Protein AF-A0AAD8AIU7-F1 (afdb_monomer_lite)

Secondary structure (DSSP, 8-state):
-HHHHHHHHHHHHHHHHHHTSSSGGG----TT---EE-S-B-SSTTPPPB---B--BTTBSEEEEEEE--SSS-EEEEEEEEES-S-EEEEETT-PEEPEEEEEEEPTTSS-EEEEEEEEEEEEEE-TT-EEEEEEEE--TTS---EEEPEEEEES--SPPP--TT----EEESS---EEEE-SSEEEEE-TTS-EEEEEEGGGTEEEEEEEEEEEEEBPPSSS---SS---BSSSPEE-------EEEEE-SSEEEEEEEETTEEEEEEEE-SSSGGGSSEEEEEEE--TT-SSEEEEEEEEES---TTEEEEEETTTEEEEEE--TTS-GGGGEEEESSEEEEE-SSEEEEEEESS-EEEE--STTEEEEEEEEE-SS--SSS--S-S-----EEEEEEEEEEEPPTTPPPS-TT-SEE---HHHHHHHHHHHSPPEEEEE---S-----SEE---SS---TTEEEEEEEEPPTTT-SEEEEEEEEE---TTS--TT-PPP-SEE-HHHHSTTTEEEEEEEE-TTSSSEEEEEETTSPEE---TTSEEEEEEEEEE----SSSSSSS---PPPPP-------------------------------------------------------------------------------PPP--------------------------------------------------------

Sequence (715 aa):
MLEAINGLQHVMQQAAHFLLSPPQVSYQPNSEFVYFDLDDMRKHHYSIPEKTVVFVGEGLETQRIIIYNSLTWRRQELVTIRVSTLHVKVTDAADISIPSQTSPVFQQQSDTIIDSQFDITFMADVPALGLTTYFLNAVLPAQNIENSLSHVKLINFVGRTPRAEGFDDIEVMEEPKEFAIHNDHLSAAFSELGLLKAVTLKDSGVTVPLHMDFVRYHARPGSERSGAYLFLPDREAETVVGDSVPVRVLEGPLFSQVHVHLPNVQHTVTLVNTPGADSLGLEVQNVVNIGDQVNCELAMRISSSIKNGDEFFSDLNGWQLIRRKRFSKLPIQANYYPIPTMAFIQDQNYRFTIVTGQPLGMGSLKEGQIEVMQDRRLNQDDNRGLGQGVTDNRPLPATFRLIVEKRVPNCQETSPEHPGGLPTMAANVASLSLLHPLYHLLWLGKTRDKLGSQFTPVIHEPGYDFHVVMLQTFSPQSSNSAGLIVHRQETDSCFPLENFFISSGLLNVSNLLPTQFGNIMKESTLSFLDEGRTIKKNTAHPLALDDNHMLYSFQLILFLLLNHILSNEHAHQECPSMASSASPCLPAVLPTFSLPPSAATWWAASCTPGLQPAIYRAVTRSAPTTLTLTMVVEPGANKTSEHALTWYRSEPFTMASTSNSLEPSPVLSLKSRVQVTGSLLGETPAWRNFSSTPRKMRAACSSTADCRRPAWNLP

Foldseek 3Di:
DVVVVVVVQLVVQQVQCLLQFPPNVPDDGDSVDGFWDFQQDDPDPQDGGHGDADEDDVPHQKWKKKWFFAWLAKFFAKDKHKYQDPQKFKAAPVRHTFEKEKEFDDDPPDLATDQRIIIIMTTDIAGGRKMFMMMIGGHDPVDDHNYHYWAKEKACDDDDHYDYVPHPPHHYHVHQDKDWDDAPQKIFIAGSQRFTAWMAGVVVRDIKGKGKFKWKFFWDDDLFTDFPPDDHGNDPTDTQDFDRFMWMWTDDRAKIKIWGDGVQWTKMKIQGHIPGLNNQAIKIKIFGDCLVPERIWMKMKIAIPFAQFQWKWADDPLFFIFIDGDDPVDDPRVQKDKHAFKMWGHDQWKIKMKTWLGIFIWGPNGGRMIMTTDDGWYQDHSPPPPGGGRNPDGTDMIMMGIHMFTFAHPDDDDPPPDGTDAAALSSLSNSCCSNRPITMIIGPPPDPGDTHRMRHQAQDRFFSQKTFPDWAADDVVPAQKIKTKMKGAAHDPRGDDPPGGGGPQWDQQCRRGVQFFDQWKFWAPPVNPGTHDIDGNRGTDHRDCPPRMDMTMMITHGDDPPDDPPPPPDPPDDDDDDDDDDDDDDDDDDDDDDDDDDDDDDDDDDDDDDDDDDDDDDDDDDDDDDPDPDDDDDDDDDDDDDDDDDDDDDDDDDDDDDDDDDDDDDDDDDDDDDDDDDDDDDDDDDDDDDDDDDDDDDDDDDDDDDDDDDDDDDD

Radius of gyration: 35.89 Å; chains: 1; bounding box: 83×94×137 Å

pLDDT: mean 77.96, std 27.46, range [20.97, 98.81]

Structure (mmCIF, N/CA/C/O backbone):
data_AF-A0AAD8AIU7-F1
#
_entry.id   AF-A0AAD8AIU7-F1
#
loop_
_atom_site.group_PDB
_atom_site.id
_atom_site.type_symbol
_atom_site.label_atom_id
_atom_site.label_alt_id
_atom_site.label_comp_id
_atom_site.label_asym_id
_atom_site.label_entity_id
_atom_site.label_seq_id
_atom_site.pdbx_PDB_ins_code
_atom_site.Cartn_x
_atom_site.Cartn_y
_atom_site.Cartn_z
_atom_site.occupancy
_atom_site.B_iso_or_equiv
_atom_site.auth_seq_id
_atom_site.auth_comp_id
_atom_site.auth_asym_id
_atom_site.auth_atom_id
_atom_site.pdbx_PDB_model_num
ATOM 1 N N . MET A 1 1 ? -13.076 1.835 -16.672 1.00 90.31 1 MET A N 1
ATOM 2 C CA . MET A 1 1 ? -11.904 1.552 -15.809 1.00 90.31 1 MET A CA 1
ATOM 3 C C . MET A 1 1 ? -11.074 0.399 -16.351 1.00 90.31 1 MET A C 1
ATOM 5 O O . MET A 1 1 ? -9.985 0.691 -16.808 1.00 90.31 1 MET A O 1
ATOM 9 N N . LEU A 1 2 ? -11.564 -0.851 -16.391 1.00 92.06 2 LEU A N 1
ATOM 10 C CA . LEU A 1 2 ? -10.776 -1.997 -16.896 1.00 92.06 2 LEU A CA 1
ATOM 11 C C . LEU A 1 2 ? -10.150 -1.755 -18.286 1.00 92.06 2 LEU A C 1
ATOM 13 O O . LEU A 1 2 ? -8.958 -1.951 -18.457 1.00 92.06 2 LEU A O 1
ATOM 17 N N . GLU A 1 3 ? -10.909 -1.219 -19.244 1.00 94.56 3 GLU A N 1
ATOM 18 C CA . GLU A 1 3 ? -10.385 -0.847 -20.574 1.00 94.56 3 GLU A CA 1
ATOM 19 C C . GLU A 1 3 ? -9.225 0.164 -20.514 1.00 94.56 3 GLU A C 1
ATOM 21 O O . GLU A 1 3 ? -8.278 0.067 -21.288 1.00 94.56 3 GLU A O 1
ATOM 26 N N . ALA A 1 4 ? -9.269 1.109 -19.568 1.00 94.88 4 ALA A N 1
ATOM 27 C CA . ALA A 1 4 ? -8.199 2.080 -19.358 1.00 94.88 4 ALA A CA 1
ATOM 28 C C . ALA A 1 4 ? -6.971 1.440 -18.693 1.00 94.88 4 ALA A C 1
ATOM 30 O O . ALA A 1 4 ? -5.855 1.788 -19.057 1.00 94.88 4 ALA A O 1
ATOM 31 N N . ILE A 1 5 ? -7.159 0.473 -17.784 1.00 93.56 5 ILE A N 1
ATOM 32 C CA . ILE A 1 5 ? -6.061 -0.335 -17.225 1.00 93.56 5 ILE A CA 1
ATOM 33 C C . ILE A 1 5 ? -5.373 -1.111 -18.353 1.00 93.56 5 ILE A C 1
ATOM 35 O O . ILE A 1 5 ? -4.164 -0.998 -18.506 1.00 93.56 5 ILE A O 1
ATOM 39 N N . ASN A 1 6 ? -6.134 -1.799 -19.207 1.00 93.38 6 ASN A N 1
ATOM 40 C CA . ASN A 1 6 ? -5.584 -2.541 -20.347 1.00 93.38 6 ASN A CA 1
ATOM 41 C C . ASN A 1 6 ? -4.843 -1.610 -21.332 1.00 93.38 6 ASN A C 1
ATOM 43 O O . ASN A 1 6 ? -3.774 -1.953 -21.836 1.00 93.38 6 ASN A O 1
ATOM 47 N N . GLY A 1 7 ? -5.377 -0.408 -21.580 1.00 95.31 7 GLY A N 1
ATOM 48 C CA . GLY A 1 7 ? -4.711 0.623 -22.382 1.00 95.31 7 GLY A CA 1
ATOM 49 C C . GLY A 1 7 ? -3.408 1.130 -21.752 1.00 95.31 7 GLY A C 1
ATOM 50 O O . GLY A 1 7 ? -2.404 1.265 -22.450 1.00 95.31 7 GLY A O 1
ATOM 51 N N . LEU A 1 8 ? -3.388 1.354 -20.434 1.00 95.12 8 LEU A N 1
ATOM 52 C CA . LEU A 1 8 ? -2.182 1.728 -19.689 1.00 95.12 8 LEU A CA 1
ATOM 53 C C . LEU A 1 8 ? -1.136 0.610 -19.718 1.00 95.12 8 LEU A C 1
ATOM 55 O O . LEU A 1 8 ? 0.009 0.884 -20.060 1.00 95.12 8 LEU A O 1
ATOM 59 N N . GLN A 1 9 ? -1.526 -0.643 -19.460 1.00 94.94 9 GLN A N 1
ATOM 60 C CA . GLN A 1 9 ? -0.647 -1.814 -19.570 1.00 94.94 9 GLN A CA 1
ATOM 61 C C . GLN A 1 9 ? -0.007 -1.892 -20.965 1.00 94.94 9 GLN A C 1
ATOM 63 O O . GLN A 1 9 ? 1.207 -2.069 -21.081 1.00 94.94 9 GLN A O 1
ATOM 68 N N . HIS A 1 10 ? -0.792 -1.665 -22.025 1.00 96.06 10 HIS A N 1
ATOM 69 C CA . HIS A 1 10 ? -0.282 -1.627 -23.393 1.00 96.06 10 HIS A CA 1
ATOM 70 C C . HIS A 1 10 ? 0.731 -0.488 -23.634 1.00 96.06 10 HIS A C 1
ATOM 72 O O . HIS A 1 10 ? 1.767 -0.713 -24.260 1.00 96.06 10 HIS A O 1
ATOM 78 N N . VAL A 1 11 ? 0.473 0.724 -23.132 1.00 96.00 11 VAL A N 1
ATOM 79 C CA . VAL A 1 11 ? 1.416 1.852 -23.254 1.00 96.00 11 VAL A CA 1
ATOM 80 C C . VAL A 1 11 ? 2.692 1.598 -22.443 1.00 96.00 11 VAL A C 1
ATOM 82 O O . VAL A 1 11 ? 3.789 1.845 -22.942 1.00 96.00 11 VAL A O 1
ATOM 85 N N . MET A 1 12 ? 2.574 1.055 -21.229 1.00 96.88 12 MET A N 1
ATOM 86 C CA . MET A 1 12 ? 3.708 0.741 -20.354 1.00 96.88 12 MET A CA 1
ATOM 87 C C . MET A 1 12 ? 4.635 -0.308 -20.974 1.00 96.88 12 MET A C 1
ATOM 89 O O . MET A 1 12 ? 5.847 -0.101 -20.991 1.00 96.88 12 MET A O 1
ATOM 93 N N . GLN A 1 13 ? 4.093 -1.391 -21.544 1.00 96.12 13 GLN A N 1
ATOM 94 C CA . GLN A 1 13 ? 4.917 -2.428 -22.177 1.00 96.12 13 GLN A CA 1
ATOM 95 C C . GLN A 1 13 ? 5.613 -1.933 -23.461 1.00 96.12 13 GLN A C 1
ATOM 97 O O . GLN A 1 13 ? 6.788 -2.242 -23.664 1.00 96.12 13 GLN A O 1
ATOM 102 N N . GLN A 1 14 ? 4.961 -1.080 -24.269 1.00 96.50 14 GLN A N 1
ATOM 103 C CA . GLN A 1 14 ? 5.613 -0.403 -25.406 1.00 96.50 14 GLN A CA 1
ATOM 104 C C . GLN A 1 14 ? 6.743 0.528 -24.946 1.00 96.50 14 GLN A C 1
ATOM 106 O O . GLN A 1 14 ? 7.839 0.513 -25.513 1.00 96.50 14 GLN A O 1
ATOM 111 N N . ALA A 1 15 ? 6.492 1.335 -23.910 1.00 95.31 15 ALA A N 1
ATOM 112 C CA . ALA A 1 15 ? 7.470 2.276 -23.377 1.00 95.31 15 ALA A CA 1
ATOM 113 C C . ALA A 1 15 ? 8.688 1.545 -22.793 1.00 95.31 15 ALA A C 1
ATOM 115 O O . ALA A 1 15 ? 9.819 1.891 -23.125 1.00 95.31 15 ALA A O 1
ATOM 116 N N . ALA A 1 16 ? 8.475 0.493 -21.997 1.00 96.06 16 ALA A N 1
ATOM 117 C CA . ALA A 1 16 ? 9.549 -0.340 -21.464 1.00 96.06 16 ALA A CA 1
ATOM 118 C C . ALA A 1 16 ? 10.381 -0.991 -22.582 1.00 96.06 16 ALA A C 1
ATOM 120 O O . ALA A 1 16 ? 11.610 -0.985 -22.510 1.00 96.06 16 ALA A O 1
ATOM 121 N N . HIS A 1 17 ? 9.733 -1.481 -23.648 1.00 95.69 17 HIS A N 1
ATOM 122 C CA . HIS A 1 17 ? 10.432 -2.058 -24.796 1.00 95.69 17 HIS A CA 1
ATOM 123 C C . HIS A 1 17 ? 11.337 -1.034 -25.493 1.00 95.69 17 HIS A C 1
ATOM 125 O O . HIS A 1 17 ? 12.516 -1.307 -25.722 1.00 95.69 17 HIS A O 1
ATOM 131 N N . PHE A 1 18 ? 10.820 0.167 -25.771 1.00 94.31 18 PHE A N 1
ATOM 132 C CA . PHE A 1 18 ? 11.592 1.263 -26.361 1.00 94.31 18 PHE A CA 1
ATOM 133 C C . PHE A 1 18 ? 12.760 1.710 -25.468 1.00 94.31 18 PHE A C 1
ATOM 135 O O . PHE A 1 18 ? 13.896 1.822 -25.936 1.00 94.31 18 PHE A O 1
ATOM 142 N N . LEU A 1 19 ? 12.502 1.943 -24.178 1.00 94.06 19 LEU A N 1
ATOM 143 C CA . LEU A 1 19 ? 13.507 2.435 -23.233 1.00 94.06 19 LEU A CA 1
ATOM 144 C C . LEU A 1 19 ? 14.670 1.451 -23.062 1.00 94.06 19 LEU A C 1
ATOM 146 O O . LEU A 1 19 ? 15.814 1.887 -22.938 1.00 94.06 19 LEU A O 1
ATOM 150 N N . LEU A 1 20 ? 14.391 0.147 -23.135 1.00 94.44 20 LEU A N 1
ATOM 151 C CA . LEU A 1 20 ? 15.388 -0.917 -23.053 1.00 94.44 20 LEU A CA 1
ATOM 152 C C . LEU A 1 20 ? 15.957 -1.353 -24.417 1.00 94.44 20 LEU A C 1
ATOM 154 O O . LEU A 1 20 ? 16.732 -2.301 -24.437 1.00 94.44 20 LEU A O 1
ATOM 158 N N . SER A 1 21 ? 15.635 -0.704 -25.544 1.00 92.06 21 SER A N 1
ATOM 159 C CA . SER A 1 21 ? 16.118 -1.102 -26.884 1.00 92.06 21 SER A CA 1
ATOM 160 C C . SER A 1 21 ? 17.296 -0.249 -27.399 1.00 92.06 21 SER A C 1
ATOM 162 O O . SER A 1 21 ? 17.077 0.832 -27.957 1.00 92.06 21 SER A O 1
ATOM 164 N N . PRO A 1 22 ? 18.560 -0.704 -27.276 1.00 81.94 22 PRO A N 1
ATOM 165 C CA . PRO A 1 22 ? 19.717 -0.010 -27.837 1.00 81.94 22 PRO A CA 1
ATOM 166 C C . PRO A 1 22 ? 20.022 -0.401 -29.305 1.00 81.94 22 PRO A C 1
ATOM 168 O O . PRO A 1 22 ? 20.071 -1.590 -29.621 1.00 81.94 22 PRO A O 1
ATOM 171 N N . PRO A 1 23 ? 20.363 0.557 -30.194 1.00 80.44 23 PRO A N 1
ATOM 172 C CA . PRO A 1 23 ? 20.223 2.004 -30.049 1.00 80.44 23 PRO A CA 1
ATOM 173 C C . PRO A 1 23 ? 18.814 2.477 -30.451 1.00 80.44 23 PRO A C 1
ATOM 175 O O . PRO A 1 23 ? 18.336 2.169 -31.546 1.00 80.44 23 PRO A O 1
ATOM 178 N N . GLN A 1 24 ? 18.204 3.326 -29.617 1.00 78.88 24 GLN A N 1
ATOM 179 C CA . GLN A 1 24 ? 16.849 3.877 -29.808 1.00 78.88 24 GLN A CA 1
ATOM 180 C C . GLN A 1 24 ? 16.633 4.558 -31.173 1.00 78.88 24 GLN A C 1
ATOM 182 O O . GLN A 1 24 ? 15.530 4.536 -31.704 1.00 78.88 24 GLN A O 1
ATOM 187 N N . VAL A 1 25 ? 17.690 5.106 -31.785 1.00 77.12 25 VAL A N 1
ATOM 188 C CA . VAL A 1 25 ? 17.660 5.723 -33.130 1.00 77.12 25 VAL A CA 1
ATOM 189 C C . VAL A 1 25 ? 17.250 4.731 -34.231 1.00 77.12 25 VAL A C 1
ATOM 191 O O . VAL A 1 25 ? 16.710 5.137 -35.255 1.00 77.12 25 VAL A O 1
ATOM 194 N N . SER A 1 26 ? 17.496 3.434 -34.026 1.00 80.69 26 SER A N 1
ATOM 195 C CA . SER A 1 26 ? 17.126 2.357 -34.957 1.00 80.69 26 SER A CA 1
ATOM 196 C C . SER A 1 26 ? 15.826 1.633 -34.587 1.00 80.69 26 SER A C 1
ATOM 198 O O . SER A 1 26 ? 15.444 0.680 -35.265 1.00 80.69 26 SER A O 1
ATOM 200 N N . TYR A 1 27 ? 15.147 2.066 -33.520 1.00 87.00 27 TYR A N 1
ATOM 201 C CA . TYR A 1 27 ? 13.936 1.421 -33.028 1.00 87.00 27 TYR A CA 1
ATOM 202 C C . TYR A 1 27 ? 12.776 1.573 -34.016 1.00 87.00 27 TYR A C 1
ATOM 204 O O . TYR A 1 27 ? 12.417 2.684 -34.405 1.00 87.00 27 TYR A O 1
ATOM 212 N N . GLN A 1 28 ? 12.154 0.452 -34.382 1.00 86.25 28 GLN A N 1
ATOM 213 C CA . GLN A 1 28 ? 10.945 0.429 -35.200 1.00 86.25 28 GLN A CA 1
ATOM 214 C C . GLN A 1 28 ? 9.746 0.088 -34.303 1.00 86.25 28 GLN A C 1
ATOM 216 O O . GLN A 1 28 ? 9.622 -1.064 -33.884 1.00 86.25 28 GLN A O 1
ATOM 221 N N . PRO A 1 29 ? 8.877 1.060 -33.965 1.00 84.88 29 PRO A N 1
ATOM 222 C CA . PRO A 1 29 ? 7.722 0.800 -33.117 1.00 84.88 29 PRO A CA 1
ATOM 223 C C . PRO A 1 29 ? 6.699 -0.080 -33.841 1.00 84.88 29 PRO A C 1
ATOM 225 O O . PRO A 1 29 ? 6.346 0.183 -34.990 1.00 84.88 29 PRO A O 1
ATOM 228 N N . ASN A 1 30 ? 6.170 -1.081 -33.139 1.00 91.25 30 ASN A N 1
ATOM 229 C CA . ASN A 1 30 ? 5.030 -1.873 -33.587 1.00 91.25 30 ASN A CA 1
ATOM 230 C C . ASN A 1 30 ? 3.918 -1.795 -32.533 1.00 91.25 30 ASN A C 1
ATOM 232 O O . ASN A 1 30 ? 3.949 -2.532 -31.546 1.00 91.25 30 ASN A O 1
ATOM 236 N N . SER A 1 31 ? 2.951 -0.895 -32.744 1.00 91.00 31 SER A N 1
ATOM 237 C CA . SER A 1 31 ? 1.827 -0.661 -31.824 1.00 91.00 31 SER A CA 1
ATOM 238 C C . SER A 1 31 ? 0.953 -1.892 -31.615 1.00 91.00 31 SER A C 1
ATOM 240 O O . SER A 1 31 ? 0.415 -2.068 -30.534 1.00 91.00 31 SER A O 1
ATOM 242 N N . GLU A 1 32 ? 0.840 -2.780 -32.602 1.00 93.06 32 GLU A N 1
ATOM 243 C CA . GLU A 1 32 ? -0.023 -3.963 -32.493 1.00 93.06 32 GLU A CA 1
ATOM 244 C C . GLU A 1 32 ? 0.633 -5.100 -31.695 1.00 93.06 32 GLU A C 1
ATOM 246 O O . GLU A 1 32 ? -0.005 -6.109 -31.388 1.00 93.06 32 GLU A O 1
ATOM 251 N N . PHE A 1 33 ? 1.923 -4.973 -31.371 1.00 94.56 33 PHE A N 1
ATOM 252 C CA . PHE A 1 33 ? 2.665 -6.007 -30.669 1.00 94.56 33 PHE A CA 1
ATOM 253 C C . PHE A 1 33 ? 2.536 -5.891 -29.146 1.00 94.56 33 PHE A C 1
ATOM 255 O O . PHE A 1 33 ? 2.421 -4.805 -28.575 1.00 94.56 33 PHE A O 1
ATOM 262 N N . VAL A 1 34 ? 2.608 -7.041 -28.474 1.00 95.25 34 VAL A N 1
ATOM 263 C CA . VAL A 1 34 ? 2.697 -7.129 -27.014 1.00 95.25 34 VAL A CA 1
ATOM 264 C C . VAL A 1 34 ? 3.995 -7.849 -26.668 1.00 95.25 34 VAL A C 1
ATOM 266 O O . VAL A 1 34 ? 4.140 -9.048 -26.919 1.00 95.25 34 VAL A O 1
ATOM 269 N N . TYR A 1 35 ? 4.941 -7.081 -26.136 1.00 95.88 35 TYR A N 1
ATOM 270 C CA . TYR A 1 35 ? 6.277 -7.505 -25.727 1.00 95.88 35 TYR A CA 1
ATOM 271 C C . TYR A 1 35 ? 6.287 -8.063 -24.300 1.00 95.88 35 TYR A C 1
ATOM 273 O O . TYR A 1 35 ? 6.971 -9.054 -24.035 1.00 95.88 35 TYR A O 1
ATOM 281 N N . PHE A 1 36 ? 5.494 -7.462 -23.406 1.00 95.81 36 PHE A N 1
ATOM 282 C CA . PHE A 1 36 ? 5.390 -7.854 -22.000 1.00 95.81 36 PHE A CA 1
ATOM 283 C C . PHE A 1 36 ? 3.937 -7.999 -21.532 1.00 95.81 36 PHE A C 1
ATOM 285 O O . PHE A 1 36 ? 3.060 -7.275 -22.003 1.00 95.81 36 PHE A O 1
ATOM 292 N N . ASP A 1 37 ? 3.718 -8.900 -20.576 1.00 93.94 37 ASP A N 1
ATOM 293 C CA . ASP A 1 37 ? 2.533 -8.955 -19.705 1.00 93.94 37 ASP A CA 1
ATOM 294 C C . ASP A 1 37 ? 2.848 -8.267 -18.361 1.00 93.94 37 ASP A C 1
ATOM 296 O O . ASP A 1 37 ? 4.004 -8.279 -17.943 1.00 93.94 37 ASP A O 1
ATOM 300 N N . LEU A 1 38 ? 1.865 -7.647 -17.698 1.00 92.94 38 LEU A N 1
ATOM 301 C CA . LEU A 1 38 ? 2.080 -6.817 -16.496 1.00 92.94 38 LEU A CA 1
ATOM 302 C C . LEU A 1 38 ? 1.805 -7.519 -15.148 1.00 92.94 38 LEU A C 1
ATOM 304 O O . LEU A 1 38 ? 1.812 -6.855 -14.115 1.00 92.94 38 LEU A O 1
ATOM 308 N N . ASP A 1 39 ? 1.552 -8.833 -15.146 1.00 87.81 39 ASP A N 1
ATOM 309 C CA . ASP A 1 39 ? 1.344 -9.666 -13.936 1.00 87.81 39 ASP A CA 1
ATOM 310 C C . ASP A 1 39 ? 0.170 -9.217 -13.013 1.00 87.81 39 ASP A C 1
ATOM 312 O O . ASP A 1 39 ? 0.014 -9.693 -11.891 1.00 87.81 39 ASP A O 1
ATOM 316 N N . ASP A 1 40 ? -0.704 -8.329 -13.511 1.00 83.69 40 ASP A N 1
ATOM 317 C CA . ASP A 1 40 ? -2.006 -7.933 -12.940 1.00 83.69 40 ASP A CA 1
ATOM 318 C C . ASP A 1 40 ? -3.093 -8.246 -13.984 1.00 83.69 40 ASP A C 1
ATOM 320 O O . ASP A 1 40 ? -3.533 -7.378 -14.750 1.00 83.69 40 ASP A O 1
ATOM 324 N N . MET A 1 41 ? -3.488 -9.522 -14.076 1.00 84.62 41 MET A N 1
ATOM 325 C CA . MET A 1 41 ? -4.554 -9.951 -14.982 1.00 84.62 41 MET A CA 1
ATOM 326 C C . MET A 1 41 ? -5.924 -9.879 -14.303 1.00 84.62 41 MET A C 1
ATOM 328 O O . MET A 1 41 ? -6.170 -10.507 -13.273 1.00 84.62 41 MET A O 1
ATOM 332 N N . ARG A 1 42 ? -6.874 -9.173 -14.931 1.00 89.38 42 ARG A N 1
ATOM 333 C CA . ARG A 1 42 ? -8.255 -9.023 -14.437 1.00 89.38 42 ARG A CA 1
ATOM 334 C C . ARG A 1 42 ? -9.265 -9.534 -15.459 1.00 89.38 42 ARG A C 1
ATOM 336 O O . ARG A 1 42 ? -9.504 -8.897 -16.482 1.00 89.38 42 ARG A O 1
ATOM 343 N N . LYS A 1 43 ? -9.910 -10.665 -15.155 1.00 85.94 43 LYS A N 1
ATOM 344 C CA . LYS A 1 43 ? -10.946 -11.279 -16.015 1.00 85.94 43 LYS A CA 1
ATOM 345 C C . LYS A 1 43 ? -12.176 -10.382 -16.186 1.00 85.94 43 LYS A C 1
ATOM 347 O O . LYS A 1 43 ? -12.725 -10.282 -17.282 1.00 85.94 43 LYS A O 1
ATOM 352 N N . HIS A 1 44 ? -12.606 -9.724 -15.110 1.00 89.75 44 HIS A N 1
ATOM 353 C CA . HIS A 1 44 ? -13.744 -8.806 -15.102 1.00 89.75 44 HIS A CA 1
ATOM 354 C C . HIS A 1 44 ? -13.438 -7.550 -14.282 1.00 89.75 44 HIS A C 1
ATOM 356 O O . HIS A 1 44 ? -12.545 -7.535 -13.439 1.00 89.75 44 HIS A O 1
ATOM 362 N N . HIS A 1 45 ? -14.237 -6.498 -14.475 1.00 87.44 45 HIS A N 1
ATOM 363 C CA . HIS A 1 45 ? -14.092 -5.223 -13.757 1.00 87.44 45 HIS A CA 1
ATOM 364 C C . HIS A 1 45 ? -14.344 -5.313 -12.237 1.00 87.44 45 HIS A C 1
ATOM 366 O O . HIS A 1 45 ? -14.089 -4.345 -11.528 1.00 87.44 45 HIS A O 1
ATOM 372 N N . TYR A 1 46 ? -14.862 -6.448 -11.759 1.00 86.69 46 TYR A N 1
ATOM 373 C CA . TYR A 1 46 ? -15.095 -6.779 -10.350 1.00 86.69 46 TYR A CA 1
ATOM 374 C C . TYR A 1 46 ? -14.202 -7.928 -9.843 1.00 86.69 46 TYR A C 1
ATOM 376 O O . TYR A 1 46 ? -14.407 -8.416 -8.734 1.00 86.69 46 TYR A O 1
ATOM 384 N N . SER A 1 47 ? -13.264 -8.417 -10.660 1.00 88.12 47 SER A N 1
ATOM 385 C CA . SER A 1 47 ? -12.322 -9.465 -10.261 1.00 88.12 47 SER A CA 1
ATOM 386 C C . SER A 1 47 ? -11.147 -8.871 -9.486 1.00 88.12 47 SER A C 1
ATOM 388 O O . SER A 1 47 ? -10.602 -7.836 -9.875 1.00 88.12 47 SER A O 1
ATOM 390 N N . ILE A 1 48 ? -10.718 -9.577 -8.439 1.00 89.81 48 ILE A N 1
ATOM 391 C CA . ILE A 1 48 ? -9.387 -9.397 -7.850 1.00 89.81 48 ILE A CA 1
ATOM 392 C C . ILE A 1 48 ? -8.336 -9.766 -8.924 1.00 89.81 48 ILE A C 1
ATOM 394 O O . ILE A 1 48 ? -8.593 -10.698 -9.693 1.00 89.81 48 ILE A O 1
ATOM 398 N N . PRO A 1 49 ? -7.196 -9.054 -9.010 1.00 88.56 49 PRO A N 1
ATOM 399 C CA . PRO A 1 49 ? -6.056 -9.450 -9.837 1.00 88.56 49 PRO A CA 1
ATOM 400 C C . PRO A 1 49 ? -5.618 -10.898 -9.621 1.00 88.56 49 PRO A C 1
ATOM 402 O O . PRO A 1 49 ? -5.512 -11.363 -8.486 1.00 88.56 49 PRO A O 1
ATOM 405 N N . GLU A 1 50 ? -5.297 -11.587 -10.710 1.00 87.81 50 GLU A N 1
ATOM 406 C CA . GLU A 1 50 ? -4.607 -12.875 -10.694 1.00 87.81 50 GLU A CA 1
ATOM 407 C C . GLU A 1 50 ? -3.177 -12.685 -11.223 1.00 87.81 50 GLU A C 1
ATOM 409 O O . GLU A 1 50 ? -2.991 -12.078 -12.280 1.00 87.81 50 GLU A O 1
ATOM 414 N N . LYS A 1 51 ? -2.182 -13.217 -10.497 1.00 89.50 51 LYS A N 1
ATOM 415 C CA . LYS A 1 51 ? -0.788 -13.294 -10.966 1.00 89.50 51 LYS A CA 1
ATOM 416 C C . LYS A 1 51 ? -0.670 -14.307 -12.105 1.00 89.50 51 LYS A C 1
ATOM 418 O O . LYS A 1 51 ? -1.286 -15.378 -12.049 1.00 89.50 51 LYS A O 1
ATOM 423 N N . THR A 1 52 ? 0.173 -14.023 -13.088 1.00 91.81 52 THR A N 1
ATOM 424 C CA . THR A 1 52 ? 0.514 -14.956 -14.164 1.00 91.81 52 THR A CA 1
ATOM 425 C C . THR A 1 52 ? 1.459 -16.032 -13.619 1.00 91.81 52 THR A C 1
ATOM 427 O O . THR A 1 52 ? 2.520 -15.735 -13.077 1.00 91.81 52 THR A O 1
ATOM 430 N N . VAL A 1 53 ? 1.094 -17.312 -13.765 1.00 94.00 53 VAL A N 1
ATOM 431 C CA . VAL A 1 53 ? 1.988 -18.425 -13.401 1.00 94.00 53 VAL A CA 1
ATOM 432 C C . VAL A 1 53 ? 3.082 -18.544 -14.461 1.00 94.00 53 VAL A C 1
ATOM 434 O O . VAL A 1 53 ? 2.810 -18.910 -15.605 1.00 94.00 53 VAL A O 1
ATOM 437 N N . VAL A 1 54 ? 4.320 -18.249 -14.079 1.00 94.50 54 VAL A N 1
ATOM 438 C CA . VAL A 1 54 ? 5.497 -18.397 -14.933 1.00 94.50 54 VAL A CA 1
ATOM 439 C C . VAL A 1 54 ? 5.943 -19.860 -14.958 1.00 94.50 54 VAL A C 1
ATOM 441 O O . VAL A 1 54 ? 6.268 -20.450 -13.926 1.00 94.50 54 VAL A O 1
ATOM 444 N N . PHE A 1 55 ? 6.012 -20.429 -16.159 1.00 92.75 55 PHE A N 1
ATOM 445 C CA . PHE A 1 55 ? 6.519 -21.779 -16.396 1.00 92.75 55 PHE A CA 1
ATOM 446 C C . PHE A 1 55 ? 7.993 -21.717 -16.802 1.00 92.75 55 PHE A C 1
ATOM 448 O O . PHE A 1 55 ? 8.302 -21.354 -17.933 1.00 92.75 55 PHE A O 1
ATOM 455 N N . VAL A 1 56 ? 8.897 -22.071 -15.885 1.00 89.31 56 VAL A N 1
ATOM 456 C CA . VAL A 1 56 ? 10.346 -22.172 -16.145 1.00 89.31 56 VAL A CA 1
ATOM 457 C C . VAL A 1 56 ? 10.757 -23.639 -16.014 1.00 89.31 56 VAL A C 1
ATOM 459 O O . VAL A 1 56 ? 10.380 -24.296 -15.044 1.00 89.31 56 VAL A O 1
ATOM 462 N N . GLY A 1 57 ? 11.484 -24.176 -16.995 1.00 84.94 57 GLY A N 1
ATOM 463 C CA . GLY A 1 57 ? 11.811 -25.602 -17.068 1.00 84.94 57 GLY A CA 1
ATOM 464 C C . GLY A 1 57 ? 12.073 -26.083 -18.495 1.00 84.94 57 GLY A C 1
ATOM 465 O O . GLY A 1 57 ? 12.607 -25.349 -19.326 1.00 84.94 57 GLY A O 1
ATOM 466 N N . GLU A 1 58 ? 11.693 -27.327 -18.796 1.00 75.38 58 GLU A N 1
ATOM 467 C CA . GLU A 1 58 ? 11.887 -27.923 -20.123 1.00 75.38 58 GLU A CA 1
ATOM 468 C C . GLU A 1 58 ? 11.116 -27.134 -21.203 1.00 75.38 58 GLU A C 1
ATOM 470 O O . GLU A 1 58 ? 9.890 -27.041 -21.180 1.00 75.38 58 GLU A O 1
ATOM 475 N N . GLY A 1 59 ? 11.852 -26.532 -22.143 1.00 80.12 59 GLY A N 1
ATOM 476 C CA . GLY A 1 59 ? 11.310 -25.685 -23.215 1.00 80.12 59 GLY A CA 1
ATOM 477 C C . GLY A 1 59 ? 11.357 -24.172 -22.951 1.00 80.12 59 GLY A C 1
ATOM 478 O O . GLY A 1 59 ? 11.336 -23.408 -23.916 1.00 80.12 59 GLY A O 1
ATOM 479 N N . LEU A 1 60 ? 11.497 -23.728 -21.695 1.00 85.44 60 LEU A N 1
ATOM 480 C CA . LEU A 1 60 ? 11.793 -22.334 -21.340 1.00 85.44 60 LEU A CA 1
ATOM 481 C C . LEU A 1 60 ? 12.756 -22.289 -20.145 1.00 85.44 60 LEU A C 1
ATOM 483 O O . LEU A 1 60 ? 12.342 -22.246 -18.989 1.00 85.44 60 LEU A O 1
ATOM 487 N N . GLU A 1 61 ? 14.055 -22.292 -20.441 1.00 89.94 61 GLU A N 1
ATOM 488 C CA . GLU A 1 61 ? 15.120 -22.318 -19.427 1.00 89.94 61 GLU A CA 1
ATOM 489 C C . GLU A 1 61 ? 15.203 -21.017 -18.612 1.00 89.94 61 GLU A C 1
ATOM 491 O O . GLU A 1 61 ? 15.591 -21.053 -17.446 1.00 89.94 61 GLU A O 1
ATOM 496 N N . THR A 1 62 ? 14.804 -19.881 -19.197 1.00 93.44 62 THR A N 1
ATOM 497 C CA . THR A 1 62 ? 14.893 -18.558 -18.564 1.00 93.44 62 THR A CA 1
ATOM 498 C C . THR A 1 62 ? 13.676 -17.688 -18.886 1.00 93.44 62 THR A C 1
ATOM 500 O O . THR A 1 62 ? 13.410 -17.394 -20.053 1.00 93.44 62 THR A O 1
ATOM 503 N N . GLN A 1 63 ? 13.001 -17.171 -17.855 1.00 95.38 63 GLN A N 1
ATOM 504 C CA . GLN A 1 63 ? 12.038 -16.072 -17.969 1.00 95.38 63 GLN A CA 1
ATOM 505 C C . GLN A 1 63 ? 12.717 -14.738 -17.623 1.00 95.38 63 GLN A C 1
ATOM 507 O O . GLN A 1 63 ? 13.297 -14.590 -16.551 1.00 95.38 63 GLN A O 1
ATOM 512 N N . ARG A 1 64 ? 12.590 -13.731 -18.495 1.00 96.44 64 ARG A N 1
ATOM 513 C CA . ARG A 1 64 ? 13.040 -12.352 -18.224 1.00 96.44 64 ARG A CA 1
ATOM 514 C C . ARG A 1 64 ? 11.911 -11.538 -17.573 1.00 96.44 64 ARG A C 1
ATOM 516 O O . ARG A 1 64 ? 10.781 -11.560 -18.065 1.00 96.44 64 ARG A O 1
ATOM 523 N N . ILE A 1 65 ? 12.232 -10.784 -16.526 1.00 97.12 65 ILE A N 1
ATOM 524 C CA . ILE A 1 65 ? 11.326 -9.867 -15.822 1.00 97.12 65 ILE A CA 1
ATOM 525 C C . ILE A 1 65 ? 11.940 -8.466 -15.835 1.00 97.12 65 ILE A C 1
ATOM 527 O O . ILE A 1 65 ? 13.127 -8.312 -15.564 1.00 97.12 65 ILE A O 1
ATOM 531 N N . ILE A 1 66 ? 11.148 -7.441 -16.131 1.00 97.75 66 ILE A N 1
ATOM 532 C CA . ILE A 1 66 ? 11.539 -6.036 -15.978 1.00 97.75 66 ILE A CA 1
ATOM 533 C C . ILE A 1 66 ? 10.731 -5.469 -14.812 1.00 97.75 66 ILE A C 1
ATOM 535 O O . ILE A 1 66 ? 9.524 -5.682 -14.745 1.00 97.75 66 ILE A O 1
ATOM 539 N N . ILE A 1 67 ? 11.381 -4.739 -13.911 1.00 98.25 67 ILE A N 1
ATOM 540 C CA . ILE A 1 67 ? 10.733 -4.042 -12.798 1.00 98.25 67 ILE A CA 1
ATOM 541 C C . ILE A 1 67 ? 10.828 -2.537 -13.041 1.00 98.25 67 ILE A C 1
ATOM 543 O O . ILE A 1 67 ? 11.919 -2.024 -13.295 1.00 98.25 67 ILE A O 1
ATOM 547 N N . TYR A 1 68 ? 9.694 -1.840 -12.971 1.00 98.06 68 TYR A N 1
ATOM 548 C CA . TYR A 1 68 ? 9.582 -0.393 -13.155 1.00 98.06 68 TYR A CA 1
ATOM 549 C C . TYR A 1 68 ? 9.314 0.330 -11.835 1.00 98.06 68 TYR A C 1
ATOM 551 O O . TYR A 1 68 ? 8.397 -0.025 -11.093 1.00 98.06 68 TYR A O 1
ATOM 559 N N . ASN A 1 69 ? 10.081 1.391 -11.589 1.00 97.94 69 ASN A N 1
ATOM 560 C CA . ASN A 1 69 ? 9.906 2.308 -10.472 1.00 97.94 69 ASN A CA 1
ATOM 561 C C . ASN A 1 69 ? 9.441 3.682 -10.977 1.00 97.94 69 ASN A C 1
ATOM 563 O O . ASN A 1 69 ? 10.182 4.373 -11.674 1.00 97.94 69 ASN A O 1
ATOM 567 N N . SER A 1 70 ? 8.236 4.107 -10.588 1.00 96.50 70 SER A N 1
ATOM 568 C CA . SER A 1 70 ? 7.687 5.425 -10.936 1.00 96.50 70 SER A CA 1
ATOM 569 C C . SER A 1 70 ? 8.011 6.540 -9.931 1.00 96.50 70 SER A C 1
ATOM 571 O O . SER A 1 70 ? 7.538 7.659 -10.109 1.00 96.50 70 SER A O 1
ATOM 573 N N . LEU A 1 71 ? 8.771 6.262 -8.866 1.00 97.00 71 LEU A N 1
ATOM 574 C CA . LEU A 1 71 ? 9.146 7.243 -7.842 1.00 97.00 71 LEU A CA 1
ATOM 575 C C . LEU A 1 71 ? 10.514 7.879 -8.132 1.00 97.00 71 LEU A C 1
ATOM 577 O O . LEU A 1 71 ? 11.346 7.342 -8.863 1.00 97.00 71 LEU A O 1
ATOM 581 N N . THR A 1 72 ? 10.743 9.054 -7.547 1.00 95.06 72 THR A N 1
ATOM 582 C CA . THR A 1 72 ? 11.931 9.905 -7.745 1.00 95.06 72 THR A CA 1
ATOM 583 C C . THR A 1 72 ? 13.171 9.497 -6.953 1.00 95.06 72 THR A C 1
ATOM 585 O O . THR A 1 72 ? 14.194 10.174 -7.048 1.00 95.06 72 THR A O 1
ATOM 588 N N . TRP A 1 73 ? 13.097 8.391 -6.219 1.00 95.31 73 TRP A N 1
ATOM 589 C CA . TRP A 1 73 ? 14.187 7.785 -5.458 1.00 95.31 73 TRP A CA 1
ATOM 590 C C . TRP A 1 73 ? 14.431 6.342 -5.912 1.00 95.31 73 TRP A C 1
ATOM 592 O O . TRP A 1 73 ? 13.553 5.715 -6.514 1.00 95.31 73 TRP A O 1
ATOM 602 N N . ARG A 1 74 ? 15.607 5.792 -5.615 1.00 96.19 74 ARG A N 1
ATOM 603 C CA . ARG A 1 74 ? 15.906 4.363 -5.772 1.00 96.19 74 ARG A CA 1
ATOM 604 C C . ARG A 1 74 ? 15.112 3.532 -4.760 1.00 96.19 74 ARG A C 1
ATOM 606 O O . ARG A 1 74 ? 14.881 3.971 -3.639 1.00 96.19 74 ARG A O 1
ATOM 613 N N . ARG A 1 75 ? 14.675 2.334 -5.154 1.00 96.50 75 ARG A N 1
ATOM 614 C CA . ARG A 1 75 ? 13.887 1.418 -4.310 1.00 96.50 75 ARG A CA 1
ATOM 615 C C . ARG A 1 75 ? 14.586 0.076 -4.175 1.00 96.50 75 ARG A C 1
ATOM 617 O O . ARG A 1 75 ? 15.075 -0.450 -5.169 1.00 96.50 75 ARG A O 1
ATOM 624 N N . GLN A 1 76 ? 14.596 -0.452 -2.955 1.00 96.56 76 GLN A N 1
ATOM 625 C CA . GLN A 1 76 ? 15.098 -1.778 -2.595 1.00 96.56 76 GLN A CA 1
ATOM 626 C C . GLN A 1 76 ? 13.982 -2.519 -1.851 1.00 96.56 76 GLN A C 1
ATOM 628 O O . GLN A 1 76 ? 13.945 -2.517 -0.625 1.00 96.56 76 GLN A O 1
ATOM 633 N N . GLU A 1 77 ? 13.023 -3.056 -2.605 1.00 97.38 77 GLU A N 1
ATOM 634 C CA . GLU A 1 77 ? 11.747 -3.584 -2.090 1.00 97.38 77 GLU A CA 1
ATOM 635 C C . GLU A 1 77 ? 11.492 -5.003 -2.619 1.00 97.38 77 GLU A C 1
ATOM 637 O O . GLU A 1 77 ? 12.058 -5.412 -3.639 1.00 97.38 77 GLU A O 1
ATOM 642 N N . LEU A 1 78 ? 10.652 -5.776 -1.932 1.00 97.75 78 LEU A N 1
ATOM 643 C CA . LEU A 1 78 ? 10.327 -7.144 -2.322 1.00 97.75 78 LEU A CA 1
ATOM 644 C C . LEU A 1 78 ? 9.424 -7.202 -3.561 1.00 97.75 78 LEU A C 1
ATOM 646 O O . LEU A 1 78 ? 8.359 -6.591 -3.627 1.00 97.75 78 LEU A O 1
ATOM 650 N N . VAL A 1 79 ? 9.827 -8.036 -4.516 1.00 97.25 79 VAL A N 1
ATOM 651 C CA . VAL A 1 79 ? 9.056 -8.434 -5.697 1.00 97.25 79 VAL A CA 1
ATOM 652 C C . VAL A 1 79 ? 8.731 -9.919 -5.578 1.00 97.25 79 VAL A C 1
ATOM 654 O O . VAL A 1 79 ? 9.625 -10.722 -5.319 1.00 97.25 79 VAL A O 1
ATOM 657 N N . THR A 1 80 ? 7.467 -10.293 -5.802 1.00 97.12 80 THR A N 1
ATOM 658 C CA . THR A 1 80 ? 6.995 -11.686 -5.690 1.00 97.12 80 THR A CA 1
ATOM 659 C C . THR A 1 80 ? 6.303 -12.154 -6.963 1.00 97.12 80 THR A C 1
ATOM 661 O O . THR A 1 80 ? 5.166 -11.754 -7.227 1.00 97.12 80 THR A O 1
ATOM 664 N N . ILE A 1 81 ? 6.941 -13.076 -7.683 1.00 97.12 81 ILE A N 1
ATOM 665 C CA . ILE A 1 81 ? 6.453 -13.662 -8.938 1.00 97.12 81 ILE A CA 1
ATOM 666 C C . ILE A 1 81 ? 5.923 -15.073 -8.679 1.00 97.12 81 ILE A C 1
ATOM 668 O O . ILE A 1 81 ? 6.495 -15.818 -7.882 1.00 97.12 81 ILE A O 1
ATOM 672 N N . ARG A 1 82 ? 4.843 -15.464 -9.363 1.00 96.56 82 ARG A N 1
ATOM 673 C CA . ARG A 1 82 ? 4.306 -16.825 -9.261 1.00 96.56 82 ARG A CA 1
ATOM 674 C C . ARG A 1 82 ? 4.975 -17.755 -10.265 1.00 96.56 82 ARG A C 1
ATOM 676 O O . ARG A 1 82 ? 5.003 -17.459 -11.455 1.00 96.56 82 ARG A O 1
ATOM 683 N N . VAL A 1 83 ? 5.469 -18.898 -9.804 1.00 95.38 83 VAL A N 1
ATOM 684 C CA . VAL A 1 83 ? 6.189 -19.896 -10.610 1.00 95.38 83 VAL A CA 1
ATOM 685 C C . VAL A 1 83 ? 5.559 -21.283 -10.495 1.00 95.38 83 VAL A C 1
ATOM 687 O O . VAL A 1 83 ? 4.906 -21.605 -9.503 1.00 95.38 83 VAL A O 1
ATOM 690 N N . SER A 1 84 ? 5.768 -22.120 -11.511 1.00 93.69 84 SER A N 1
ATOM 691 C CA . SER A 1 84 ? 5.254 -23.497 -11.560 1.00 93.69 84 SER A CA 1
ATOM 692 C C . SER A 1 84 ? 6.156 -24.551 -10.896 1.00 93.69 84 SER A C 1
ATOM 694 O O . SER A 1 84 ? 5.842 -25.735 -10.965 1.00 93.69 84 SER A O 1
ATOM 696 N N . THR A 1 85 ? 7.312 -24.167 -10.342 1.00 92.00 85 THR A N 1
ATOM 697 C CA . THR A 1 85 ? 8.317 -25.091 -9.784 1.00 92.00 85 THR A CA 1
ATOM 698 C C . THR A 1 85 ? 9.163 -24.418 -8.702 1.00 92.00 85 THR A C 1
ATOM 700 O O . THR A 1 85 ? 9.413 -23.216 -8.778 1.00 92.00 85 THR A O 1
ATOM 703 N N . LEU A 1 86 ? 9.650 -25.202 -7.736 1.00 91.69 86 LEU A N 1
ATOM 704 C CA . LEU A 1 86 ? 10.678 -24.788 -6.770 1.00 91.69 86 LEU A CA 1
ATOM 705 C C . LEU A 1 86 ? 12.089 -24.731 -7.372 1.00 91.69 86 LEU A C 1
ATOM 707 O O . LEU A 1 86 ? 12.982 -24.090 -6.821 1.00 91.69 86 LEU A O 1
ATOM 711 N N . HIS A 1 87 ? 12.299 -25.395 -8.509 1.00 91.31 87 HIS A N 1
ATOM 712 C CA . HIS A 1 87 ? 13.596 -25.547 -9.165 1.00 91.31 87 HIS A CA 1
ATOM 713 C C . HIS A 1 87 ? 13.955 -24.305 -9.996 1.00 91.31 87 HIS A C 1
ATOM 715 O O . HIS A 1 87 ? 14.135 -24.373 -11.213 1.00 91.31 87 HIS A O 1
ATOM 721 N N . VAL A 1 88 ? 14.020 -23.149 -9.337 1.00 92.62 88 VAL A N 1
ATOM 722 C CA . VAL A 1 88 ? 14.250 -21.844 -9.960 1.00 92.62 88 VAL A CA 1
ATOM 723 C C . VAL A 1 88 ? 15.195 -20.988 -9.112 1.00 92.62 88 VAL A C 1
ATOM 725 O O . VAL A 1 88 ? 15.099 -20.964 -7.883 1.00 92.62 88 VAL A O 1
ATOM 728 N N . LYS A 1 89 ? 16.107 -20.273 -9.782 1.00 94.38 89 LYS A N 1
ATOM 729 C CA . LYS A 1 89 ? 16.968 -19.238 -9.188 1.00 94.38 89 LYS A CA 1
ATOM 730 C C . LYS A 1 89 ? 16.685 -17.877 -9.821 1.00 94.38 89 LYS A C 1
ATOM 732 O O . LYS A 1 89 ? 16.408 -17.802 -11.021 1.00 94.38 89 LYS A O 1
ATOM 737 N N . VAL A 1 90 ? 16.812 -16.809 -9.039 1.00 96.88 90 VAL A N 1
ATOM 738 C CA . VAL A 1 90 ? 16.764 -15.427 -9.538 1.00 96.88 90 VAL A CA 1
ATOM 739 C C . VAL A 1 90 ? 18.190 -14.966 -9.843 1.00 96.88 90 VAL A C 1
ATOM 741 O O . VAL A 1 90 ? 19.069 -15.125 -8.999 1.00 96.88 90 VAL A O 1
ATOM 744 N N . THR A 1 91 ? 18.439 -14.390 -11.020 1.00 96.88 91 THR A N 1
ATOM 745 C CA . THR A 1 91 ? 19.701 -13.691 -11.321 1.00 96.88 91 THR A CA 1
ATOM 746 C C . THR A 1 91 ? 19.463 -12.282 -11.857 1.00 96.88 91 THR A C 1
ATOM 748 O O . THR A 1 91 ? 18.395 -11.967 -12.392 1.00 96.88 91 THR A O 1
ATOM 751 N N . ASP A 1 92 ? 20.450 -11.406 -11.678 1.00 96.12 92 ASP A N 1
ATOM 752 C CA . ASP A 1 92 ? 20.500 -10.112 -12.357 1.00 96.12 92 ASP A CA 1
ATOM 753 C C . ASP A 1 92 ? 21.040 -10.247 -13.797 1.00 96.12 92 ASP A C 1
ATOM 755 O O . ASP A 1 92 ? 21.341 -11.334 -14.294 1.00 96.12 92 ASP A O 1
ATOM 759 N N . ALA A 1 93 ? 21.183 -9.123 -14.500 1.00 94.06 93 ALA A N 1
ATOM 760 C CA . ALA A 1 93 ? 21.718 -9.112 -15.861 1.00 94.06 93 ALA A CA 1
ATOM 761 C C . ALA A 1 93 ? 23.241 -9.338 -15.980 1.00 94.06 93 ALA A C 1
ATOM 763 O O . ALA A 1 93 ? 23.748 -9.399 -17.102 1.00 94.06 93 ALA A O 1
ATOM 764 N N . ALA A 1 94 ? 23.967 -9.452 -14.865 1.00 95.62 94 ALA A N 1
ATOM 765 C CA . ALA A 1 94 ? 25.349 -9.928 -14.811 1.00 95.62 94 ALA A CA 1
ATOM 766 C C . ALA A 1 94 ? 25.429 -11.440 -14.494 1.00 95.62 94 ALA A C 1
ATOM 768 O O . ALA A 1 94 ? 26.528 -11.968 -14.326 1.00 95.62 94 ALA A O 1
ATOM 769 N N . ASP A 1 95 ? 24.277 -12.123 -14.446 1.00 94.25 95 ASP A N 1
ATOM 770 C CA . ASP A 1 95 ? 24.079 -13.516 -14.025 1.00 94.25 95 ASP A CA 1
ATOM 771 C C . ASP A 1 95 ? 24.514 -13.795 -12.570 1.00 94.25 95 ASP A C 1
ATOM 773 O O . ASP A 1 95 ? 24.828 -14.925 -12.187 1.00 94.25 95 ASP A O 1
ATOM 777 N N . ILE A 1 96 ? 24.506 -12.750 -11.732 1.00 95.06 96 ILE A N 1
ATOM 778 C CA . ILE A 1 96 ? 24.750 -12.850 -10.293 1.00 95.06 96 ILE A CA 1
ATOM 779 C C . ILE A 1 96 ? 23.465 -13.331 -9.618 1.00 95.06 96 ILE A C 1
ATOM 781 O O . ILE A 1 96 ? 22.384 -12.787 -9.846 1.00 95.06 96 ILE A O 1
ATOM 785 N N . SER A 1 97 ? 23.593 -14.360 -8.780 1.00 95.12 97 SER A N 1
ATOM 786 C CA . SER A 1 97 ? 22.496 -14.937 -7.998 1.00 95.12 97 SER A CA 1
ATOM 787 C C . SER A 1 97 ? 21.944 -13.935 -6.984 1.00 95.12 97 SER A C 1
ATOM 789 O O . SER A 1 97 ? 22.702 -13.335 -6.219 1.00 95.12 97 SER A O 1
ATOM 791 N N . ILE A 1 98 ? 20.622 -13.760 -6.977 1.00 96.25 98 ILE A N 1
ATOM 792 C CA . ILE A 1 98 ? 19.910 -12.896 -6.033 1.00 96.25 98 ILE A CA 1
ATOM 793 C C . ILE A 1 98 ? 19.236 -13.781 -4.975 1.00 96.25 98 ILE A C 1
ATOM 795 O O . ILE A 1 98 ? 18.416 -14.632 -5.339 1.00 96.25 98 ILE A O 1
ATOM 799 N N . PRO A 1 99 ? 19.532 -13.586 -3.672 1.00 95.81 99 PRO A N 1
ATOM 800 C CA . PRO A 1 99 ? 18.871 -14.314 -2.596 1.00 95.81 99 PRO A CA 1
ATOM 801 C C . PRO A 1 99 ? 17.349 -14.206 -2.694 1.00 95.81 99 PRO A C 1
ATOM 803 O O . PRO A 1 99 ? 16.793 -13.115 -2.840 1.00 95.81 99 PRO A O 1
ATOM 806 N N . SER A 1 100 ? 16.684 -15.353 -2.607 1.00 97.00 100 SER A N 1
ATOM 807 C CA . SER A 1 100 ? 15.236 -15.468 -2.765 1.00 97.00 100 SER A CA 1
ATOM 808 C C . SER A 1 100 ? 14.612 -16.352 -1.687 1.00 97.00 100 SER A C 1
ATOM 810 O O . SER A 1 100 ? 15.268 -17.210 -1.086 1.00 97.00 100 SER A O 1
ATOM 812 N N . GLN A 1 101 ? 13.336 -16.096 -1.423 1.00 96.44 101 GLN A N 1
ATOM 813 C CA . GLN A 1 101 ? 12.475 -16.861 -0.532 1.00 96.44 101 GLN A CA 1
ATOM 814 C C . GLN A 1 101 ? 11.301 -17.394 -1.349 1.00 96.44 101 GLN A C 1
ATOM 816 O O . GLN A 1 101 ? 10.646 -16.614 -2.033 1.00 96.44 101 GLN A O 1
ATOM 821 N N . THR A 1 102 ? 11.008 -18.688 -1.269 1.00 96.38 102 THR A N 1
ATOM 822 C CA . THR A 1 102 ? 9.859 -19.293 -1.948 1.00 96.38 102 THR A CA 1
ATOM 823 C C . THR A 1 102 ? 8.845 -19.821 -0.951 1.00 96.38 102 THR A C 1
ATOM 825 O O . THR A 1 102 ? 9.181 -20.576 -0.038 1.00 96.38 102 THR A O 1
ATOM 828 N N . SER A 1 103 ? 7.593 -19.428 -1.160 1.00 96.62 103 SER A N 1
ATOM 829 C CA . SER A 1 103 ? 6.461 -19.739 -0.293 1.00 96.62 103 SER A CA 1
ATOM 830 C C . SER A 1 103 ? 5.407 -20.578 -1.030 1.00 96.62 103 SER A C 1
ATOM 832 O O . SER A 1 103 ? 5.216 -20.402 -2.241 1.00 96.62 103 SER A O 1
ATOM 834 N N . PRO A 1 104 ? 4.684 -21.473 -0.332 1.00 95.88 104 PRO A N 1
ATOM 835 C CA . PRO A 1 104 ? 3.629 -22.277 -0.935 1.00 95.88 104 PRO A CA 1
ATOM 836 C C . PRO A 1 104 ? 2.389 -21.422 -1.214 1.00 95.88 104 PRO A C 1
ATOM 838 O O . PRO A 1 104 ? 2.006 -20.573 -0.407 1.00 95.88 104 PRO A O 1
ATOM 841 N N . VAL A 1 105 ? 1.708 -21.673 -2.334 1.00 94.56 105 VAL A N 1
ATOM 842 C CA . VAL A 1 105 ? 0.443 -20.995 -2.643 1.00 94.56 105 VAL A CA 1
ATOM 843 C C . VAL A 1 105 ? -0.721 -21.797 -2.070 1.00 94.56 105 VAL A C 1
ATOM 845 O O . VAL A 1 105 ? -1.012 -22.902 -2.519 1.00 94.56 105 VAL A O 1
ATOM 848 N N . PHE A 1 106 ? -1.432 -21.229 -1.099 1.00 91.94 106 PHE A N 1
ATOM 849 C CA . PHE A 1 106 ? -2.670 -21.818 -0.588 1.00 91.94 106 PHE A CA 1
ATOM 850 C C . PHE A 1 106 ? -3.852 -21.556 -1.524 1.00 91.94 106 PHE A C 1
ATOM 852 O O . PHE A 1 106 ? -3.993 -20.479 -2.107 1.00 91.94 106 PHE A O 1
ATOM 859 N N . GLN A 1 107 ? -4.757 -22.527 -1.609 1.00 88.81 107 GLN A N 1
ATOM 860 C CA . GLN A 1 107 ? -6.048 -22.345 -2.256 1.00 88.81 107 GLN A CA 1
ATOM 861 C C . GLN A 1 107 ? -6.898 -21.334 -1.470 1.00 88.81 107 GLN A C 1
ATOM 863 O O . GLN A 1 107 ? -6.982 -21.369 -0.241 1.00 88.81 107 GLN A O 1
ATOM 868 N N . GLN A 1 108 ? -7.564 -20.427 -2.187 1.00 79.81 108 GLN A N 1
ATOM 869 C CA . GLN A 1 108 ? -8.400 -19.389 -1.583 1.00 79.81 108 GLN A CA 1
ATOM 870 C C . GLN A 1 108 ? -9.473 -20.005 -0.660 1.00 79.81 108 GLN A C 1
ATOM 872 O O . GLN A 1 108 ? -10.159 -20.943 -1.057 1.00 79.81 108 GLN A O 1
ATOM 877 N N . GLN A 1 109 ? -9.618 -19.475 0.564 1.00 78.31 109 GLN A N 1
ATOM 878 C CA . GLN A 1 109 ? -10.548 -19.970 1.605 1.00 78.31 109 GLN A CA 1
ATOM 879 C C . GLN A 1 109 ? -10.302 -21.420 2.085 1.00 78.31 109 GLN A C 1
ATOM 881 O O . GLN A 1 109 ? -11.143 -21.979 2.780 1.00 78.31 109 GLN A O 1
ATOM 886 N N . SER A 1 110 ? -9.156 -22.030 1.765 1.00 85.81 110 SER A N 1
ATOM 887 C CA . SER A 1 110 ? -8.838 -23.435 2.070 1.00 85.81 110 SER A CA 1
ATOM 888 C C . SER A 1 110 ? -7.431 -23.560 2.656 1.00 85.81 110 SER A C 1
ATOM 890 O O . SER A 1 110 ? -6.552 -22.767 2.323 1.00 85.81 110 SER A O 1
ATOM 892 N N . ASP A 1 111 ? -7.203 -24.506 3.572 1.00 85.44 111 ASP A N 1
ATOM 893 C CA . ASP A 1 111 ? -5.866 -24.834 4.117 1.00 85.44 111 ASP A CA 1
ATOM 894 C C . ASP A 1 111 ? -5.048 -25.740 3.180 1.00 85.44 111 ASP A C 1
ATOM 896 O O . ASP A 1 111 ? -3.927 -26.126 3.493 1.00 85.44 111 ASP A O 1
ATOM 900 N N . THR A 1 112 ? -5.596 -26.071 2.008 1.00 89.44 112 THR A N 1
ATOM 901 C CA . THR A 1 112 ? -4.922 -26.882 0.988 1.00 89.44 112 THR A CA 1
ATOM 902 C C . THR A 1 112 ? -3.877 -26.049 0.243 1.00 89.44 112 THR A C 1
ATOM 904 O O . THR A 1 112 ? -4.178 -24.943 -0.211 1.00 89.44 112 THR A O 1
ATOM 907 N N . ILE A 1 113 ? -2.667 -26.588 0.085 1.00 91.31 113 ILE A N 1
ATOM 908 C CA . ILE A 1 113 ? -1.614 -26.013 -0.766 1.00 91.31 113 ILE A CA 1
ATOM 909 C C . ILE A 1 113 ? -1.841 -26.452 -2.224 1.00 91.31 113 ILE A C 1
ATOM 911 O O . ILE A 1 113 ? -2.354 -27.538 -2.483 1.00 91.31 113 ILE A O 1
ATOM 915 N N . ILE A 1 114 ? -1.502 -25.589 -3.181 1.00 92.12 114 ILE A N 1
ATOM 916 C CA . ILE A 1 114 ? -1.538 -25.873 -4.617 1.00 92.12 114 ILE A CA 1
ATOM 917 C C . ILE A 1 114 ? -0.153 -26.369 -5.051 1.00 92.12 114 ILE A C 1
ATOM 919 O O . ILE A 1 114 ? 0.740 -25.564 -5.293 1.00 92.12 114 ILE A O 1
ATOM 923 N N . ASP A 1 115 ? 0.003 -27.685 -5.209 1.00 87.44 115 ASP A N 1
ATOM 924 C CA . ASP A 1 115 ? 1.287 -28.352 -5.516 1.00 87.44 115 ASP A CA 1
ATOM 925 C C . ASP A 1 115 ? 2.014 -27.836 -6.775 1.00 87.44 115 ASP A C 1
ATOM 927 O O . ASP A 1 115 ? 3.208 -28.060 -6.936 1.00 87.44 115 ASP A O 1
ATOM 931 N N . SER A 1 116 ? 1.305 -27.165 -7.689 1.00 89.12 116 SER A N 1
ATOM 932 C CA . SER A 1 116 ? 1.850 -26.661 -8.956 1.00 89.12 116 SER A CA 1
ATOM 933 C C . SER A 1 116 ? 2.063 -25.140 -8.989 1.00 89.12 116 SER A C 1
ATOM 935 O O . SER A 1 116 ? 2.154 -24.573 -10.082 1.00 89.12 116 SER A O 1
ATOM 937 N N . GLN A 1 117 ? 2.018 -24.452 -7.843 1.00 93.75 117 GLN A N 1
ATOM 938 C CA . GLN A 1 117 ? 2.175 -22.996 -7.759 1.00 93.75 117 GLN A CA 1
ATOM 939 C C . GLN A 1 117 ? 2.948 -22.581 -6.505 1.00 93.75 117 GLN A C 1
ATOM 941 O O . GLN A 1 117 ? 2.560 -22.892 -5.380 1.00 93.75 117 GLN A O 1
ATOM 946 N N . PHE A 1 118 ? 3.987 -21.779 -6.711 1.00 95.25 118 PHE A N 1
ATOM 947 C CA . PHE A 1 118 ? 4.822 -21.224 -5.650 1.00 95.25 118 PHE A CA 1
ATOM 948 C C . PHE A 1 118 ? 5.018 -19.726 -5.879 1.00 95.25 118 PHE A C 1
ATOM 950 O O . PHE A 1 118 ? 5.078 -19.279 -7.025 1.00 95.25 118 PHE A O 1
ATOM 957 N N . ASP A 1 119 ? 5.116 -18.947 -4.807 1.00 96.81 119 ASP A N 1
ATOM 958 C CA . ASP A 1 119 ? 5.477 -17.529 -4.881 1.00 96.81 119 ASP A CA 1
ATOM 959 C C . ASP A 1 119 ? 6.962 -17.393 -4.546 1.00 96.81 119 ASP A C 1
ATOM 961 O O . ASP A 1 119 ? 7.351 -17.620 -3.402 1.00 96.81 119 ASP A O 1
ATOM 965 N N . ILE A 1 120 ? 7.783 -17.038 -5.542 1.00 97.06 120 ILE A N 1
ATOM 966 C CA . ILE A 1 120 ? 9.194 -16.697 -5.337 1.00 97.06 120 ILE A CA 1
ATOM 967 C C . ILE A 1 120 ? 9.333 -15.187 -5.149 1.00 97.06 120 ILE A C 1
ATOM 969 O O . ILE A 1 120 ? 8.969 -14.388 -6.015 1.00 97.06 120 ILE A O 1
ATOM 973 N N . THR A 1 121 ? 9.873 -14.812 -3.998 1.00 98.19 121 THR A N 1
ATOM 974 C CA . THR A 1 121 ? 10.101 -13.440 -3.558 1.00 98.19 121 THR A CA 1
ATOM 975 C C . THR A 1 121 ? 11.593 -13.135 -3.535 1.00 98.19 121 THR A C 1
ATOM 977 O O . THR A 1 121 ? 12.390 -13.939 -3.052 1.00 98.19 121 THR A O 1
ATOM 980 N N . PHE A 1 122 ? 11.983 -11.964 -4.027 1.00 97.88 122 PHE A N 1
ATOM 981 C CA . PHE A 1 122 ? 13.356 -11.459 -3.975 1.00 97.88 122 PHE A CA 1
ATOM 982 C C . PHE A 1 122 ? 13.355 -9.938 -3.804 1.00 97.88 122 PHE A C 1
ATOM 984 O O . PHE A 1 122 ? 12.380 -9.272 -4.145 1.00 97.88 122 PHE A O 1
ATOM 991 N N . MET A 1 123 ? 14.444 -9.374 -3.283 1.00 97.56 123 MET A N 1
ATOM 992 C CA . MET A 1 123 ? 14.594 -7.921 -3.179 1.00 97.56 123 MET A CA 1
ATOM 993 C C . MET A 1 123 ? 15.037 -7.349 -4.532 1.00 97.56 123 MET A C 1
ATOM 995 O O . MET A 1 123 ? 16.141 -7.631 -5.000 1.00 97.56 123 MET A O 1
ATOM 999 N N . ALA A 1 124 ? 14.178 -6.549 -5.162 1.00 97.88 124 ALA A N 1
ATOM 1000 C CA . ALA A 1 124 ? 14.494 -5.834 -6.391 1.00 97.88 124 ALA A CA 1
ATOM 1001 C C . ALA A 1 124 ? 15.107 -4.466 -6.072 1.00 97.88 124 ALA A C 1
ATOM 1003 O O . ALA A 1 124 ? 14.608 -3.730 -5.223 1.00 97.88 124 ALA A O 1
ATOM 1004 N N . ASP A 1 125 ? 16.165 -4.115 -6.797 1.00 97.62 125 ASP A N 1
ATOM 1005 C CA . ASP A 1 125 ? 16.873 -2.843 -6.704 1.00 97.62 125 ASP A CA 1
ATOM 1006 C C . ASP A 1 125 ? 16.660 -2.045 -8.002 1.00 97.62 125 ASP A C 1
ATOM 1008 O O . ASP A 1 125 ? 17.150 -2.399 -9.084 1.00 97.62 125 ASP A O 1
ATOM 1012 N N . VAL A 1 126 ? 15.853 -0.986 -7.909 1.00 98.12 126 VAL A N 1
ATOM 1013 C CA . VAL A 1 126 ? 15.322 -0.265 -9.070 1.00 98.12 126 VAL A CA 1
ATOM 1014 C C . VAL A 1 126 ? 15.598 1.237 -8.946 1.00 98.12 126 VAL A C 1
ATOM 1016 O O . VAL A 1 126 ? 15.166 1.863 -7.973 1.00 98.12 126 VAL A O 1
ATOM 1019 N N . PRO A 1 127 ? 16.301 1.856 -9.915 1.00 97.44 127 PRO A N 1
ATOM 1020 C CA . PRO A 1 127 ? 16.663 3.268 -9.853 1.00 97.44 127 PRO A CA 1
ATOM 1021 C C . PRO A 1 127 ? 15.439 4.183 -9.970 1.00 97.44 127 PRO A C 1
ATOM 1023 O O . PRO A 1 127 ? 14.387 3.785 -10.474 1.00 97.44 127 PRO A O 1
ATOM 1026 N N . ALA A 1 128 ? 15.595 5.430 -9.527 1.00 96.31 128 ALA A N 1
ATOM 1027 C CA . ALA A 1 128 ? 14.574 6.467 -9.641 1.00 96.31 128 ALA A CA 1
ATOM 1028 C C . ALA A 1 128 ? 14.079 6.650 -11.088 1.00 96.31 128 ALA A C 1
ATOM 1030 O O . ALA A 1 128 ? 14.881 6.797 -12.016 1.00 96.31 128 ALA A O 1
ATOM 1031 N N . LEU A 1 129 ? 12.752 6.667 -11.266 1.00 96.19 129 LEU A N 1
ATOM 1032 C CA . LEU A 1 129 ? 12.048 6.775 -12.554 1.00 96.19 129 LEU A CA 1
ATOM 1033 C C . LEU A 1 129 ? 12.487 5.735 -13.615 1.00 96.19 129 LEU A C 1
ATOM 1035 O O . LEU A 1 129 ? 12.335 5.972 -14.817 1.00 96.19 129 LEU A O 1
ATOM 1039 N N . GLY A 1 130 ? 13.074 4.613 -13.190 1.00 96.62 130 GLY A N 1
ATOM 1040 C CA . GLY A 1 130 ? 13.829 3.703 -14.049 1.00 96.62 130 GLY A CA 1
ATOM 1041 C C . GLY A 1 130 ? 13.327 2.259 -14.095 1.00 96.62 130 GLY A C 1
ATOM 1042 O O . GLY A 1 130 ? 12.326 1.892 -13.479 1.00 96.62 130 GLY A O 1
ATOM 1043 N N . LEU A 1 131 ? 14.041 1.442 -14.871 1.00 98.12 131 LEU A N 1
ATOM 1044 C CA . LEU A 1 131 ? 13.746 0.029 -15.138 1.00 98.12 131 LEU A CA 1
ATOM 1045 C C . LEU A 1 131 ? 14.970 -0.828 -14.796 1.00 98.12 131 LEU A C 1
ATOM 1047 O O . LEU A 1 131 ? 16.056 -0.487 -15.259 1.00 98.12 131 LEU A O 1
ATOM 1051 N N . THR A 1 132 ? 14.803 -1.953 -14.096 1.00 98.38 132 THR A N 1
ATOM 1052 C CA . THR A 1 132 ? 15.855 -2.980 -13.892 1.00 98.38 132 THR A CA 1
ATOM 1053 C C . THR A 1 132 ? 15.376 -4.340 -14.413 1.00 98.38 132 THR A C 1
ATOM 1055 O O . THR A 1 132 ? 14.212 -4.694 -14.234 1.00 98.38 132 THR A O 1
ATOM 1058 N N . THR A 1 133 ? 16.262 -5.111 -15.051 1.00 98.00 133 THR A N 1
ATOM 1059 C CA . THR A 1 133 ? 15.976 -6.455 -15.585 1.00 98.00 133 THR A CA 1
ATOM 1060 C C . THR A 1 133 ? 16.527 -7.561 -14.683 1.00 98.00 133 THR A C 1
ATOM 1062 O O . THR A 1 133 ? 17.709 -7.548 -14.341 1.00 98.00 133 THR A O 1
ATOM 1065 N N . TYR A 1 134 ? 15.686 -8.553 -14.396 1.00 98.12 134 TYR A N 1
ATOM 1066 C CA . TYR A 1 134 ? 15.993 -9.789 -13.674 1.00 98.12 134 TYR A CA 1
ATOM 1067 C C . TYR A 1 134 ? 15.619 -11.021 -14.506 1.00 98.12 134 TYR A C 1
ATOM 1069 O O . TYR A 1 134 ? 14.876 -10.933 -15.491 1.00 98.12 134 TYR A O 1
ATOM 1077 N N . PHE A 1 135 ? 16.119 -12.183 -14.096 1.00 97.25 135 PHE A N 1
ATOM 1078 C CA . PHE A 1 135 ? 15.916 -13.457 -14.776 1.00 97.25 135 PHE A CA 1
ATOM 1079 C C . PHE A 1 135 ? 15.546 -14.555 -13.775 1.00 97.25 135 PHE A C 1
ATOM 1081 O O . PHE A 1 135 ? 16.241 -14.755 -12.784 1.00 97.25 135 PHE A O 1
ATOM 1088 N N . LEU A 1 136 ? 14.467 -15.289 -14.049 1.00 96.38 136 LEU A N 1
ATOM 1089 C CA . LEU A 1 136 ? 14.172 -16.565 -13.400 1.00 96.38 136 LEU A CA 1
ATOM 1090 C C . LEU A 1 136 ? 14.748 -17.669 -14.275 1.00 96.38 136 LEU A C 1
ATOM 1092 O O . LEU A 1 136 ? 14.327 -17.811 -15.421 1.00 96.38 136 LEU A O 1
ATOM 1096 N N . ASN A 1 137 ? 15.691 -18.442 -13.749 1.00 94.69 137 ASN A N 1
ATOM 1097 C CA . ASN A 1 137 ? 16.353 -19.515 -14.485 1.00 94.69 137 ASN A CA 1
ATOM 1098 C C . ASN A 1 137 ? 15.984 -20.868 -13.884 1.00 94.69 137 ASN A C 1
ATOM 1100 O O . ASN A 1 137 ? 16.042 -21.029 -12.663 1.00 94.69 137 ASN A O 1
ATOM 1104 N N . ALA A 1 138 ? 15.656 -21.837 -14.737 1.00 92.50 138 ALA A N 1
ATOM 1105 C CA . ALA A 1 138 ? 15.486 -23.227 -14.342 1.00 92.50 138 ALA A CA 1
ATOM 1106 C C . ALA A 1 138 ? 16.780 -23.757 -13.709 1.00 92.50 138 ALA A C 1
ATOM 1108 O O . ALA A 1 138 ? 17.877 -23.570 -14.238 1.00 92.50 138 ALA A O 1
ATOM 1109 N N . VAL A 1 139 ? 16.636 -24.455 -12.588 1.00 89.12 139 VAL A N 1
ATOM 1110 C CA . VAL A 1 139 ? 17.716 -25.179 -11.918 1.00 89.12 139 VAL A CA 1
ATOM 1111 C C . VAL A 1 139 ? 17.517 -26.663 -12.203 1.00 89.12 139 VAL A C 1
ATOM 1113 O O . VAL A 1 139 ? 16.420 -27.193 -12.040 1.00 89.12 139 VAL A O 1
ATOM 1116 N N . LEU A 1 140 ? 18.560 -27.362 -12.648 1.00 81.69 140 LEU A N 1
ATOM 1117 C CA . LEU A 1 140 ? 18.467 -28.814 -12.819 1.00 81.69 140 LEU A CA 1
ATOM 1118 C C . LEU A 1 140 ? 18.422 -29.488 -11.433 1.00 81.69 140 LEU A C 1
ATOM 1120 O O . LEU A 1 140 ? 19.192 -29.072 -10.570 1.00 81.69 140 LEU A O 1
ATOM 1124 N N . PRO A 1 141 ? 17.645 -30.571 -11.209 1.00 70.88 141 PRO A N 1
ATOM 1125 C CA . PRO A 1 141 ? 17.503 -31.207 -9.886 1.00 70.88 141 PRO A CA 1
ATOM 1126 C C . PRO A 1 141 ? 18.800 -31.697 -9.209 1.00 70.88 141 PRO A C 1
ATOM 1128 O O . PRO A 1 141 ? 18.787 -32.073 -8.043 1.00 70.88 141 PRO A O 1
ATOM 1131 N N . ALA A 1 142 ? 19.922 -31.727 -9.935 1.00 67.06 142 ALA A N 1
ATOM 1132 C CA . ALA A 1 142 ? 21.248 -32.079 -9.420 1.00 67.06 142 ALA A CA 1
ATOM 1133 C C . ALA A 1 142 ? 22.105 -30.864 -8.991 1.00 67.06 142 ALA A C 1
ATOM 1135 O O . ALA A 1 142 ? 23.254 -31.045 -8.592 1.00 67.06 142 ALA A O 1
ATOM 1136 N N . GLN A 1 143 ? 21.596 -29.636 -9.122 1.00 71.50 143 GLN A N 1
ATOM 1137 C CA . GLN A 1 143 ? 22.278 -28.398 -8.732 1.00 71.50 143 GLN A CA 1
ATOM 1138 C C . GLN A 1 143 ? 21.710 -27.863 -7.412 1.00 71.50 143 GLN A C 1
ATOM 1140 O O . GLN A 1 143 ? 20.519 -27.999 -7.139 1.00 71.50 143 GLN A O 1
ATOM 1145 N N . ASN A 1 144 ? 22.557 -27.220 -6.604 1.00 70.81 144 ASN A N 1
ATOM 1146 C CA . ASN A 1 144 ? 22.102 -26.555 -5.384 1.00 70.81 144 ASN A CA 1
ATOM 1147 C C . ASN A 1 144 ? 21.190 -25.372 -5.733 1.00 70.81 144 ASN A C 1
ATOM 1149 O O . ASN A 1 144 ? 21.553 -24.504 -6.526 1.00 70.81 144 ASN A O 1
ATOM 1153 N N . ILE A 1 145 ? 20.023 -25.338 -5.097 1.00 72.62 145 ILE A N 1
ATOM 1154 C CA . ILE A 1 145 ? 19.043 -24.262 -5.209 1.00 72.62 145 ILE A CA 1
ATOM 1155 C C . ILE A 1 145 ? 19.413 -23.176 -4.182 1.00 72.62 145 ILE A C 1
ATOM 1157 O O . ILE A 1 145 ? 19.309 -23.395 -2.978 1.00 72.62 145 ILE A O 1
ATOM 1161 N N . GLU A 1 146 ? 19.857 -22.002 -4.643 1.00 76.56 146 GLU A N 1
ATOM 1162 C CA . GLU A 1 146 ? 20.195 -20.837 -3.794 1.00 76.56 146 GLU A CA 1
ATOM 1163 C C . GLU A 1 146 ? 18.946 -20.011 -3.416 1.00 76.56 146 GLU A C 1
ATOM 1165 O O . GLU A 1 146 ? 18.892 -18.790 -3.554 1.00 76.56 146 GLU A O 1
ATOM 1170 N N . ASN A 1 147 ? 17.903 -20.706 -2.971 1.00 85.44 147 ASN A N 1
ATOM 1171 C CA . ASN A 1 147 ? 16.580 -20.161 -2.684 1.00 85.44 147 ASN A CA 1
ATOM 1172 C C . ASN A 1 147 ? 16.054 -20.831 -1.406 1.00 85.44 147 ASN A C 1
ATOM 1174 O O . ASN A 1 147 ? 16.193 -22.039 -1.213 1.00 85.44 147 ASN A O 1
ATOM 1178 N N . SER A 1 148 ? 15.525 -20.018 -0.497 1.00 92.62 148 SER A N 1
ATOM 1179 C CA . SER A 1 148 ? 15.104 -20.431 0.842 1.00 92.62 148 SER A CA 1
ATOM 1180 C C . SER A 1 148 ? 13.609 -20.734 0.873 1.00 92.62 148 SER A C 1
ATOM 1182 O O . SER A 1 148 ? 12.793 -19.891 0.517 1.00 92.62 148 SER A O 1
ATOM 1184 N N . LEU A 1 149 ? 13.219 -21.929 1.310 1.00 94.44 149 LEU A N 1
ATOM 1185 C CA . LEU A 1 149 ? 11.800 -22.251 1.473 1.00 94.44 149 LEU A CA 1
ATOM 1186 C C . LEU A 1 149 ? 11.264 -21.619 2.763 1.00 94.44 149 LEU A C 1
ATOM 1188 O O . LEU A 1 149 ? 11.928 -21.664 3.800 1.00 94.44 149 LEU A O 1
ATOM 1192 N N . SER A 1 150 ? 10.067 -21.030 2.710 1.00 95.38 150 SER A N 1
ATOM 1193 C CA . SER A 1 150 ? 9.403 -20.506 3.906 1.00 95.38 150 SER A CA 1
ATOM 1194 C C . SER A 1 150 ? 9.014 -21.643 4.852 1.00 95.38 150 SER A C 1
ATOM 1196 O O . SER A 1 150 ? 8.344 -22.590 4.433 1.00 95.38 150 SER A O 1
ATOM 1198 N N . HIS A 1 151 ? 9.335 -21.519 6.135 1.00 95.75 151 HIS A N 1
ATOM 1199 C CA . HIS A 1 151 ? 8.816 -22.412 7.161 1.00 95.75 151 HIS A CA 1
ATOM 1200 C C . HIS A 1 151 ? 7.320 -22.144 7.375 1.00 95.75 151 HIS A C 1
ATOM 1202 O O . HIS A 1 151 ? 6.914 -20.997 7.573 1.00 95.75 151 HIS A O 1
ATOM 1208 N N . VAL A 1 152 ? 6.500 -23.196 7.347 1.00 96.19 152 VAL A N 1
ATOM 1209 C CA . VAL A 1 152 ? 5.039 -23.103 7.478 1.00 96.19 152 VAL A CA 1
ATOM 1210 C C . VAL A 1 152 ? 4.618 -23.567 8.868 1.00 96.19 152 VAL A C 1
ATOM 1212 O O . VAL A 1 152 ? 4.941 -24.683 9.272 1.00 96.19 152 VAL A O 1
ATOM 1215 N N . LYS A 1 153 ? 3.853 -22.733 9.576 1.00 95.75 153 LYS A N 1
ATOM 1216 C CA . LYS A 1 153 ? 3.204 -23.079 10.847 1.00 95.75 153 LYS A CA 1
ATOM 1217 C C . LYS A 1 153 ? 1.691 -22.987 10.704 1.00 95.75 153 LYS A C 1
ATOM 1219 O O . LYS A 1 153 ? 1.182 -22.012 10.150 1.00 95.75 153 LYS A O 1
ATOM 1224 N N . LEU A 1 154 ? 0.973 -23.972 11.229 1.00 95.31 154 LEU A N 1
ATOM 1225 C CA . LEU A 1 154 ? -0.485 -24.003 11.316 1.00 95.31 154 LEU A CA 1
ATOM 1226 C C . LEU A 1 154 ? -0.882 -24.061 12.795 1.00 95.31 154 LEU A C 1
ATOM 1228 O O . LEU A 1 154 ? -0.703 -25.087 13.446 1.00 95.31 154 LEU A O 1
ATOM 1232 N N . ILE A 1 155 ? -1.390 -22.953 13.330 1.00 94.88 155 ILE A N 1
ATOM 1233 C CA . ILE A 1 155 ? -1.799 -22.801 14.733 1.00 94.88 155 ILE A CA 1
ATOM 1234 C C . ILE A 1 155 ? -3.324 -22.925 14.821 1.00 94.88 155 ILE A C 1
ATOM 1236 O O . ILE A 1 155 ? -4.027 -22.436 13.935 1.00 94.88 155 ILE A O 1
ATOM 1240 N N . ASN A 1 156 ? -3.837 -23.567 15.878 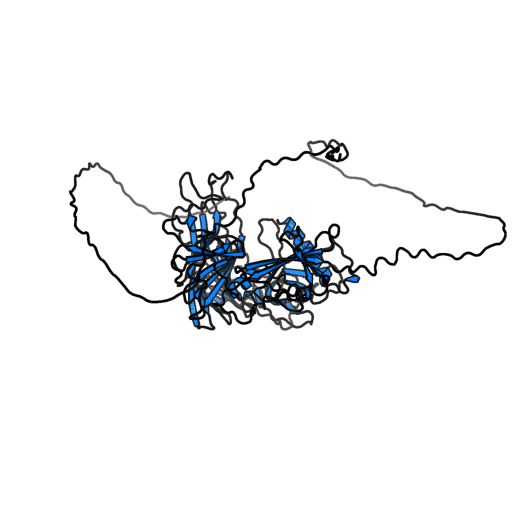1.00 93.38 156 ASN A N 1
ATOM 1241 C CA . ASN A 1 156 ? -5.256 -23.909 16.020 1.00 93.38 156 ASN A CA 1
ATOM 1242 C C . ASN A 1 156 ? -5.780 -24.698 14.794 1.00 93.38 156 ASN A C 1
ATOM 1244 O O . ASN A 1 156 ? -6.841 -24.420 14.236 1.00 93.38 156 ASN A O 1
ATOM 1248 N N . PHE A 1 157 ? -4.990 -25.669 14.322 1.00 92.38 157 PHE A N 1
ATOM 1249 C CA . PHE A 1 157 ? -5.325 -26.478 13.150 1.00 92.38 157 PHE A CA 1
ATOM 1250 C C . PHE A 1 157 ? -5.623 -27.928 13.538 1.00 92.38 157 PHE A C 1
ATOM 1252 O O . PHE A 1 157 ? -4.749 -28.654 14.008 1.00 92.38 157 PHE A O 1
ATOM 1259 N N . VAL A 1 158 ? -6.857 -28.364 13.273 1.00 87.75 158 VAL A N 1
ATOM 1260 C CA . VAL A 1 158 ? -7.315 -29.743 13.485 1.00 87.75 158 VAL A CA 1
ATOM 1261 C C . VAL A 1 158 ? -7.725 -30.340 12.144 1.00 87.75 158 VAL A C 1
ATOM 1263 O O . VAL A 1 158 ? -8.737 -29.958 11.558 1.00 87.75 158 VAL A O 1
ATOM 1266 N N . GLY A 1 159 ? -6.954 -31.307 11.650 1.00 87.06 159 GLY A N 1
ATOM 1267 C CA . GLY A 1 159 ? -7.243 -31.960 10.379 1.00 87.06 159 GLY A CA 1
ATOM 1268 C C . GLY A 1 159 ? -6.060 -32.737 9.820 1.00 87.06 159 GLY A C 1
ATOM 1269 O O . GLY A 1 159 ? -5.073 -33.000 10.501 1.00 87.06 159 GLY A O 1
ATOM 1270 N N . ARG A 1 160 ? -6.154 -33.110 8.541 1.00 87.75 160 ARG A N 1
ATOM 1271 C CA . ARG A 1 160 ? -5.013 -33.657 7.805 1.00 87.75 160 ARG A CA 1
ATOM 1272 C C . ARG A 1 160 ? -4.109 -32.498 7.393 1.00 87.75 160 ARG A C 1
ATOM 1274 O O . ARG A 1 160 ? -4.540 -31.673 6.594 1.00 87.75 160 ARG A O 1
ATOM 1281 N N . THR A 1 161 ? -2.872 -32.480 7.886 1.00 88.38 161 THR A N 1
ATOM 1282 C CA . THR A 1 161 ? -1.840 -31.528 7.452 1.00 88.38 161 THR A CA 1
ATOM 1283 C C . THR A 1 161 ? -1.752 -31.514 5.920 1.00 88.38 161 THR A C 1
ATOM 1285 O O . THR A 1 161 ? -1.680 -32.601 5.322 1.00 88.38 161 THR A O 1
ATOM 1288 N N . PRO A 1 162 ? -1.785 -30.335 5.269 1.00 87.81 162 PRO A N 1
ATOM 1289 C CA . PRO A 1 162 ? -1.522 -30.246 3.841 1.00 87.81 162 PRO A CA 1
ATOM 1290 C C . PRO A 1 162 ? -0.107 -30.756 3.547 1.00 87.81 162 PRO A C 1
ATOM 1292 O O . PRO A 1 162 ? 0.754 -30.790 4.422 1.00 87.81 162 PRO A O 1
ATOM 1295 N N . ARG A 1 163 ? 0.123 -31.198 2.315 1.00 83.50 163 ARG A N 1
ATOM 1296 C CA . ARG A 1 163 ? 1.448 -31.571 1.816 1.00 83.50 163 ARG A CA 1
ATOM 1297 C C . ARG A 1 163 ? 1.581 -31.019 0.417 1.00 83.50 163 ARG A C 1
ATOM 1299 O O . ARG A 1 163 ? 0.609 -31.101 -0.326 1.00 83.50 163 ARG A O 1
ATOM 1306 N N . ALA A 1 164 ? 2.761 -30.514 0.105 1.00 84.62 164 ALA A N 1
ATOM 1307 C CA . ALA A 1 164 ? 3.171 -30.086 -1.219 1.00 84.62 164 ALA A CA 1
ATOM 1308 C C . ALA A 1 164 ? 4.671 -30.352 -1.364 1.00 84.62 164 ALA A C 1
ATOM 1310 O O . ALA A 1 164 ? 5.383 -30.438 -0.361 1.00 84.62 164 ALA A O 1
ATOM 1311 N N . GLU A 1 165 ? 5.150 -30.467 -2.601 1.00 84.25 165 GLU A N 1
ATOM 1312 C CA . GLU A 1 165 ? 6.577 -30.629 -2.888 1.00 84.25 165 GLU A CA 1
ATOM 1313 C C . GLU A 1 165 ? 7.397 -29.534 -2.180 1.00 84.25 165 GLU A C 1
ATOM 1315 O O . GLU A 1 165 ? 7.051 -28.357 -2.248 1.00 84.25 165 GLU A O 1
ATOM 1320 N N . GLY A 1 166 ? 8.446 -29.931 -1.450 1.00 86.19 166 GLY A N 1
ATOM 1321 C CA . GLY A 1 166 ? 9.319 -29.030 -0.685 1.00 86.19 166 GLY A CA 1
ATOM 1322 C C . GLY A 1 166 ? 8.758 -28.509 0.647 1.00 86.19 166 GLY A C 1
ATOM 1323 O O . GLY A 1 166 ? 9.519 -27.943 1.427 1.00 86.19 166 GLY A O 1
ATOM 1324 N N . PHE A 1 167 ? 7.477 -28.734 0.954 1.00 90.06 167 PHE A N 1
ATOM 1325 C CA . PHE A 1 167 ? 6.819 -28.277 2.188 1.00 90.06 167 PHE A CA 1
ATOM 1326 C C . PHE A 1 167 ? 6.234 -29.455 2.983 1.00 90.06 167 PHE A C 1
ATOM 1328 O O . PHE A 1 167 ? 5.061 -29.455 3.357 1.00 90.06 167 PHE A O 1
ATOM 1335 N N . ASP A 1 168 ? 7.052 -30.483 3.220 1.00 83.38 168 ASP A N 1
ATOM 1336 C CA . ASP A 1 168 ? 6.669 -31.664 4.005 1.00 83.38 168 ASP A CA 1
ATOM 1337 C C . ASP A 1 168 ? 6.737 -31.424 5.530 1.00 83.38 168 ASP A C 1
ATOM 1339 O O . ASP A 1 168 ? 5.905 -31.950 6.275 1.00 83.38 168 ASP A O 1
ATOM 1343 N N . ASP A 1 169 ? 7.682 -30.596 5.991 1.00 88.56 169 ASP A N 1
ATOM 1344 C CA . ASP A 1 169 ? 7.946 -30.308 7.412 1.00 88.56 169 ASP A CA 1
ATOM 1345 C C . ASP A 1 169 ? 7.109 -29.119 7.935 1.00 88.56 169 ASP A C 1
ATOM 1347 O O . ASP A 1 169 ? 7.633 -28.093 8.367 1.00 88.56 169 ASP A O 1
ATOM 1351 N N . ILE A 1 170 ? 5.779 -29.237 7.875 1.00 93.19 170 ILE A N 1
ATOM 1352 C CA . ILE A 1 170 ? 4.852 -28.218 8.402 1.00 93.19 170 ILE A CA 1
ATOM 1353 C C . ILE A 1 170 ? 4.685 -28.378 9.920 1.00 93.19 170 ILE A C 1
ATOM 1355 O O . ILE A 1 170 ? 4.221 -29.418 10.395 1.00 93.19 170 ILE A O 1
ATOM 1359 N N . GLU A 1 171 ? 4.986 -27.327 10.687 1.00 94.62 171 GLU A N 1
ATOM 1360 C CA . GLU A 1 171 ? 4.716 -27.282 12.129 1.00 94.62 171 GLU A CA 1
ATOM 1361 C C . GLU A 1 171 ? 3.207 -27.124 12.368 1.00 94.62 171 GLU A C 1
ATOM 1363 O O . GLU A 1 171 ? 2.584 -26.181 11.880 1.00 94.62 171 GLU A O 1
ATOM 1368 N N . VAL A 1 172 ? 2.603 -28.034 13.136 1.00 94.81 172 VAL A N 1
ATOM 1369 C CA . VAL A 1 172 ? 1.171 -27.996 13.468 1.00 94.81 172 VAL A CA 1
ATOM 1370 C C . VAL A 1 172 ? 0.988 -27.889 14.976 1.00 94.81 172 VAL A C 1
ATOM 1372 O O . VAL A 1 172 ? 1.539 -28.682 15.738 1.00 94.81 172 VAL A O 1
ATOM 1375 N N . MET A 1 173 ? 0.170 -26.928 15.397 1.00 94.44 173 MET A N 1
ATOM 1376 C CA . MET A 1 173 ? -0.286 -26.756 16.771 1.00 94.44 173 MET A CA 1
ATOM 1377 C C . MET A 1 173 ? -1.812 -26.896 16.791 1.00 94.44 173 MET A C 1
ATOM 1379 O O . MET A 1 173 ? -2.517 -26.088 16.189 1.00 94.44 173 MET A O 1
ATOM 1383 N N . GLU A 1 174 ? -2.325 -27.924 17.469 1.00 92.94 174 GLU A N 1
ATOM 1384 C CA . GLU A 1 174 ? -3.774 -28.185 17.533 1.00 92.94 174 GLU A CA 1
ATOM 1385 C C . GLU A 1 174 ? -4.519 -27.139 18.381 1.00 92.94 174 GLU A C 1
ATOM 1387 O O . GLU A 1 174 ? -5.661 -26.804 18.083 1.00 92.94 174 GLU A O 1
ATOM 1392 N N . GLU A 1 175 ? -3.855 -26.586 19.400 1.00 92.00 175 GLU A N 1
ATOM 1393 C CA . GLU A 1 175 ? -4.424 -25.610 20.335 1.00 92.00 175 GLU A CA 1
ATOM 1394 C C . GLU A 1 175 ? -4.162 -24.152 19.897 1.00 92.00 175 GLU A C 1
ATOM 1396 O O . GLU A 1 175 ? -3.095 -23.855 19.338 1.00 92.00 175 GLU A O 1
ATOM 1401 N N . PRO A 1 176 ? -5.083 -23.214 20.192 1.00 91.69 176 PRO A N 1
ATOM 1402 C CA . PRO A 1 176 ? -4.846 -21.783 20.037 1.00 91.69 176 PRO A CA 1
ATOM 1403 C C . PRO A 1 176 ? -3.735 -21.295 20.972 1.00 91.69 176 PRO A C 1
ATOM 1405 O O . PRO A 1 176 ? -3.606 -21.732 22.117 1.00 91.69 176 PRO A O 1
ATOM 1408 N N . LYS A 1 177 ? -2.905 -20.373 20.473 1.00 93.38 177 LYS A N 1
ATOM 1409 C CA . LYS A 1 177 ? -1.765 -19.832 21.219 1.00 93.38 177 LYS A CA 1
ATOM 1410 C C . LYS A 1 177 ? -1.367 -18.453 20.701 1.00 93.38 177 LYS A C 1
ATOM 1412 O O . LYS A 1 177 ? -1.359 -18.230 19.496 1.00 93.38 177 LYS A O 1
ATOM 1417 N N . GLU A 1 178 ? -0.956 -17.560 21.598 1.00 96.19 178 GLU A N 1
ATOM 1418 C CA . GLU A 1 178 ? -0.264 -16.324 21.214 1.00 96.19 178 GLU A CA 1
ATOM 1419 C C . GLU A 1 178 ? 1.143 -16.606 20.659 1.00 96.19 178 GLU A C 1
ATOM 1421 O O . GLU A 1 178 ? 1.876 -17.473 21.149 1.00 96.19 178 GLU A O 1
ATOM 1426 N N . PHE A 1 179 ? 1.541 -15.834 19.652 1.00 97.56 179 PHE A N 1
ATOM 1427 C CA . PHE A 1 179 ? 2.830 -15.955 18.971 1.00 97.56 179 PHE A CA 1
ATOM 1428 C C . PHE A 1 179 ? 3.324 -14.579 18.500 1.00 97.56 179 PHE A C 1
ATOM 1430 O O . PHE A 1 179 ? 2.653 -13.563 18.688 1.00 97.56 179 PHE A O 1
ATOM 1437 N N . ALA A 1 180 ? 4.518 -14.526 17.913 1.00 98.00 180 ALA A N 1
ATOM 1438 C CA . ALA A 1 180 ? 5.075 -13.302 17.349 1.00 98.00 180 ALA A CA 1
ATOM 1439 C C . ALA A 1 180 ? 5.909 -13.596 16.099 1.00 98.00 180 ALA A C 1
ATOM 1441 O O . ALA A 1 180 ? 6.521 -14.658 16.011 1.00 98.00 180 ALA A O 1
ATOM 1442 N N . ILE A 1 181 ? 5.967 -12.627 15.184 1.00 98.06 181 ILE A N 1
ATOM 1443 C CA . ILE A 1 181 ? 6.910 -12.598 14.053 1.00 98.06 181 ILE A CA 1
ATOM 1444 C C . ILE A 1 181 ? 7.843 -11.392 14.216 1.00 98.06 181 ILE A C 1
ATOM 1446 O O . ILE A 1 181 ? 7.475 -10.403 14.859 1.00 98.06 181 ILE A O 1
ATOM 1450 N N . HIS A 1 182 ? 9.047 -11.450 13.648 1.00 96.50 182 HIS A N 1
ATOM 1451 C CA . HIS A 1 182 ? 10.046 -10.392 13.817 1.00 96.50 182 HIS A CA 1
ATOM 1452 C C . HIS A 1 182 ? 10.994 -10.249 12.616 1.00 96.50 182 HIS A C 1
ATOM 1454 O O . HIS A 1 182 ? 11.367 -11.239 11.991 1.00 96.50 182 HIS A O 1
ATOM 1460 N N . ASN A 1 183 ? 11.450 -9.023 12.366 1.00 93.62 183 ASN A N 1
ATOM 1461 C CA . ASN A 1 183 ? 12.583 -8.691 11.494 1.00 93.62 183 ASN A CA 1
ATOM 1462 C C . ASN A 1 183 ? 13.672 -8.009 12.352 1.00 93.62 183 ASN A C 1
ATOM 1464 O O . ASN A 1 183 ? 13.593 -8.077 13.581 1.00 93.62 183 ASN A O 1
ATOM 1468 N N . ASP A 1 184 ? 14.675 -7.353 11.773 1.00 89.69 184 ASP A N 1
ATOM 1469 C CA . ASP A 1 184 ? 15.747 -6.733 12.573 1.00 89.69 184 ASP A CA 1
ATOM 1470 C C . ASP A 1 184 ? 15.296 -5.502 13.393 1.00 89.69 184 ASP A C 1
ATOM 1472 O O . ASP A 1 184 ? 15.837 -5.260 14.473 1.00 89.69 184 ASP A O 1
ATOM 1476 N N . HIS A 1 185 ? 14.233 -4.803 12.975 1.00 90.62 185 HIS A N 1
ATOM 1477 C CA . HIS A 1 185 ? 13.775 -3.532 13.568 1.00 90.62 185 HIS A CA 1
ATOM 1478 C C . HIS A 1 185 ? 12.511 -3.649 14.438 1.00 90.62 185 HIS A C 1
ATOM 1480 O O . HIS A 1 185 ? 12.294 -2.864 15.365 1.00 90.62 185 HIS A O 1
ATOM 1486 N N . LEU A 1 186 ? 11.658 -4.634 14.161 1.00 94.69 186 LEU A N 1
ATOM 1487 C CA . LEU A 1 186 ? 10.316 -4.781 14.717 1.00 94.69 186 LEU A CA 1
ATOM 1488 C C . LEU A 1 186 ? 10.059 -6.211 15.204 1.00 94.69 186 LEU A C 1
ATOM 1490 O O . LEU A 1 186 ? 10.581 -7.197 14.679 1.00 94.69 186 LEU A O 1
ATOM 1494 N N . SER A 1 187 ? 9.184 -6.325 16.200 1.00 97.44 187 SER A N 1
ATOM 1495 C CA . SER A 1 187 ? 8.508 -7.572 16.559 1.00 97.44 187 SER A CA 1
ATOM 1496 C C . SER A 1 187 ? 7.012 -7.298 16.669 1.00 97.44 187 SER A C 1
ATOM 1498 O O . SER A 1 187 ? 6.611 -6.361 17.357 1.00 97.44 187 SER A O 1
ATOM 1500 N N . ALA A 1 188 ? 6.187 -8.112 16.019 1.00 98.38 188 ALA A N 1
ATOM 1501 C CA . ALA A 1 188 ? 4.732 -8.021 16.078 1.00 98.38 188 ALA A CA 1
ATOM 1502 C C . ALA A 1 188 ? 4.178 -9.235 16.823 1.00 98.38 188 ALA A C 1
ATOM 1504 O O . ALA A 1 188 ? 4.475 -10.370 16.454 1.00 98.38 188 ALA A O 1
ATOM 1505 N N . ALA A 1 189 ? 3.408 -8.993 17.883 1.00 98.44 189 ALA A N 1
ATOM 1506 C CA . ALA A 1 189 ? 2.777 -10.032 18.690 1.00 98.44 189 ALA A CA 1
ATOM 1507 C C . ALA A 1 189 ? 1.303 -10.185 18.303 1.00 98.44 189 ALA A C 1
ATOM 1509 O O . ALA A 1 189 ? 0.608 -9.184 18.110 1.00 98.44 189 ALA A O 1
ATOM 1510 N N . PHE A 1 190 ? 0.826 -11.426 18.249 1.00 98.19 190 PHE A N 1
ATOM 1511 C CA . PHE A 1 190 ? -0.516 -11.797 17.809 1.00 98.19 190 PHE A CA 1
ATOM 1512 C C . PHE A 1 190 ? -1.272 -12.545 18.906 1.00 98.19 190 PHE A C 1
ATOM 1514 O O . PHE A 1 190 ? -0.684 -13.267 19.715 1.00 98.19 190 PHE A O 1
ATOM 1521 N N . SER A 1 191 ? -2.588 -12.353 18.932 1.00 95.38 191 SER A N 1
ATOM 1522 C CA . SER A 1 191 ? -3.504 -13.096 19.792 1.00 95.38 191 SER A CA 1
ATOM 1523 C C . SER A 1 191 ? -3.680 -14.544 19.320 1.00 95.38 191 SER A C 1
ATOM 1525 O O . SER A 1 191 ? -3.273 -14.920 18.222 1.00 95.38 191 SER A O 1
ATOM 1527 N N . GLU A 1 192 ? -4.372 -15.338 20.132 1.00 93.12 192 GLU A N 1
ATOM 1528 C CA . GLU A 1 192 ? -4.849 -16.687 19.794 1.00 93.12 192 GLU A CA 1
ATOM 1529 C C . GLU A 1 192 ? -5.693 -16.752 18.504 1.00 93.12 192 GLU A C 1
ATOM 1531 O O . GLU A 1 192 ? -5.743 -17.797 17.863 1.00 93.12 192 GLU A O 1
ATOM 1536 N N . LEU A 1 193 ? -6.309 -15.635 18.092 1.00 92.12 193 LEU A N 1
ATOM 1537 C CA . LEU A 1 193 ? -7.066 -15.503 16.839 1.00 92.12 193 LEU A CA 1
ATOM 1538 C C . LEU A 1 193 ? -6.197 -15.045 15.650 1.00 92.12 193 LEU A C 1
ATOM 1540 O O . LEU A 1 193 ? -6.730 -14.735 14.588 1.00 92.12 193 LEU A O 1
ATOM 1544 N N . GLY A 1 194 ? -4.878 -14.919 15.827 1.00 94.62 194 GLY A N 1
ATOM 1545 C CA . GLY A 1 194 ? -3.955 -14.416 14.804 1.00 94.62 194 GLY A CA 1
ATOM 1546 C C . GLY A 1 194 ? -4.097 -12.921 14.491 1.00 94.62 194 GLY A C 1
ATOM 1547 O O . GLY A 1 194 ? -3.566 -12.460 13.485 1.00 94.62 194 GLY A O 1
ATOM 1548 N N . LEU A 1 195 ? -4.797 -12.153 15.335 1.00 96.38 195 LEU A N 1
ATOM 1549 C CA . LEU A 1 195 ? -4.942 -10.699 15.193 1.00 96.38 195 LEU A CA 1
ATOM 1550 C C . LEU A 1 195 ? -3.842 -9.954 15.952 1.00 96.38 195 LEU A C 1
ATOM 1552 O O . LEU A 1 195 ? -3.397 -10.399 17.012 1.00 96.38 195 LEU A O 1
ATOM 1556 N N . LEU A 1 196 ? -3.414 -8.803 15.424 1.00 98.25 196 LEU A N 1
ATOM 1557 C CA . LEU A 1 196 ? -2.357 -7.988 16.027 1.00 98.25 196 LEU A CA 1
ATOM 1558 C C . LEU A 1 196 ? -2.723 -7.572 17.465 1.00 98.25 196 LEU A C 1
ATOM 1560 O O . LEU A 1 196 ? -3.839 -7.130 17.737 1.00 98.25 196 LEU A O 1
ATOM 1564 N N . LYS A 1 197 ? -1.766 -7.713 18.386 1.00 97.56 197 LYS A N 1
ATOM 1565 C CA . LYS A 1 197 ? -1.900 -7.398 19.817 1.00 97.56 197 LYS A CA 1
ATOM 1566 C C . LYS A 1 197 ? -0.958 -6.274 20.250 1.00 97.56 197 LYS A C 1
ATOM 1568 O O . LYS A 1 197 ? -1.345 -5.409 21.036 1.00 97.56 197 LYS A O 1
ATOM 1573 N N . ALA A 1 198 ? 0.285 -6.284 19.771 1.00 98.12 198 ALA A N 1
ATOM 1574 C CA . ALA A 1 198 ? 1.292 -5.277 20.101 1.00 98.12 198 ALA A CA 1
ATOM 1575 C C . ALA A 1 198 ? 2.414 -5.221 19.057 1.00 98.12 198 ALA A C 1
ATOM 1577 O O . ALA A 1 198 ? 2.684 -6.210 18.373 1.00 98.12 198 ALA A O 1
ATOM 1578 N N . VAL A 1 199 ? 3.103 -4.080 18.999 1.00 98.00 199 VAL A N 1
ATOM 1579 C CA . VAL A 1 199 ? 4.327 -3.884 18.210 1.00 98.00 199 VAL A CA 1
ATOM 1580 C C . VAL A 1 199 ? 5.456 -3.440 19.135 1.00 98.00 199 VAL A C 1
ATOM 1582 O O . VAL A 1 199 ? 5.290 -2.513 19.929 1.00 98.00 199 VAL A O 1
ATOM 1585 N N . THR A 1 200 ? 6.610 -4.092 19.026 1.00 97.38 200 THR A N 1
ATOM 1586 C CA . THR A 1 200 ? 7.840 -3.752 19.746 1.00 97.38 200 THR A CA 1
ATOM 1587 C C . THR A 1 200 ? 8.862 -3.163 18.781 1.00 97.38 200 THR A C 1
ATOM 1589 O O . THR A 1 200 ? 9.264 -3.828 17.828 1.00 97.38 200 THR A O 1
ATOM 1592 N N . LEU A 1 201 ? 9.307 -1.935 19.054 1.00 94.50 201 LEU A N 1
ATOM 1593 C CA . LEU A 1 201 ? 10.377 -1.248 18.328 1.00 94.50 201 LEU A CA 1
ATOM 1594 C C . LEU A 1 201 ? 11.729 -1.703 18.894 1.00 94.50 201 LEU A C 1
ATOM 1596 O O . LEU A 1 201 ? 12.111 -1.256 19.983 1.00 94.50 201 LEU A O 1
ATOM 1600 N N . LYS A 1 202 ? 12.444 -2.594 18.196 1.00 92.94 202 LYS A N 1
ATOM 1601 C CA . LYS A 1 202 ? 13.640 -3.276 18.724 1.00 92.94 202 LYS A CA 1
ATOM 1602 C C . LYS A 1 202 ? 14.744 -2.301 19.131 1.00 92.94 202 LYS A C 1
ATOM 1604 O O . LYS A 1 202 ? 15.248 -2.421 20.245 1.00 92.94 202 LYS A O 1
ATOM 1609 N N . ASP A 1 203 ? 15.004 -1.276 18.320 1.00 88.75 203 ASP A N 1
ATOM 1610 C CA . ASP A 1 203 ? 16.039 -0.254 18.566 1.00 88.75 203 ASP A CA 1
ATOM 1611 C C . ASP A 1 203 ? 15.851 0.510 19.889 1.00 88.75 203 ASP A C 1
ATOM 1613 O O . ASP A 1 203 ? 16.799 1.045 20.463 1.00 88.75 203 ASP A O 1
ATOM 1617 N N . SER A 1 204 ? 14.617 0.560 20.402 1.00 88.69 204 SER A N 1
ATOM 1618 C CA . SER A 1 204 ? 14.278 1.256 21.649 1.00 88.69 204 SER A CA 1
ATOM 1619 C C . SER A 1 204 ? 13.818 0.338 22.785 1.00 88.69 204 SER A C 1
ATOM 1621 O O . SER A 1 204 ? 13.618 0.818 23.902 1.00 88.69 204 SER A O 1
ATOM 1623 N N . GLY A 1 205 ? 13.585 -0.949 22.502 1.00 91.81 205 GLY A N 1
ATOM 1624 C CA . GLY A 1 205 ? 12.947 -1.915 23.403 1.00 91.81 205 GLY A CA 1
ATOM 1625 C C . GLY A 1 205 ? 11.484 -1.609 23.768 1.00 91.81 205 GLY A C 1
ATOM 1626 O O . GLY A 1 205 ? 10.886 -2.339 24.560 1.00 91.81 205 GLY A O 1
ATOM 1627 N N . VAL A 1 206 ? 10.887 -0.536 23.236 1.00 91.44 206 VAL A N 1
ATOM 1628 C CA . VAL A 1 206 ? 9.525 -0.113 23.590 1.00 91.44 206 VAL A CA 1
ATOM 1629 C C . VAL A 1 206 ? 8.496 -1.015 22.922 1.00 91.44 206 VAL A C 1
ATOM 1631 O O . VAL A 1 206 ? 8.530 -1.205 21.711 1.00 91.44 206 VAL A O 1
ATOM 1634 N N . THR A 1 207 ? 7.531 -1.498 23.706 1.00 96.38 207 THR A N 1
ATOM 1635 C CA . THR A 1 207 ? 6.341 -2.199 23.206 1.00 96.38 207 THR A CA 1
ATOM 1636 C C . THR A 1 207 ? 5.113 -1.307 23.336 1.00 96.38 207 THR A C 1
ATOM 1638 O O . THR A 1 207 ? 4.792 -0.857 24.436 1.00 96.38 207 THR A O 1
ATOM 1641 N N . VAL A 1 208 ? 4.416 -1.079 22.224 1.00 96.00 208 VAL A N 1
ATOM 1642 C CA . VAL A 1 208 ? 3.142 -0.356 22.161 1.00 96.00 208 VAL A CA 1
ATOM 1643 C C . VAL A 1 208 ? 2.020 -1.382 21.945 1.00 96.00 208 VAL A C 1
ATOM 1645 O O . VAL A 1 208 ? 2.036 -2.088 20.933 1.00 96.00 208 VAL A O 1
ATOM 1648 N N . PRO A 1 209 ? 1.045 -1.507 22.866 1.00 97.38 209 PRO A N 1
ATOM 1649 C CA . PRO A 1 209 ? -0.173 -2.276 22.626 1.00 97.38 209 PRO A CA 1
ATOM 1650 C C . PRO A 1 209 ? -0.936 -1.695 21.434 1.00 97.38 209 PRO A C 1
ATOM 1652 O O . PRO A 1 209 ? -1.161 -0.487 21.392 1.00 97.38 209 PRO A O 1
ATOM 1655 N N . LEU A 1 210 ? -1.324 -2.554 20.493 1.00 97.19 210 LEU A N 1
ATOM 1656 C CA . LEU A 1 210 ? -2.023 -2.245 19.240 1.00 97.19 210 LEU A CA 1
ATOM 1657 C C . LEU A 1 210 ? -2.971 -3.410 18.943 1.00 97.19 210 LEU A C 1
ATOM 1659 O O . LEU A 1 210 ? -2.705 -4.255 18.094 1.00 97.19 210 LEU A O 1
ATOM 1663 N N . HIS A 1 211 ? -4.050 -3.478 19.715 1.00 97.75 211 HIS A N 1
ATOM 1664 C CA . HIS A 1 211 ? -5.053 -4.532 19.628 1.00 97.75 211 HIS A CA 1
ATOM 1665 C C . HIS A 1 211 ? -5.951 -4.292 18.417 1.00 97.75 211 HIS A C 1
ATOM 1667 O O . HIS A 1 211 ? -6.686 -3.302 18.388 1.00 97.75 211 HIS A O 1
ATOM 1673 N N . MET A 1 212 ? -5.880 -5.178 17.429 1.00 97.31 212 MET A N 1
ATOM 1674 C CA . MET A 1 212 ? -6.747 -5.170 16.259 1.00 97.31 212 MET A CA 1
ATOM 1675 C C . MET A 1 212 ? -7.950 -6.092 16.467 1.00 97.31 212 MET A C 1
ATOM 1677 O O . MET A 1 212 ? -7.789 -7.257 16.814 1.00 97.31 212 MET A O 1
ATOM 1681 N N . ASP A 1 213 ? -9.138 -5.575 16.168 1.00 95.94 213 ASP A N 1
ATOM 1682 C CA . ASP A 1 213 ? -10.410 -6.293 16.150 1.00 95.94 213 ASP A CA 1
ATOM 1683 C C . ASP A 1 213 ? -11.185 -5.954 14.867 1.00 95.94 213 ASP A C 1
ATOM 1685 O O . ASP A 1 213 ? -11.054 -4.858 14.314 1.00 95.94 213 ASP A O 1
ATOM 1689 N N . PHE A 1 214 ? -12.079 -6.845 14.438 1.00 97.19 214 PHE A N 1
ATOM 1690 C CA . PHE A 1 214 ? -13.140 -6.500 13.489 1.00 97.19 214 PHE A CA 1
ATOM 1691 C C . PHE A 1 214 ? -14.439 -6.223 14.242 1.00 97.19 214 PHE A C 1
ATOM 1693 O O . PHE A 1 214 ? -14.769 -6.899 15.215 1.00 97.19 214 PHE A O 1
ATOM 1700 N N . VAL A 1 215 ? -15.186 -5.211 13.807 1.00 97.12 215 VAL A N 1
ATOM 1701 C CA . VAL A 1 215 ? -16.413 -4.748 14.467 1.00 97.12 215 VAL A CA 1
ATOM 1702 C C . VAL A 1 215 ? -17.494 -4.446 13.433 1.00 97.12 215 VAL A C 1
ATOM 1704 O O . VAL A 1 215 ? -17.189 -4.056 12.308 1.00 97.12 215 VAL A O 1
ATOM 1707 N N . ARG A 1 216 ? -18.767 -4.615 13.796 1.00 96.44 216 ARG A N 1
ATOM 1708 C CA . ARG A 1 216 ? -19.912 -4.396 12.899 1.00 96.44 216 ARG A CA 1
ATOM 1709 C C . ARG A 1 216 ? -20.895 -3.371 13.454 1.00 96.44 216 ARG A C 1
ATOM 1711 O O . ARG A 1 216 ? -21.273 -3.423 14.625 1.00 96.44 216 ARG A O 1
ATOM 1718 N N . TYR A 1 217 ? -21.368 -2.487 12.586 1.00 97.50 217 TYR A N 1
ATOM 1719 C CA . TYR A 1 217 ? -22.546 -1.660 12.816 1.00 97.50 217 TYR A CA 1
ATOM 1720 C C . TYR A 1 217 ? -23.767 -2.275 12.133 1.00 97.50 217 TYR A C 1
ATOM 1722 O O . TYR A 1 217 ? -23.685 -2.803 11.023 1.00 97.50 217 TYR A O 1
ATOM 1730 N N . HIS A 1 218 ? -24.920 -2.135 12.784 1.00 94.00 218 HIS A N 1
ATOM 1731 C CA . HIS A 1 218 ? -26.222 -2.418 12.191 1.00 94.00 218 HIS A CA 1
ATOM 1732 C C . HIS A 1 218 ? -26.924 -1.112 11.819 1.00 94.00 218 HIS A C 1
ATOM 1734 O O . HIS A 1 218 ? -26.905 -0.151 12.593 1.00 94.00 218 HIS A O 1
ATOM 1740 N N . ALA A 1 219 ? -27.560 -1.078 10.647 1.00 90.69 219 ALA A N 1
ATOM 1741 C CA . ALA A 1 219 ? -28.336 0.081 10.208 1.00 90.69 219 ALA A CA 1
ATOM 1742 C C . ALA A 1 219 ? -29.560 0.302 11.115 1.00 90.69 219 ALA A C 1
ATOM 1744 O O . ALA A 1 219 ? -30.296 -0.644 11.409 1.00 90.69 219 ALA A O 1
ATOM 1745 N N . ARG A 1 220 ? -29.815 1.554 11.520 1.00 89.19 220 ARG A N 1
ATOM 1746 C CA . ARG A 1 220 ? -30.980 1.897 12.353 1.00 89.19 220 ARG A CA 1
ATOM 1747 C C . ARG A 1 220 ? -32.315 1.520 11.678 1.00 89.19 220 ARG A C 1
ATOM 1749 O O . ARG A 1 220 ? -32.456 1.678 10.460 1.00 89.19 220 ARG A O 1
ATOM 1756 N N . PRO A 1 221 ? -33.340 1.102 12.441 1.00 83.69 221 PRO A N 1
ATOM 1757 C CA . PRO A 1 221 ? -34.709 1.015 11.942 1.00 83.69 221 PRO A CA 1
ATOM 1758 C C . PRO A 1 221 ? -35.337 2.416 11.794 1.00 83.69 221 PRO A C 1
ATOM 1760 O O . PRO A 1 221 ? -34.916 3.381 12.432 1.00 83.69 221 PRO A O 1
ATOM 1763 N N . GLY A 1 222 ? -36.398 2.523 10.985 1.00 82.12 222 GLY A N 1
ATOM 1764 C CA . GLY A 1 222 ? -37.171 3.764 10.808 1.00 82.12 222 GLY A CA 1
ATOM 1765 C C . GLY A 1 222 ? -37.444 4.120 9.346 1.00 82.12 222 GLY A C 1
ATOM 1766 O O . GLY A 1 222 ? -37.473 3.232 8.491 1.00 82.12 222 GLY A O 1
ATOM 1767 N N . SER A 1 223 ? -37.665 5.407 9.071 1.00 79.06 223 SER A N 1
ATOM 1768 C CA . SER A 1 223 ? -37.745 5.994 7.721 1.00 79.06 223 SER A CA 1
ATOM 1769 C C . SER A 1 223 ? -36.386 6.498 7.222 1.00 79.06 223 SER A C 1
ATOM 1771 O 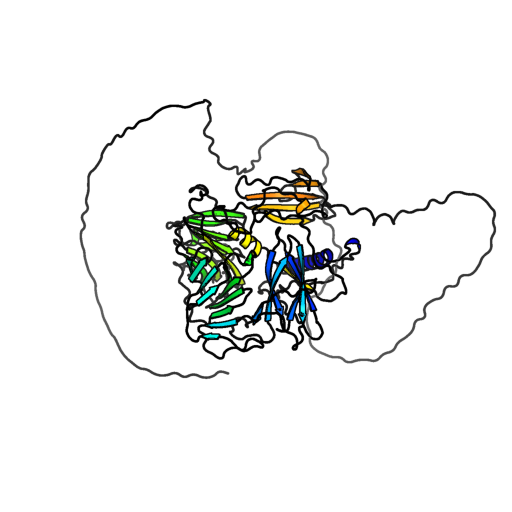O . SER A 1 223 ? -36.047 6.311 6.060 1.00 79.06 223 SER A O 1
ATOM 1773 N N . GLU A 1 224 ? -35.584 7.088 8.109 1.00 86.50 224 GLU A N 1
ATOM 1774 C CA . GLU A 1 224 ? -34.179 7.417 7.864 1.00 86.50 224 GLU A CA 1
ATOM 1775 C C . GLU A 1 224 ? -33.300 6.219 8.229 1.00 86.50 224 GLU A C 1
ATOM 1777 O O . GLU A 1 224 ? -33.284 5.796 9.386 1.00 86.50 224 GLU A O 1
ATOM 1782 N N . ARG A 1 225 ? -32.564 5.676 7.258 1.00 89.69 225 ARG A N 1
ATOM 1783 C CA . ARG A 1 225 ? -31.710 4.491 7.421 1.00 89.69 225 ARG A CA 1
ATOM 1784 C C . ARG A 1 225 ? -30.375 4.694 6.719 1.00 89.69 225 ARG A C 1
ATOM 1786 O O . ARG A 1 225 ? -30.262 5.576 5.870 1.00 89.69 225 ARG A O 1
ATOM 1793 N N . SER A 1 226 ? -29.389 3.860 7.046 1.00 96.88 226 SER A N 1
ATOM 1794 C CA . SER A 1 226 ? -28.182 3.757 6.228 1.00 96.88 226 SER A CA 1
ATOM 1795 C C . SER A 1 226 ? -28.534 3.309 4.805 1.00 96.88 226 SER A C 1
ATOM 1797 O O . SER A 1 226 ? -29.320 2.374 4.621 1.00 96.88 226 SER A O 1
ATOM 1799 N N . GLY A 1 227 ? -27.889 3.934 3.827 1.00 96.75 227 GLY A N 1
ATOM 1800 C CA . GLY A 1 227 ? -27.904 3.586 2.403 1.00 96.75 227 GLY A CA 1
ATOM 1801 C C . GLY A 1 227 ? -26.582 4.027 1.776 1.00 96.75 227 GLY A C 1
ATOM 1802 O O . GLY A 1 227 ? -25.605 4.207 2.502 1.00 96.75 227 GLY A O 1
ATOM 1803 N N . ALA A 1 228 ? -26.516 4.207 0.457 1.00 97.69 228 ALA A N 1
ATOM 1804 C CA . ALA A 1 228 ? -25.258 4.512 -0.234 1.00 97.69 228 ALA A CA 1
ATOM 1805 C C . ALA A 1 228 ? -24.531 5.771 0.290 1.00 97.69 228 ALA A C 1
ATOM 1807 O O . ALA A 1 228 ? -23.303 5.778 0.347 1.00 97.69 228 ALA A O 1
ATOM 1808 N N . TYR A 1 229 ? -25.266 6.794 0.735 1.00 97.50 229 TYR A N 1
ATOM 1809 C CA . TYR A 1 229 ? -24.722 8.084 1.176 1.00 97.50 229 TYR A CA 1
ATOM 1810 C C . TYR A 1 229 ? -24.734 8.240 2.696 1.00 97.50 229 TYR A C 1
ATOM 1812 O O . TYR A 1 229 ? -23.822 8.830 3.272 1.00 97.50 229 TYR A O 1
ATOM 1820 N N . LEU A 1 230 ? -25.786 7.754 3.360 1.00 97.69 230 LEU A N 1
ATOM 1821 C CA . LEU A 1 230 ? -25.951 7.921 4.801 1.00 97.69 230 LEU A CA 1
ATOM 1822 C C . LEU A 1 230 ? -25.330 6.753 5.565 1.00 97.69 230 LEU A C 1
ATOM 1824 O O . LEU A 1 230 ? -25.686 5.597 5.337 1.00 97.69 230 LEU A O 1
ATOM 1828 N N . PHE A 1 231 ? -24.475 7.062 6.538 1.00 97.94 231 PHE A N 1
ATOM 1829 C CA . PHE A 1 231 ? -24.140 6.163 7.641 1.00 97.94 231 PHE A CA 1
ATOM 1830 C C . PHE A 1 231 ? -25.013 6.539 8.842 1.00 97.94 231 PHE A C 1
ATOM 1832 O O . PHE A 1 231 ? -24.938 7.658 9.344 1.00 97.94 231 PHE A O 1
ATOM 1839 N N . LEU A 1 232 ? -25.901 5.639 9.262 1.00 96.88 232 LEU A N 1
ATOM 1840 C CA . LEU A 1 232 ? -26.850 5.847 10.355 1.00 96.88 232 LEU A CA 1
ATOM 1841 C C . LEU A 1 232 ? -26.928 4.576 11.226 1.00 96.88 232 LEU A C 1
ATOM 1843 O O . LEU A 1 232 ? -27.907 3.823 11.137 1.00 96.88 232 LEU A O 1
ATOM 1847 N N . PRO A 1 233 ? -25.900 4.322 12.057 1.00 96.31 233 PRO A N 1
ATOM 1848 C CA . PRO A 1 233 ? -25.851 3.146 12.915 1.00 96.31 233 PRO A CA 1
ATOM 1849 C C . PRO A 1 233 ? -26.932 3.193 14.005 1.00 96.31 233 PRO A C 1
ATOM 1851 O O . PRO A 1 233 ? -27.280 4.260 14.511 1.00 96.31 233 PRO A O 1
ATOM 1854 N N . ASP A 1 234 ? -27.442 2.024 14.393 1.00 92.50 234 ASP A N 1
ATOM 1855 C CA . ASP A 1 234 ? -28.396 1.860 15.503 1.00 92.50 234 ASP A CA 1
ATOM 1856 C C . ASP A 1 234 ? -27.754 2.128 16.881 1.00 92.50 234 ASP A C 1
ATOM 1858 O O . ASP A 1 234 ? -28.408 2.622 17.798 1.00 92.50 234 ASP A O 1
ATOM 1862 N N . ARG A 1 235 ? -26.469 1.779 17.032 1.00 94.12 235 ARG A N 1
ATOM 1863 C CA . ARG A 1 235 ? -25.719 1.722 18.302 1.00 94.12 235 ARG A CA 1
ATOM 1864 C C . ARG A 1 235 ? -24.200 1.722 18.063 1.00 94.12 235 ARG A C 1
ATOM 1866 O O . ARG A 1 235 ? -23.764 1.734 16.914 1.00 94.12 235 ARG A O 1
ATOM 1873 N N . GLU A 1 236 ? -23.393 1.689 19.130 1.00 95.75 236 GLU A N 1
ATOM 1874 C CA . GLU A 1 236 ? -21.950 1.390 19.020 1.00 95.75 236 GLU A CA 1
ATOM 1875 C C . GLU A 1 236 ? -21.715 0.009 18.382 1.00 95.75 236 GLU A C 1
ATOM 1877 O O . GLU A 1 236 ? -22.482 -0.920 18.635 1.00 95.75 236 GLU A O 1
ATOM 1882 N N . ALA A 1 237 ? -20.654 -0.140 17.583 1.00 96.81 237 ALA A N 1
ATOM 1883 C CA . ALA A 1 237 ? -20.374 -1.404 16.906 1.00 96.81 237 ALA A CA 1
ATOM 1884 C C . ALA A 1 237 ? -20.038 -2.551 17.867 1.00 96.81 237 ALA A C 1
ATOM 1886 O O . ALA A 1 237 ? -19.266 -2.3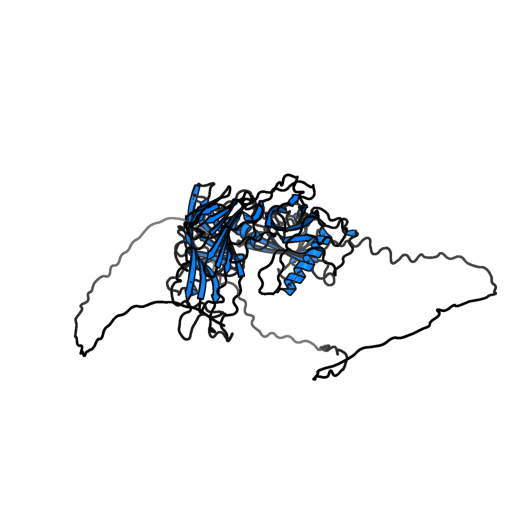92 18.818 1.00 96.81 237 ALA A O 1
ATOM 1887 N N . GLU A 1 238 ? -20.572 -3.723 17.536 1.00 95.25 238 GLU A N 1
ATOM 1888 C CA . GLU A 1 238 ? -20.319 -4.996 18.207 1.00 95.25 238 GLU A CA 1
ATOM 1889 C C . GLU A 1 238 ? -19.039 -5.627 17.646 1.00 95.25 238 GLU A C 1
ATOM 1891 O O . GLU A 1 238 ? -18.836 -5.618 16.431 1.00 95.25 238 GLU A O 1
ATOM 1896 N N . THR A 1 239 ? -18.183 -6.203 18.493 1.00 93.25 239 THR A N 1
ATOM 1897 C CA . THR A 1 239 ? -17.035 -6.993 18.018 1.00 93.25 239 THR A CA 1
ATOM 1898 C C . THR A 1 239 ? -17.526 -8.219 17.249 1.00 93.25 239 THR A C 1
ATOM 1900 O O . THR A 1 239 ? -18.423 -8.933 17.702 1.00 93.25 239 THR A O 1
ATOM 1903 N N . VAL A 1 240 ? -16.933 -8.472 16.083 1.00 90.50 240 VAL A N 1
ATOM 1904 C CA . VAL A 1 240 ? -17.152 -9.692 15.307 1.00 90.50 240 VAL A CA 1
ATOM 1905 C C . VAL A 1 240 ? -16.435 -10.827 16.027 1.00 90.50 240 VAL A C 1
ATOM 1907 O O . VAL A 1 240 ? -15.218 -10.964 15.950 1.00 90.50 240 VAL A O 1
ATOM 1910 N N . VAL A 1 241 ? -17.203 -11.630 16.760 1.00 79.88 241 VAL A N 1
ATOM 1911 C CA . VAL A 1 241 ? -16.696 -12.851 17.390 1.00 79.88 241 VAL A CA 1
ATOM 1912 C C . VAL A 1 241 ? -16.516 -13.903 16.298 1.00 79.88 241 VAL A C 1
ATOM 1914 O O . VAL A 1 241 ? -17.496 -14.332 15.688 1.00 79.88 241 VAL A O 1
ATOM 1917 N N . GLY A 1 242 ? -15.268 -14.288 16.040 1.00 68.06 242 GLY A N 1
ATOM 1918 C CA . GLY A 1 242 ? -14.953 -15.491 15.278 1.00 68.06 242 GLY A CA 1
ATOM 1919 C C . GLY A 1 242 ? -15.028 -16.731 16.165 1.00 68.06 242 GLY A C 1
ATOM 1920 O O . GLY A 1 242 ? -14.778 -16.654 17.369 1.00 68.06 242 GLY A O 1
ATOM 1921 N N . ASP A 1 243 ? -15.327 -17.878 15.558 1.00 71.19 243 ASP A N 1
ATOM 1922 C CA . ASP A 1 243 ? -14.916 -19.162 16.130 1.00 71.19 243 ASP A CA 1
ATOM 1923 C C . ASP A 1 243 ? -13.375 -19.243 16.160 1.00 71.19 243 ASP A C 1
ATOM 1925 O O . ASP A 1 243 ? -12.683 -18.421 15.551 1.00 71.19 243 ASP A O 1
ATOM 1929 N N . SER A 1 244 ? -12.815 -20.240 16.850 1.00 71.44 244 SER A N 1
ATOM 1930 C CA . SER A 1 244 ? -11.367 -20.486 16.827 1.00 71.44 244 SER A CA 1
ATOM 1931 C C . SER A 1 244 ? -10.959 -20.949 15.421 1.00 71.44 244 SER A C 1
ATOM 1933 O O . SER A 1 244 ? -11.123 -22.122 15.083 1.00 71.44 244 SER A O 1
ATOM 1935 N N . VAL A 1 245 ? -10.457 -20.039 14.581 1.00 83.56 245 VAL A N 1
ATOM 1936 C CA . VAL A 1 245 ? -10.069 -20.316 13.184 1.00 83.56 245 VAL A CA 1
ATOM 1937 C C . VAL A 1 245 ? -8.585 -20.685 13.059 1.00 83.56 245 VAL A C 1
ATOM 1939 O O . VAL A 1 245 ? -7.775 -20.176 13.837 1.00 83.56 245 VAL A O 1
ATOM 1942 N N . PRO A 1 246 ? -8.184 -21.550 12.109 1.00 90.94 246 PRO A N 1
ATOM 1943 C CA . PRO A 1 246 ? -6.772 -21.828 11.873 1.00 90.94 246 PRO A CA 1
ATOM 1944 C C . PRO A 1 246 ? -6.002 -20.566 11.476 1.00 90.94 246 PRO A C 1
ATOM 1946 O O . PRO A 1 246 ? -6.442 -19.794 10.618 1.00 90.94 246 PRO A O 1
ATOM 1949 N N . VAL A 1 247 ? -4.829 -20.387 12.078 1.00 94.88 247 VAL A N 1
ATOM 1950 C CA . VAL A 1 247 ? -3.893 -19.301 11.779 1.00 94.88 247 VAL A CA 1
ATOM 1951 C C . VAL A 1 247 ? -2.686 -19.893 11.068 1.00 94.88 247 VAL A C 1
ATOM 1953 O O . VAL A 1 247 ? -2.075 -20.845 11.553 1.00 94.88 247 VAL A O 1
ATOM 1956 N N . ARG A 1 248 ? -2.324 -19.331 9.915 1.00 95.69 248 ARG A N 1
ATOM 1957 C CA . ARG A 1 248 ? -1.158 -19.774 9.138 1.00 95.69 248 ARG A CA 1
ATOM 1958 C C . ARG A 1 248 ? -0.048 -18.759 9.290 1.00 95.69 248 ARG A C 1
ATOM 1960 O O . ARG A 1 248 ? -0.295 -17.572 9.095 1.00 95.69 248 ARG A O 1
ATOM 1967 N N . VAL A 1 249 ? 1.159 -19.218 9.585 1.00 97.50 249 VAL A N 1
ATOM 1968 C CA . VAL A 1 249 ? 2.351 -18.372 9.630 1.00 97.50 249 VAL A CA 1
ATOM 1969 C C . VAL A 1 249 ? 3.354 -18.891 8.609 1.00 97.50 249 VAL A C 1
ATOM 1971 O O . VAL A 1 249 ? 3.690 -20.074 8.610 1.00 97.50 249 VAL A O 1
ATOM 1974 N N . LEU A 1 250 ? 3.813 -18.005 7.735 1.00 97.44 250 LEU A N 1
ATOM 1975 C CA . LEU A 1 250 ? 4.945 -18.219 6.844 1.00 97.44 250 LEU A CA 1
ATOM 1976 C C . LEU A 1 250 ? 6.127 -17.441 7.416 1.00 97.44 250 LEU A C 1
ATOM 1978 O O . LEU A 1 250 ? 6.013 -16.237 7.627 1.00 97.44 250 LEU A O 1
ATOM 1982 N N . GLU A 1 251 ? 7.248 -18.104 7.671 1.00 97.31 251 GLU A N 1
ATOM 1983 C CA . GLU A 1 251 ? 8.470 -17.471 8.178 1.00 97.31 251 GLU A CA 1
ATOM 1984 C C . GLU A 1 251 ? 9.630 -17.720 7.213 1.00 97.31 251 GLU A C 1
ATOM 1986 O O . GLU A 1 251 ? 9.865 -18.848 6.781 1.00 97.31 251 GLU A O 1
ATOM 1991 N N . GLY A 1 252 ? 10.379 -16.673 6.882 1.00 95.94 252 GLY A N 1
ATOM 1992 C CA . GLY A 1 252 ? 11.571 -16.771 6.048 1.00 95.94 252 GLY A CA 1
ATOM 1993 C C . GLY A 1 252 ? 12.455 -15.525 6.153 1.00 95.94 252 GLY A C 1
ATOM 1994 O O . GLY A 1 252 ? 12.120 -14.585 6.879 1.00 95.94 252 GLY A O 1
ATOM 1995 N N . PRO A 1 253 ? 13.617 -15.518 5.474 1.00 95.56 253 PRO A N 1
ATOM 1996 C CA . PRO A 1 253 ? 14.636 -14.485 5.658 1.00 95.56 253 PRO A CA 1
ATOM 1997 C C . PRO A 1 253 ? 14.274 -13.121 5.054 1.00 95.56 253 PRO A C 1
ATOM 1999 O O . PRO A 1 253 ? 14.805 -12.109 5.510 1.00 95.56 253 PRO A O 1
ATOM 2002 N N . LEU A 1 254 ? 13.397 -13.078 4.043 1.00 96.75 254 LEU A N 1
ATOM 2003 C CA . LEU A 1 254 ? 12.967 -11.844 3.375 1.00 96.75 254 LEU A CA 1
ATOM 2004 C C . LEU A 1 254 ? 11.672 -11.283 3.965 1.00 96.75 254 LEU A C 1
ATOM 2006 O O . LEU A 1 254 ? 11.507 -10.068 4.027 1.00 96.75 254 LEU A O 1
ATOM 2010 N N . PHE A 1 255 ? 10.749 -12.138 4.403 1.00 97.88 255 PHE A N 1
ATOM 2011 C CA . PHE A 1 255 ? 9.540 -11.709 5.103 1.00 97.88 255 PHE A CA 1
ATOM 2012 C C . PHE A 1 255 ? 8.943 -12.824 5.962 1.00 97.88 255 PHE A C 1
ATOM 2014 O O . PHE A 1 255 ? 9.136 -14.015 5.701 1.00 97.88 255 PHE A O 1
ATOM 2021 N N . SER A 1 256 ? 8.145 -12.417 6.947 1.00 98.38 256 SER A N 1
ATOM 2022 C CA . SER A 1 256 ? 7.200 -13.289 7.647 1.00 98.38 256 SER A CA 1
ATOM 2023 C C . SER A 1 256 ? 5.768 -12.800 7.435 1.00 98.38 256 SER A C 1
ATOM 2025 O O . SER A 1 256 ? 5.530 -11.597 7.336 1.00 98.38 256 SER A O 1
ATOM 2027 N N . GLN A 1 257 ? 4.807 -13.716 7.359 1.00 98.19 257 GLN A N 1
ATOM 2028 C CA . GLN A 1 257 ? 3.414 -13.410 7.043 1.00 98.19 257 GLN A CA 1
ATOM 2029 C C . GLN A 1 257 ? 2.455 -14.254 7.884 1.00 98.19 257 GLN A C 1
ATOM 2031 O O . GLN A 1 257 ? 2.695 -15.435 8.112 1.00 98.19 257 GLN A O 1
ATOM 2036 N N . VAL A 1 258 ? 1.365 -13.643 8.339 1.00 98.31 258 VAL A N 1
ATOM 2037 C CA . VAL A 1 258 ? 0.298 -14.269 9.128 1.00 98.31 258 VAL A CA 1
ATOM 2038 C C . VAL A 1 258 ? -0.995 -14.187 8.337 1.00 98.31 258 VAL A C 1
ATOM 2040 O O . VAL A 1 258 ? -1.369 -13.095 7.919 1.00 98.31 258 VAL A O 1
ATOM 2043 N N . HIS A 1 259 ? -1.693 -15.308 8.165 1.00 96.81 259 HIS A N 1
ATOM 2044 C CA . HIS A 1 259 ? -3.004 -15.372 7.522 1.00 96.81 259 HIS A CA 1
ATOM 2045 C C . HIS A 1 259 ? -4.060 -15.917 8.481 1.00 96.81 259 HIS A C 1
ATOM 2047 O O . HIS A 1 259 ? -3.850 -16.938 9.140 1.00 96.81 259 HIS A O 1
ATOM 2053 N N . VAL A 1 260 ? -5.223 -15.270 8.487 1.00 93.62 260 VAL A N 1
ATOM 2054 C CA . VAL A 1 260 ? -6.396 -15.647 9.278 1.00 93.62 260 VAL A CA 1
ATOM 2055 C C . VAL A 1 260 ? -7.642 -15.561 8.397 1.00 93.62 260 VAL A C 1
ATOM 2057 O O . VAL A 1 260 ? -7.870 -14.561 7.714 1.00 93.62 260 VAL A O 1
ATOM 2060 N N . HIS A 1 261 ? -8.478 -16.597 8.417 1.00 91.00 261 HIS A N 1
ATOM 2061 C CA . HIS A 1 261 ? -9.767 -16.609 7.721 1.00 91.00 261 HIS A CA 1
ATOM 2062 C C . HIS A 1 261 ? -10.914 -16.453 8.724 1.00 91.00 261 HIS A C 1
ATOM 2064 O O . HIS A 1 261 ? -11.495 -17.434 9.177 1.00 91.00 261 HIS A O 1
ATOM 2070 N N . LEU A 1 262 ? -11.230 -15.208 9.072 1.00 90.25 262 LEU A N 1
ATOM 2071 C CA . LEU A 1 262 ? -12.357 -14.860 9.936 1.00 90.25 262 LEU A CA 1
ATOM 2072 C C . LEU A 1 262 ? -13.688 -14.890 9.156 1.00 90.25 262 LEU A C 1
ATOM 2074 O O . LEU A 1 262 ? -13.687 -14.815 7.921 1.00 90.25 262 LEU A O 1
ATOM 2078 N N . PRO A 1 263 ? -14.846 -14.920 9.846 1.00 88.19 263 PRO A N 1
ATOM 2079 C CA . PRO A 1 263 ? -16.139 -14.691 9.209 1.00 88.19 263 PRO A CA 1
ATOM 2080 C C . PRO A 1 263 ? -16.122 -13.419 8.350 1.00 88.19 263 PRO A C 1
ATOM 2082 O O . PRO A 1 263 ? -15.817 -12.330 8.835 1.00 88.19 263 PRO A O 1
ATOM 2085 N N . ASN A 1 264 ? -16.423 -13.579 7.059 1.00 91.12 264 ASN A N 1
ATOM 2086 C CA . ASN A 1 264 ? -16.446 -12.523 6.040 1.00 91.12 264 ASN A CA 1
ATOM 2087 C C . ASN A 1 264 ? -15.112 -11.788 5.762 1.00 91.12 264 ASN A C 1
ATOM 2089 O O . ASN A 1 264 ? -15.121 -10.882 4.925 1.00 91.12 264 ASN A O 1
ATOM 2093 N N . VAL A 1 265 ? -13.979 -12.160 6.379 1.00 93.75 265 VAL A N 1
ATOM 2094 C CA . VAL A 1 265 ? -12.685 -11.464 6.206 1.00 93.75 265 VAL A CA 1
ATOM 2095 C C . VAL A 1 265 ? -11.516 -12.438 6.072 1.00 93.75 265 VAL A C 1
ATOM 2097 O O . VAL A 1 265 ? -11.219 -13.207 6.984 1.00 93.75 265 VAL A O 1
ATOM 2100 N N . GLN A 1 266 ? -10.780 -12.341 4.966 1.00 94.75 266 GLN A N 1
ATOM 2101 C CA . GLN A 1 266 ? -9.425 -12.888 4.878 1.00 94.75 266 GLN A CA 1
ATOM 2102 C C . GLN A 1 266 ? -8.457 -11.799 5.328 1.00 94.75 266 GLN A C 1
ATOM 2104 O O . GLN A 1 266 ? -8.301 -10.795 4.636 1.00 94.75 266 GLN A O 1
ATOM 2109 N N . HIS A 1 267 ? -7.856 -11.976 6.496 1.00 96.25 267 HIS A N 1
ATOM 2110 C CA . HIS A 1 267 ? -6.916 -11.037 7.090 1.00 96.25 267 HIS A CA 1
ATOM 2111 C C . HIS A 1 267 ? -5.492 -11.562 6.908 1.00 96.25 267 HIS A C 1
ATOM 2113 O O . HIS A 1 267 ? -5.211 -12.721 7.208 1.00 96.25 267 HIS A O 1
ATOM 2119 N N . THR A 1 268 ? -4.601 -10.720 6.395 1.00 97.94 268 THR A N 1
ATOM 2120 C CA . THR A 1 268 ? -3.178 -11.023 6.237 1.00 97.94 268 THR A CA 1
ATOM 2121 C C . THR A 1 268 ? -2.342 -9.895 6.828 1.00 97.94 268 THR A C 1
ATOM 2123 O O . THR A 1 268 ? -2.617 -8.730 6.551 1.00 97.94 268 THR A O 1
ATOM 2126 N N . VAL A 1 269 ? -1.312 -10.232 7.606 1.00 98.62 269 VAL A N 1
ATOM 2127 C CA . VAL A 1 269 ? -0.300 -9.289 8.108 1.00 98.62 269 VAL A CA 1
ATOM 2128 C C . VAL A 1 269 ? 1.072 -9.728 7.619 1.00 98.62 269 VAL A C 1
ATOM 2130 O O . VAL A 1 269 ? 1.463 -10.868 7.853 1.00 98.62 269 VAL A O 1
ATOM 2133 N N . THR A 1 270 ? 1.813 -8.832 6.976 1.00 98.50 270 THR A N 1
ATOM 2134 C CA . THR A 1 270 ? 3.167 -9.078 6.466 1.00 98.50 270 THR A CA 1
ATOM 2135 C C . THR A 1 270 ? 4.168 -8.200 7.215 1.00 98.50 270 THR A C 1
ATOM 2137 O O . THR A 1 270 ? 3.984 -6.986 7.320 1.00 98.50 270 THR A O 1
ATOM 2140 N N . LEU A 1 271 ? 5.250 -8.807 7.704 1.00 98.25 271 LEU A N 1
ATOM 2141 C CA . LEU A 1 271 ? 6.432 -8.113 8.208 1.00 98.25 271 LEU A CA 1
ATOM 2142 C C . LEU A 1 271 ? 7.602 -8.372 7.255 1.00 98.25 271 LEU A C 1
ATOM 2144 O O . LEU A 1 271 ? 8.113 -9.489 7.165 1.00 98.25 271 LEU A O 1
ATOM 2148 N N . VAL A 1 272 ? 8.000 -7.326 6.538 1.00 97.56 272 VAL A N 1
ATOM 2149 C CA . VAL A 1 272 ? 9.047 -7.350 5.510 1.00 97.56 272 VAL A CA 1
ATOM 2150 C C . VAL A 1 272 ? 10.427 -7.112 6.130 1.00 97.56 272 VAL A C 1
ATOM 2152 O O . VAL A 1 272 ? 10.558 -6.336 7.075 1.00 97.56 272 VAL A O 1
ATOM 2155 N N . ASN A 1 273 ? 11.466 -7.762 5.603 1.00 95.31 273 ASN A N 1
ATOM 2156 C CA . ASN A 1 273 ? 12.858 -7.635 6.037 1.00 95.31 273 ASN A CA 1
ATOM 2157 C C . ASN A 1 273 ? 13.744 -7.066 4.908 1.00 95.31 273 ASN A C 1
ATOM 2159 O O . ASN A 1 273 ? 14.539 -7.774 4.293 1.00 95.31 273 ASN A O 1
ATOM 2163 N N . THR A 1 274 ? 13.573 -5.775 4.620 1.00 93.00 274 THR A N 1
ATOM 2164 C CA . THR A 1 274 ? 14.323 -4.996 3.617 1.00 93.00 274 THR A CA 1
ATOM 2165 C C . THR A 1 274 ? 14.794 -3.668 4.227 1.00 93.00 274 THR A C 1
ATOM 2167 O O . THR A 1 274 ? 14.212 -3.202 5.210 1.00 93.00 274 THR A O 1
ATOM 2170 N N . PRO A 1 275 ? 15.794 -2.992 3.632 1.00 91.88 275 PRO A N 1
ATOM 2171 C CA . PRO A 1 275 ? 16.114 -1.597 3.949 1.00 91.88 275 PRO A CA 1
ATOM 2172 C C . PRO A 1 275 ? 15.161 -0.586 3.269 1.00 91.88 275 PRO A C 1
ATOM 2174 O O . PRO A 1 275 ? 15.382 0.620 3.365 1.00 91.88 275 PRO A O 1
ATOM 2177 N N . GLY A 1 276 ? 14.163 -1.063 2.515 1.00 92.75 276 GLY A N 1
ATOM 2178 C CA . GLY A 1 276 ? 13.296 -0.260 1.656 1.00 92.75 276 GLY A CA 1
ATOM 2179 C C . GLY A 1 276 ? 12.093 0.375 2.351 1.00 92.75 276 GLY A C 1
ATOM 2180 O O . GLY A 1 276 ? 11.893 0.282 3.557 1.00 92.75 276 GLY A O 1
ATOM 2181 N N . ALA A 1 277 ? 11.248 1.029 1.553 1.00 92.88 277 ALA A N 1
ATOM 2182 C CA . ALA A 1 277 ? 10.017 1.658 2.035 1.00 92.88 277 ALA A CA 1
ATOM 2183 C C . ALA A 1 277 ? 8.916 0.649 2.421 1.00 92.88 277 ALA A C 1
ATOM 2185 O O . ALA A 1 277 ? 7.933 1.016 3.068 1.00 92.88 277 ALA A O 1
ATOM 2186 N N . ASP A 1 278 ? 9.053 -0.606 1.994 1.00 93.06 278 ASP A N 1
ATOM 2187 C CA . ASP A 1 278 ? 8.138 -1.718 2.241 1.00 93.06 278 ASP A CA 1
ATOM 2188 C C . ASP A 1 278 ? 8.292 -2.346 3.637 1.00 93.06 278 ASP A C 1
ATOM 2190 O O . ASP A 1 278 ? 7.326 -2.910 4.146 1.00 93.06 278 ASP A O 1
ATOM 2194 N N . SER A 1 279 ? 9.438 -2.170 4.307 1.00 93.25 279 SER A N 1
ATOM 2195 C CA . SER A 1 279 ? 9.632 -2.554 5.718 1.00 93.25 279 SER A CA 1
ATOM 2196 C C . SER A 1 279 ? 9.199 -1.484 6.733 1.00 93.25 279 SER A C 1
ATOM 2198 O O . SER A 1 279 ? 9.275 -1.711 7.945 1.00 93.25 279 SER A O 1
ATOM 2200 N N . LEU A 1 280 ? 8.704 -0.328 6.270 1.00 93.88 280 LEU A N 1
ATOM 2201 C CA . LEU A 1 280 ? 8.202 0.754 7.121 1.00 93.88 280 LEU A CA 1
ATOM 2202 C C . LEU A 1 280 ? 6.840 0.387 7.738 1.00 93.88 280 LEU A C 1
ATOM 2204 O O . LEU A 1 280 ? 5.777 0.790 7.261 1.00 93.88 280 LEU A O 1
ATOM 2208 N N . GLY A 1 281 ? 6.898 -0.368 8.837 1.00 95.00 281 GLY A N 1
ATOM 2209 C CA . GLY A 1 281 ? 5.746 -0.807 9.624 1.00 95.00 281 GLY A CA 1
ATOM 2210 C C . GLY A 1 281 ? 5.296 -2.234 9.305 1.00 95.00 281 GLY A C 1
ATOM 2211 O O . GLY A 1 281 ? 6.067 -3.062 8.829 1.00 95.00 281 GLY A O 1
ATOM 2212 N N . LEU A 1 282 ? 4.031 -2.528 9.607 1.00 97.88 282 LEU A N 1
ATOM 2213 C CA . LEU A 1 282 ? 3.372 -3.785 9.241 1.00 97.88 282 LEU A CA 1
ATOM 2214 C C . LEU A 1 282 ? 2.424 -3.547 8.073 1.00 97.88 282 LEU A C 1
ATOM 2216 O O . LEU A 1 282 ? 1.533 -2.703 8.179 1.00 97.88 282 LEU A O 1
ATOM 2220 N N . GLU A 1 283 ? 2.562 -4.312 6.994 1.00 98.44 283 GLU A N 1
ATOM 2221 C CA . GLU A 1 283 ? 1.562 -4.312 5.931 1.00 98.44 283 GLU A CA 1
ATOM 2222 C C . GLU A 1 283 ? 0.386 -5.208 6.328 1.00 98.44 283 GLU A C 1
ATOM 2224 O O . GLU A 1 283 ? 0.573 -6.306 6.850 1.00 98.44 283 GLU A O 1
ATOM 2229 N N . VAL A 1 284 ? -0.837 -4.736 6.101 1.00 98.56 284 VAL A N 1
ATOM 2230 C CA . VAL A 1 284 ? -2.073 -5.454 6.420 1.00 98.56 284 VAL A CA 1
ATOM 2231 C C . VAL A 1 284 ? -2.968 -5.468 5.194 1.00 98.56 284 VAL A C 1
ATOM 2233 O O . VAL A 1 284 ? -3.253 -4.415 4.630 1.00 98.56 284 VAL A O 1
ATOM 2236 N N . GLN A 1 285 ? -3.456 -6.643 4.808 1.00 98.19 285 GLN A N 1
ATOM 2237 C CA . GLN A 1 285 ? -4.417 -6.811 3.724 1.00 98.19 285 GLN A CA 1
ATOM 2238 C C . GLN A 1 285 ? -5.673 -7.525 4.228 1.00 98.19 285 GLN A C 1
ATOM 2240 O O . GLN A 1 285 ? -5.597 -8.619 4.784 1.00 98.19 285 GLN A O 1
ATOM 2245 N N . ASN A 1 286 ? -6.834 -6.917 3.987 1.00 97.81 286 ASN A N 1
ATOM 2246 C CA . ASN A 1 286 ? -8.144 -7.462 4.328 1.00 97.81 286 ASN A CA 1
ATOM 2247 C C . ASN A 1 286 ? -8.951 -7.695 3.046 1.00 97.81 286 ASN A C 1
ATOM 2249 O O . ASN A 1 286 ? -9.357 -6.730 2.401 1.00 97.81 286 ASN A O 1
ATOM 2253 N N . VAL A 1 287 ? -9.228 -8.948 2.676 1.00 96.31 287 VAL A N 1
ATOM 2254 C CA . VAL A 1 287 ? -10.207 -9.262 1.620 1.00 96.31 287 VAL A CA 1
ATOM 2255 C C . VAL A 1 287 ? -11.564 -9.484 2.274 1.00 96.31 287 VAL A C 1
ATOM 2257 O O . VAL A 1 287 ? -11.792 -10.512 2.916 1.00 96.31 287 VAL A O 1
ATOM 2260 N N . VAL A 1 288 ? -12.463 -8.513 2.126 1.00 95.25 288 VAL A N 1
ATOM 2261 C CA . VAL A 1 288 ? -13.791 -8.542 2.756 1.00 95.25 288 VAL A CA 1
ATOM 2262 C C . VAL A 1 288 ? -14.843 -9.076 1.793 1.00 95.25 288 VAL A C 1
ATOM 2264 O O . VAL A 1 288 ? -14.909 -8.662 0.640 1.00 95.25 288 VAL A O 1
ATOM 2267 N N . ASN A 1 289 ? -15.693 -9.985 2.270 1.00 93.62 289 ASN A N 1
ATOM 2268 C CA . ASN A 1 289 ? -16.826 -10.526 1.528 1.00 93.62 289 ASN A CA 1
ATOM 2269 C C . ASN A 1 289 ? -18.069 -10.604 2.423 1.00 93.62 289 ASN A C 1
ATOM 2271 O O . ASN A 1 289 ? -18.321 -11.627 3.057 1.00 93.62 289 ASN A O 1
ATOM 2275 N N . ILE A 1 290 ? -18.858 -9.529 2.448 1.00 95.06 290 ILE A N 1
ATOM 2276 C CA . ILE A 1 290 ? -20.117 -9.433 3.210 1.00 95.06 290 ILE A CA 1
ATOM 2277 C C . ILE A 1 290 ? -21.370 -9.624 2.338 1.00 95.06 290 ILE A C 1
ATOM 2279 O O . ILE A 1 290 ? -22.459 -9.225 2.738 1.00 95.06 290 ILE A O 1
ATOM 2283 N N . GLY A 1 291 ? -21.253 -10.205 1.137 1.00 93.38 291 GLY A N 1
ATOM 2284 C CA . GLY A 1 291 ? -22.362 -10.313 0.171 1.00 93.38 291 GLY A CA 1
ATOM 2285 C C . GLY A 1 291 ? -23.574 -11.141 0.634 1.00 93.38 291 GLY A C 1
ATOM 2286 O O . GLY A 1 291 ? -24.658 -11.018 0.063 1.00 93.38 291 GLY A O 1
ATOM 2287 N N . ASP A 1 292 ? -23.416 -11.953 1.676 1.00 92.88 292 ASP A N 1
ATOM 2288 C CA . ASP A 1 292 ? -24.462 -12.749 2.329 1.00 92.88 292 ASP A CA 1
ATOM 2289 C C . ASP A 1 292 ? -25.120 -12.040 3.530 1.00 92.88 292 ASP A C 1
ATOM 2291 O O . ASP A 1 292 ? -26.174 -12.468 4.003 1.00 92.88 292 ASP A O 1
ATOM 2295 N N . GLN A 1 293 ? -24.536 -10.937 4.006 1.00 94.38 293 GLN A N 1
ATOM 2296 C CA . GLN A 1 293 ? -25.006 -10.209 5.182 1.00 94.38 293 GLN A CA 1
ATOM 2297 C C . GLN A 1 293 ? -26.279 -9.391 4.897 1.00 94.38 293 GLN A C 1
ATOM 2299 O O . GLN A 1 293 ? -26.693 -9.182 3.753 1.00 94.38 293 GLN A O 1
ATOM 2304 N N . VAL A 1 294 ? -26.907 -8.889 5.962 1.00 93.31 294 VAL A N 1
ATOM 2305 C CA . VAL A 1 294 ? -28.084 -8.011 5.890 1.00 93.31 294 VAL A CA 1
ATOM 2306 C C . VAL A 1 294 ? -27.861 -6.812 6.800 1.00 93.31 294 VAL A C 1
ATOM 2308 O O . VAL A 1 294 ? -27.683 -6.988 8.003 1.00 93.31 294 VAL A O 1
ATOM 2311 N N . ASN A 1 295 ? -27.909 -5.598 6.239 1.00 95.00 295 ASN A N 1
ATOM 2312 C CA . ASN A 1 295 ? -27.760 -4.340 6.983 1.00 95.00 295 ASN A CA 1
ATOM 2313 C C . ASN A 1 295 ? -26.555 -4.337 7.945 1.00 95.00 295 ASN A C 1
ATOM 2315 O O . ASN A 1 295 ? -26.695 -4.098 9.149 1.00 95.00 295 ASN A O 1
ATOM 2319 N N . CYS A 1 296 ? -25.383 -4.630 7.381 1.00 95.19 296 CYS A N 1
ATOM 2320 C CA . CYS A 1 296 ? -24.110 -4.781 8.074 1.00 95.19 296 CYS A CA 1
ATOM 2321 C C . CYS A 1 296 ? -23.087 -3.802 7.490 1.00 95.19 296 CYS A C 1
ATOM 2323 O O . CYS A 1 296 ? -22.900 -3.752 6.273 1.00 95.19 296 CYS A O 1
ATOM 2325 N N . GLU A 1 297 ? -22.424 -3.036 8.350 1.00 97.81 297 GLU A N 1
ATOM 2326 C CA . GLU A 1 297 ? -21.313 -2.156 7.981 1.00 97.81 297 GLU A CA 1
ATOM 2327 C C . GLU A 1 297 ? -20.101 -2.580 8.820 1.00 97.81 297 GLU A C 1
ATOM 2329 O O . GLU A 1 297 ? -20.131 -2.486 10.049 1.00 97.81 297 GLU A O 1
ATOM 2334 N N . LEU A 1 298 ? -19.086 -3.149 8.169 1.00 97.81 298 LEU A N 1
ATOM 2335 C CA . LEU A 1 298 ? -17.953 -3.817 8.809 1.00 97.81 298 LEU A CA 1
ATOM 2336 C C . LEU A 1 298 ? -16.753 -2.870 8.875 1.00 97.81 298 LEU A C 1
ATOM 2338 O O . LEU A 1 298 ? -16.365 -2.308 7.855 1.00 97.81 298 LEU A O 1
ATOM 2342 N N . ALA A 1 299 ? -16.115 -2.755 10.037 1.00 98.19 299 ALA A N 1
ATOM 2343 C CA . ALA A 1 299 ? -14.918 -1.949 10.246 1.00 98.19 299 ALA A CA 1
ATOM 2344 C C . ALA A 1 299 ? -13.787 -2.748 10.915 1.00 98.19 299 ALA A C 1
ATOM 2346 O O . ALA A 1 299 ? -14.023 -3.665 11.700 1.00 98.19 299 ALA A O 1
ATOM 2347 N N . MET A 1 300 ? -12.547 -2.361 10.620 1.00 98.38 300 MET A N 1
ATOM 2348 C CA . MET A 1 300 ? -11.347 -2.758 11.356 1.00 98.38 300 MET A CA 1
ATOM 2349 C C . MET A 1 300 ? -11.092 -1.706 12.439 1.00 98.38 300 MET A C 1
ATOM 2351 O O . MET A 1 300 ? -11.028 -0.516 12.131 1.00 98.38 300 MET A O 1
ATOM 2355 N N . ARG A 1 301 ? -10.940 -2.121 13.696 1.00 98.50 301 ARG A N 1
ATOM 2356 C CA . ARG A 1 301 ? -10.651 -1.252 14.842 1.00 98.50 301 ARG A CA 1
ATOM 2357 C C . ARG A 1 301 ? -9.283 -1.603 15.410 1.00 98.50 301 ARG A C 1
ATOM 2359 O O . ARG A 1 301 ? -9.004 -2.766 15.661 1.00 98.50 301 ARG A O 1
ATOM 2366 N N . ILE A 1 302 ? -8.451 -0.596 15.649 1.00 98.56 302 ILE A N 1
ATOM 2367 C CA . ILE A 1 302 ? -7.134 -0.728 16.271 1.00 98.56 302 ILE A CA 1
ATOM 2368 C C . ILE A 1 302 ? -7.133 0.116 17.547 1.00 98.56 302 ILE A C 1
ATOM 2370 O O . ILE A 1 302 ? -7.398 1.317 17.504 1.00 98.56 302 ILE A O 1
ATOM 2374 N N . SER A 1 303 ? -6.860 -0.521 18.685 1.00 98.31 303 SER A N 1
ATOM 2375 C CA . SER A 1 303 ? -6.870 0.085 20.020 1.00 98.31 303 SER A CA 1
ATOM 2376 C C . SER A 1 303 ? -5.474 0.081 20.631 1.00 98.31 303 SER A C 1
ATOM 2378 O O . SER A 1 303 ? -4.854 -0.972 20.763 1.00 98.31 303 SER A O 1
ATOM 2380 N N . SER A 1 304 ? -4.998 1.250 21.049 1.00 98.00 304 SER A N 1
ATOM 2381 C CA . SER A 1 304 ? -3.653 1.444 21.590 1.00 98.00 304 SER A CA 1
ATOM 2382 C C . SER A 1 304 ? -3.646 2.108 22.967 1.00 98.00 304 SER A C 1
ATOM 2384 O O . SER A 1 304 ? -4.669 2.582 23.459 1.00 98.00 304 SER A O 1
ATOM 2386 N N . SER A 1 305 ? -2.470 2.169 23.596 1.00 96.94 305 SER A N 1
ATOM 2387 C CA . SER A 1 305 ? -2.270 2.905 24.852 1.00 96.94 305 SER A CA 1
ATOM 2388 C C . SER A 1 305 ? -2.086 4.422 24.676 1.00 96.94 305 SER A C 1
ATOM 2390 O O . SER A 1 305 ? -1.922 5.112 25.684 1.00 96.94 305 SER A O 1
ATOM 2392 N N . ILE A 1 306 ? -2.080 4.930 23.436 1.00 97.88 306 ILE A N 1
ATOM 2393 C CA . ILE A 1 306 ? -1.736 6.320 23.098 1.00 97.88 306 ILE A CA 1
ATOM 2394 C C . ILE A 1 306 ? -2.753 7.305 23.685 1.00 97.88 306 ILE A C 1
ATOM 2396 O O . ILE A 1 306 ? -3.964 7.094 23.621 1.00 97.88 306 ILE A O 1
ATOM 2400 N N . LYS A 1 307 ? -2.252 8.403 24.259 1.00 97.62 307 LYS A N 1
ATOM 2401 C CA . LYS A 1 307 ? -3.041 9.418 24.978 1.00 97.62 307 LYS A CA 1
ATOM 2402 C C . LYS A 1 307 ? -3.363 10.649 24.136 1.00 97.62 307 LYS A C 1
ATOM 2404 O O . LYS A 1 307 ? -2.995 11.769 24.475 1.00 97.62 307 LYS A O 1
ATOM 2409 N N . ASN A 1 308 ? -4.100 10.418 23.050 1.00 96.88 308 ASN A N 1
ATOM 2410 C CA . ASN A 1 308 ? -4.574 11.458 22.132 1.00 96.88 308 ASN A CA 1
ATOM 2411 C C . ASN A 1 308 ? -5.859 12.180 22.601 1.00 96.88 308 ASN A C 1
ATOM 2413 O O . ASN A 1 308 ? -6.302 13.133 21.958 1.00 96.88 308 ASN A O 1
ATOM 2417 N N . GLY A 1 309 ? -6.487 11.737 23.698 1.00 97.00 309 GLY A N 1
ATOM 2418 C CA . GLY A 1 309 ? -7.736 12.298 24.213 1.00 97.00 309 GLY A CA 1
ATOM 2419 C C . GLY A 1 309 ? -8.886 12.219 23.202 1.00 97.00 309 GLY A C 1
ATOM 2420 O O . GLY A 1 309 ? -9.404 11.140 22.920 1.00 97.00 309 GLY A O 1
ATOM 2421 N N . ASP A 1 310 ? -9.291 13.378 22.678 1.00 97.06 310 ASP A N 1
ATOM 2422 C CA . ASP A 1 310 ? -10.333 13.523 21.651 1.00 97.06 310 ASP A CA 1
ATOM 2423 C C . ASP A 1 310 ? -9.769 13.865 20.260 1.00 97.06 310 ASP A C 1
ATOM 2425 O O . ASP A 1 310 ? -10.544 14.126 19.342 1.00 97.06 310 ASP A O 1
ATOM 2429 N N . GLU A 1 311 ? -8.449 13.937 20.081 1.00 96.62 311 GLU A N 1
ATOM 2430 C CA . GLU A 1 311 ? -7.836 14.548 18.895 1.00 96.62 311 GLU A CA 1
ATOM 2431 C C . GLU A 1 311 ? -7.126 13.529 18.008 1.00 96.62 311 GLU A C 1
ATOM 2433 O O . GLU A 1 311 ? -6.452 12.619 18.479 1.00 96.62 311 GLU A O 1
ATOM 2438 N N . PHE A 1 312 ? -7.299 13.662 16.700 1.00 97.88 312 PHE A N 1
ATOM 2439 C CA . PHE A 1 312 ? -6.730 12.765 15.696 1.00 97.88 312 PHE A CA 1
ATOM 2440 C C . PHE A 1 312 ? -6.550 13.523 14.386 1.00 97.88 312 PHE A C 1
ATOM 2442 O O . PHE A 1 312 ? -7.071 14.626 14.231 1.00 97.88 312 PHE A O 1
ATOM 2449 N N . PHE A 1 313 ? -5.825 12.953 13.435 1.00 98.12 313 PHE A N 1
ATOM 2450 C CA . PHE A 1 313 ? -5.574 13.581 12.142 1.00 98.12 313 PHE A CA 1
ATOM 2451 C C . PHE A 1 313 ? -5.990 12.629 11.027 1.00 98.12 313 PHE A C 1
ATOM 2453 O O . PHE A 1 313 ? -5.747 11.430 11.119 1.00 98.12 313 PHE A O 1
ATOM 2460 N N . SER A 1 314 ? -6.622 13.168 9.989 1.00 98.25 314 SER A N 1
ATOM 2461 C CA . SER A 1 314 ? -7.010 12.453 8.765 1.00 98.25 314 SER A CA 1
ATOM 2462 C C . SER A 1 314 ? -6.546 13.274 7.572 1.00 98.25 314 SER A C 1
ATOM 2464 O O . SER A 1 314 ? -6.653 14.504 7.632 1.00 98.25 314 SER A O 1
ATOM 2466 N N . ASP A 1 315 ? -6.096 12.653 6.491 1.00 97.75 315 ASP A N 1
ATOM 2467 C CA . ASP A 1 315 ? -5.743 13.403 5.292 1.00 97.75 315 ASP A CA 1
ATOM 2468 C C . ASP A 1 315 ? -6.970 14.007 4.570 1.00 97.75 315 ASP A C 1
ATOM 2470 O O . ASP A 1 315 ? -8.132 13.653 4.801 1.00 97.75 315 ASP A O 1
ATOM 2474 N N . LEU A 1 316 ? -6.693 14.963 3.687 1.00 97.00 316 LEU A N 1
ATOM 2475 C CA . LEU A 1 316 ? -7.589 15.424 2.639 1.00 97.00 316 LEU A CA 1
ATOM 2476 C C . LEU A 1 316 ? -6.922 15.145 1.293 1.00 97.00 316 LEU A C 1
ATOM 2478 O O . LEU A 1 316 ? -5.919 15.772 0.954 1.00 97.00 316 LEU A O 1
ATOM 2482 N N . ASN A 1 317 ? -7.515 14.230 0.527 1.00 95.75 317 ASN A N 1
ATOM 2483 C CA . ASN A 1 317 ? -7.151 13.902 -0.855 1.00 95.75 317 ASN A CA 1
ATOM 2484 C C . ASN A 1 317 ? -5.689 13.455 -1.059 1.00 95.75 317 ASN A C 1
ATOM 2486 O O . ASN A 1 317 ? -5.151 13.636 -2.148 1.00 95.75 317 ASN A O 1
ATOM 2490 N N . GLY A 1 318 ? -5.048 12.896 -0.031 1.00 93.25 318 GLY A N 1
ATOM 2491 C CA . GLY A 1 318 ? -3.626 12.554 -0.041 1.00 93.25 318 GLY A CA 1
ATOM 2492 C C . GLY A 1 318 ? -2.683 13.759 -0.074 1.00 93.25 318 GLY A C 1
ATOM 2493 O O . GLY A 1 318 ? -1.515 13.596 -0.410 1.00 93.25 318 GLY A O 1
ATOM 2494 N N . TRP A 1 319 ? -3.186 14.960 0.235 1.00 88.75 319 TRP A N 1
ATOM 2495 C CA . TRP A 1 319 ? -2.454 16.221 0.101 1.00 88.75 319 TRP A CA 1
ATOM 2496 C C . TRP A 1 319 ? -2.023 16.830 1.437 1.00 88.75 319 TRP A C 1
ATOM 2498 O O . TRP A 1 319 ? -0.860 17.157 1.626 1.00 88.75 319 TRP A O 1
ATOM 2508 N N . GLN A 1 320 ? -2.967 17.016 2.362 1.00 91.19 320 GLN A N 1
ATOM 2509 C CA . GLN A 1 320 ? -2.721 17.674 3.650 1.00 91.19 320 GLN A CA 1
ATOM 2510 C C . GLN A 1 320 ? -3.354 16.880 4.788 1.00 91.19 320 GLN A C 1
ATOM 2512 O O . GLN A 1 320 ? -4.434 16.316 4.621 1.00 91.19 320 GLN A O 1
ATOM 2517 N N . LEU A 1 321 ? -2.727 16.881 5.961 1.00 95.06 321 LEU A N 1
ATOM 2518 C CA . LEU A 1 321 ? -3.290 16.300 7.179 1.00 95.06 321 LEU A CA 1
ATOM 2519 C C . LEU A 1 321 ? -4.024 17.376 7.979 1.00 95.06 321 LEU A C 1
ATOM 2521 O O . LEU A 1 321 ? -3.435 18.381 8.371 1.00 95.06 321 LEU A O 1
ATOM 2525 N N . ILE A 1 322 ? -5.312 17.160 8.248 1.00 96.12 322 ILE A N 1
ATOM 2526 C CA . ILE A 1 322 ? -6.146 18.086 9.022 1.00 96.12 322 ILE A CA 1
ATOM 2527 C C . ILE A 1 322 ? -6.479 17.500 10.394 1.00 96.12 322 ILE A C 1
ATOM 2529 O O . ILE A 1 322 ? -6.861 16.334 10.529 1.00 96.12 322 ILE A O 1
ATOM 2533 N N . ARG A 1 323 ? -6.363 18.340 11.423 1.00 96.50 323 ARG A N 1
ATOM 2534 C CA . ARG A 1 323 ? -6.729 18.021 12.799 1.00 96.50 323 ARG A CA 1
ATOM 2535 C C . ARG A 1 323 ? -8.239 17.859 12.919 1.00 96.50 323 ARG A C 1
ATOM 2537 O O . ARG A 1 323 ? -9.030 18.715 12.521 1.00 96.50 323 ARG A O 1
ATOM 2544 N N . ARG A 1 324 ? -8.640 16.747 13.513 1.00 97.12 324 ARG A N 1
ATOM 2545 C CA . ARG A 1 324 ? -10.011 16.395 13.867 1.00 97.12 324 ARG A CA 1
ATOM 2546 C C . ARG A 1 324 ? -10.142 16.364 15.380 1.00 97.12 324 ARG A C 1
ATOM 2548 O O . ARG A 1 324 ? -9.184 16.101 16.106 1.00 97.12 324 ARG A O 1
ATOM 2555 N N . LYS A 1 325 ? -11.362 16.607 15.849 1.00 96.94 325 LYS A N 1
ATOM 2556 C CA . LYS A 1 325 ? -11.725 16.473 17.255 1.00 96.94 325 LYS A CA 1
ATOM 2557 C C . LYS A 1 325 ? -13.018 15.689 17.367 1.00 96.94 325 LYS A C 1
ATOM 2559 O O . LYS A 1 325 ? -14.008 16.042 16.729 1.00 96.94 325 LYS A O 1
ATOM 2564 N N . ARG A 1 326 ? -13.008 14.641 18.183 1.00 98.00 326 ARG A N 1
ATOM 2565 C CA . ARG A 1 326 ? -14.196 13.888 18.563 1.00 98.00 326 ARG A CA 1
ATOM 2566 C C . ARG A 1 326 ? -15.101 14.786 19.404 1.00 98.00 326 ARG A C 1
ATOM 2568 O O . ARG A 1 326 ? -14.679 15.371 20.398 1.00 98.00 326 ARG A O 1
ATOM 2575 N N . PHE A 1 327 ? -16.370 14.869 19.031 1.00 97.69 327 PHE A N 1
ATOM 2576 C CA . PHE A 1 327 ? -17.400 15.590 19.765 1.00 97.69 327 PHE A CA 1
ATOM 2577 C C . PHE A 1 327 ? -18.470 14.610 20.241 1.00 97.69 327 PHE A C 1
ATOM 2579 O O . PHE A 1 327 ? -19.338 14.204 19.473 1.00 97.69 327 PHE A O 1
ATOM 2586 N N . SER A 1 328 ? -18.471 14.297 21.538 1.00 95.81 328 SER A N 1
ATOM 2587 C CA . SER A 1 328 ? -19.480 13.440 22.189 1.00 95.81 328 SER A CA 1
ATOM 2588 C C . SER A 1 328 ? -20.915 13.987 22.120 1.00 95.81 328 SER A C 1
ATOM 2590 O O . SER A 1 328 ? -21.873 13.234 22.262 1.00 95.81 328 SER A O 1
ATOM 2592 N N . LYS A 1 329 ? -21.076 15.295 21.873 1.00 97.31 329 LYS A N 1
ATOM 2593 C CA . LYS A 1 329 ? -22.370 15.946 21.591 1.00 97.31 329 LYS A CA 1
ATOM 2594 C C . LYS A 1 329 ? -22.914 15.668 20.179 1.00 97.31 329 LYS A C 1
ATOM 2596 O O . LYS A 1 329 ? -24.048 16.039 19.893 1.00 97.31 329 LYS A O 1
ATOM 2601 N N . LEU A 1 330 ? -22.094 15.113 19.285 1.00 97.81 330 LEU A N 1
ATOM 2602 C CA . LEU A 1 330 ? -22.465 14.730 17.925 1.00 97.81 330 LEU A CA 1
ATOM 2603 C C . LEU A 1 330 ? -22.620 13.201 17.853 1.00 97.81 330 LEU A C 1
ATOM 2605 O O . LEU A 1 330 ? -21.934 12.489 18.587 1.00 97.81 330 LEU A O 1
ATOM 2609 N N . PRO A 1 331 ? -23.497 12.671 16.983 1.00 96.75 331 PRO A N 1
ATOM 2610 C CA . PRO A 1 331 ? -23.678 11.228 16.845 1.00 96.75 331 PRO A CA 1
ATOM 2611 C C . PRO A 1 331 ? -22.450 10.557 16.197 1.00 96.75 331 PRO A C 1
ATOM 2613 O O . PRO A 1 331 ? -21.589 11.231 15.627 1.00 96.75 331 PRO A O 1
ATOM 2616 N N . ILE A 1 332 ? -22.375 9.222 16.260 1.00 97.44 332 ILE A N 1
ATOM 2617 C CA . ILE A 1 332 ? -21.218 8.423 15.799 1.00 97.44 332 ILE A CA 1
ATOM 2618 C C . ILE A 1 332 ? -20.811 8.793 14.365 1.00 97.44 332 ILE A C 1
ATOM 2620 O O . ILE A 1 332 ? -19.661 9.149 14.119 1.00 97.44 332 ILE A O 1
ATOM 2624 N N . GLN A 1 333 ? -21.770 8.811 13.439 1.00 97.25 333 GLN A N 1
ATOM 2625 C CA . GLN A 1 333 ? -21.547 9.112 12.023 1.00 97.25 333 GLN A CA 1
ATOM 2626 C C . GLN A 1 333 ? -21.031 10.533 11.741 1.00 97.25 333 GLN A C 1
ATOM 2628 O O . GLN A 1 333 ? -20.461 10.773 10.685 1.00 97.25 333 GLN A O 1
ATOM 2633 N N . ALA A 1 334 ? -21.214 11.481 12.666 1.00 98.19 334 ALA A N 1
ATOM 2634 C CA . ALA A 1 334 ? -20.700 12.847 12.533 1.00 98.19 334 ALA A CA 1
ATOM 2635 C C . ALA A 1 334 ? -19.255 12.992 13.052 1.00 98.19 334 ALA A C 1
ATOM 2637 O O . ALA A 1 334 ? -18.647 14.046 12.886 1.00 98.19 334 ALA A O 1
ATOM 2638 N N . ASN A 1 335 ? -18.716 11.937 13.672 1.00 98.44 335 ASN A N 1
ATOM 2639 C CA . ASN A 1 335 ? -17.310 11.796 14.048 1.00 98.44 335 ASN A CA 1
ATOM 2640 C C . ASN A 1 335 ? -16.541 10.886 13.067 1.00 98.44 335 ASN A C 1
ATOM 2642 O O . ASN A 1 335 ? -15.381 10.556 13.318 1.00 98.44 335 ASN A O 1
ATOM 2646 N N . TYR A 1 336 ? -17.191 10.482 11.969 1.00 98.44 336 TYR A N 1
ATOM 2647 C CA . TYR A 1 336 ? -16.582 9.752 10.865 1.00 98.44 336 TYR A CA 1
ATOM 2648 C C . TYR A 1 336 ? -16.109 10.720 9.770 1.00 98.44 336 TYR A C 1
ATOM 2650 O O . TYR A 1 336 ? -16.829 11.645 9.392 1.00 98.44 336 TYR A O 1
ATOM 2658 N N . TYR A 1 337 ? -14.906 10.492 9.248 1.00 98.62 337 TYR A N 1
ATOM 2659 C CA . TYR A 1 337 ? -14.249 11.323 8.237 1.00 98.62 337 TYR A CA 1
ATOM 2660 C C . TYR A 1 337 ? -13.655 10.453 7.121 1.00 98.62 337 TYR A C 1
ATOM 2662 O O . TYR A 1 337 ? -13.370 9.279 7.359 1.00 98.62 337 TYR A O 1
ATOM 2670 N N . PRO A 1 338 ? -13.437 10.995 5.911 1.00 98.56 338 PRO A N 1
ATOM 2671 C CA . PRO A 1 338 ? -12.645 10.312 4.895 1.00 98.56 338 PRO A CA 1
ATOM 2672 C C . PRO A 1 338 ? -11.220 10.024 5.389 1.00 98.56 338 PRO A C 1
ATOM 2674 O O . PRO A 1 338 ? -10.621 10.862 6.062 1.00 98.56 338 PRO A O 1
ATOM 2677 N N . ILE A 1 339 ? -10.680 8.875 4.985 1.00 98.31 339 ILE A N 1
ATOM 2678 C CA . ILE A 1 339 ? -9.247 8.560 4.970 1.00 98.31 339 ILE A CA 1
ATOM 2679 C C . ILE A 1 339 ? -8.858 8.150 3.538 1.00 98.31 339 ILE A C 1
ATOM 2681 O O . ILE A 1 339 ? -8.977 6.979 3.179 1.00 98.31 339 ILE A O 1
ATOM 2685 N N . PRO A 1 340 ? -8.517 9.109 2.658 1.00 98.31 340 PRO A N 1
ATOM 2686 C CA . PRO A 1 340 ? -8.034 8.795 1.316 1.00 98.31 340 PRO A CA 1
ATOM 2687 C C . PRO A 1 340 ? -6.687 8.064 1.275 1.00 98.31 340 PRO A C 1
ATOM 2689 O O . PRO A 1 340 ? -6.539 7.157 0.456 1.00 98.31 340 PRO A O 1
ATOM 2692 N N . THR A 1 341 ? -5.724 8.443 2.123 1.00 98.19 341 THR A N 1
ATOM 2693 C CA . THR A 1 341 ? -4.374 7.851 2.148 1.00 98.19 341 THR A CA 1
ATOM 2694 C C . THR A 1 341 ? -3.798 7.615 3.543 1.00 98.19 341 THR A C 1
ATOM 2696 O O . THR A 1 341 ? -2.997 6.692 3.684 1.00 98.19 341 THR A O 1
ATOM 2699 N N . MET A 1 342 ? -4.136 8.409 4.570 1.00 98.38 342 MET A N 1
ATOM 2700 C CA . MET A 1 342 ? -3.587 8.222 5.920 1.00 98.38 342 MET A CA 1
ATOM 2701 C C . MET A 1 342 ? -4.340 8.938 7.051 1.00 98.38 342 MET A C 1
ATOM 2703 O O . MET A 1 342 ? -4.957 9.991 6.888 1.00 98.38 342 MET A O 1
ATOM 2707 N N . ALA A 1 343 ? -4.209 8.385 8.255 1.00 98.62 343 ALA A N 1
ATOM 2708 C CA . ALA A 1 343 ? -4.635 9.001 9.505 1.00 98.62 343 ALA A CA 1
ATOM 2709 C C . ALA A 1 343 ? -3.673 8.648 10.643 1.00 98.62 343 ALA A C 1
ATOM 2711 O O . ALA A 1 343 ? -3.022 7.605 10.608 1.00 98.62 343 ALA A O 1
ATOM 2712 N N . PHE A 1 344 ? -3.607 9.486 11.679 1.00 98.62 344 PHE A N 1
ATOM 2713 C CA . PHE A 1 344 ? -2.806 9.186 12.866 1.00 98.62 344 PHE A CA 1
ATOM 2714 C C . PHE A 1 344 ? -3.418 9.687 14.177 1.00 98.62 344 PHE A C 1
ATOM 2716 O O . PHE A 1 344 ? -4.195 10.645 14.222 1.00 98.62 344 PHE A O 1
ATOM 2723 N N . ILE A 1 345 ? -3.003 9.032 15.260 1.00 98.38 345 ILE A N 1
ATOM 2724 C CA . ILE A 1 345 ? -3.162 9.475 16.648 1.00 98.38 345 ILE A CA 1
ATOM 2725 C C . ILE A 1 345 ? -1.783 9.556 17.303 1.00 98.38 345 ILE A C 1
ATOM 2727 O O . ILE A 1 345 ? -0.871 8.811 16.941 1.00 98.38 345 ILE A O 1
ATOM 2731 N N . GLN A 1 346 ? -1.610 10.460 18.264 1.00 96.25 346 GLN A N 1
ATOM 2732 C CA . GLN A 1 346 ? -0.333 10.628 18.955 1.00 96.25 346 GLN A CA 1
ATOM 2733 C C . GLN A 1 346 ? -0.497 11.113 20.393 1.00 96.25 346 GLN A C 1
ATOM 2735 O O . GLN A 1 346 ? -1.537 11.656 20.762 1.00 96.25 346 GLN A O 1
ATOM 2740 N N . ASP A 1 347 ? 0.575 10.980 21.165 1.00 94.19 347 ASP A N 1
ATOM 2741 C CA . ASP A 1 347 ? 0.779 11.675 22.430 1.00 94.19 347 ASP A CA 1
ATOM 2742 C C . ASP A 1 347 ? 2.192 12.296 22.505 1.00 94.19 347 ASP A C 1
ATOM 2744 O O . ASP A 1 347 ? 2.842 12.557 21.489 1.00 94.19 347 ASP A O 1
ATOM 2748 N N . GLN A 1 348 ? 2.667 12.588 23.718 1.00 91.75 348 GLN A N 1
ATOM 2749 C CA . GLN A 1 348 ? 3.984 13.186 23.959 1.00 91.75 348 GLN A CA 1
ATOM 2750 C C . GLN A 1 348 ? 5.163 12.250 23.632 1.00 91.75 348 GLN A C 1
ATOM 2752 O O . GLN A 1 348 ? 6.292 12.721 23.524 1.00 91.75 348 GLN A O 1
ATOM 2757 N N . ASN A 1 349 ? 4.924 10.943 23.489 1.00 92.75 349 ASN A N 1
ATOM 2758 C CA . ASN A 1 349 ? 5.958 9.915 23.360 1.00 92.75 349 ASN A CA 1
ATOM 2759 C C . ASN A 1 349 ? 5.840 9.107 22.064 1.00 92.75 349 ASN A C 1
ATOM 2761 O O . ASN A 1 349 ? 6.866 8.689 21.528 1.00 92.75 349 ASN A O 1
ATOM 2765 N N . TYR A 1 350 ? 4.618 8.865 21.578 1.00 94.62 350 TYR A N 1
ATOM 2766 C CA . TYR A 1 350 ? 4.367 7.944 20.466 1.00 94.62 350 TYR A CA 1
ATOM 2767 C C . TYR A 1 350 ? 3.368 8.499 19.455 1.00 94.62 350 TYR A C 1
ATOM 2769 O O . TYR A 1 350 ? 2.408 9.178 19.824 1.00 94.62 350 TYR A O 1
ATOM 2777 N N . ARG A 1 351 ? 3.560 8.140 18.185 1.00 97.12 351 ARG A N 1
ATOM 2778 C CA . ARG A 1 351 ? 2.575 8.286 17.109 1.00 97.12 351 ARG A CA 1
ATOM 2779 C C . ARG A 1 351 ? 2.234 6.902 16.559 1.00 97.12 351 ARG A C 1
ATOM 2781 O O . ARG A 1 351 ? 3.121 6.072 16.372 1.00 97.12 351 ARG A O 1
ATOM 2788 N N . PHE A 1 352 ? 0.952 6.670 16.304 1.00 98.38 352 PHE A N 1
ATOM 2789 C CA . PHE A 1 352 ? 0.467 5.551 15.505 1.00 98.38 352 PHE A CA 1
ATOM 2790 C C . PHE A 1 352 ? -0.201 6.111 14.252 1.00 98.38 352 PHE A C 1
ATOM 2792 O O . PHE A 1 352 ? -1.201 6.828 14.349 1.00 98.38 352 PHE A O 1
ATOM 2799 N N . THR A 1 353 ? 0.360 5.769 13.097 1.00 98.81 353 THR A N 1
ATOM 2800 C CA . THR A 1 353 ? -0.129 6.154 11.774 1.00 98.81 353 THR A CA 1
ATOM 2801 C C . THR A 1 353 ? -0.649 4.912 11.056 1.00 98.81 353 THR A C 1
ATOM 2803 O O . THR A 1 353 ? 0.032 3.888 10.994 1.00 98.81 353 THR A O 1
ATOM 2806 N N . ILE A 1 354 ? -1.841 5.014 10.473 1.00 98.81 354 ILE A N 1
ATOM 2807 C CA . ILE A 1 354 ? -2.357 4.068 9.486 1.00 98.81 354 ILE A CA 1
ATOM 2808 C C . ILE A 1 354 ? -2.338 4.728 8.109 1.00 98.81 354 ILE A C 1
ATOM 2810 O O . ILE A 1 354 ? -2.899 5.804 7.915 1.00 98.81 354 ILE A O 1
ATOM 2814 N N . VAL A 1 355 ? -1.687 4.070 7.158 1.00 98.75 355 VAL A N 1
ATOM 2815 C CA . VAL A 1 355 ? -1.673 4.418 5.732 1.00 98.75 355 VAL A CA 1
ATOM 2816 C C . VAL A 1 355 ? -2.623 3.468 4.999 1.00 98.75 355 VAL A C 1
ATOM 2818 O O . VAL A 1 355 ? -2.717 2.302 5.379 1.00 98.75 355 VAL A O 1
ATOM 2821 N N . THR A 1 356 ? -3.330 3.936 3.969 1.00 98.38 356 THR A N 1
ATOM 2822 C CA . THR A 1 356 ? -4.353 3.188 3.218 1.00 98.38 356 THR A CA 1
ATOM 2823 C C . THR A 1 356 ? -4.045 3.160 1.719 1.00 98.38 356 THR A C 1
ATOM 2825 O O . THR A 1 356 ? -3.775 4.200 1.125 1.00 98.38 356 THR A O 1
ATOM 2828 N N . GLY A 1 357 ? -4.168 1.996 1.075 1.00 97.25 357 GLY A N 1
ATOM 2829 C CA . GLY A 1 357 ? -4.050 1.862 -0.387 1.00 97.25 357 GLY A CA 1
ATOM 2830 C C . GLY A 1 357 ? -5.297 2.308 -1.167 1.00 97.25 357 GLY A C 1
ATOM 2831 O O . GLY A 1 357 ? -5.280 2.356 -2.394 1.00 97.25 357 GLY A O 1
ATOM 2832 N N . GLN A 1 358 ? -6.390 2.618 -0.465 1.00 96.56 358 GLN A N 1
ATOM 2833 C CA . GLN A 1 358 ? -7.694 2.953 -1.035 1.00 96.56 358 GLN A CA 1
ATOM 2834 C C . GLN A 1 358 ? -8.490 3.866 -0.086 1.00 96.56 358 GLN A C 1
ATOM 2836 O O . GLN A 1 358 ? -8.393 3.685 1.132 1.00 96.56 358 GLN A O 1
ATOM 2841 N N . PRO A 1 359 ? -9.309 4.797 -0.614 1.00 98.38 359 PRO A N 1
ATOM 2842 C CA . PRO A 1 359 ? -10.077 5.731 0.198 1.00 98.38 359 PRO A CA 1
ATOM 2843 C C . PRO A 1 359 ? -11.214 5.036 0.952 1.00 98.38 359 PRO A C 1
ATOM 2845 O O . PRO A 1 359 ? -12.061 4.378 0.347 1.00 98.38 359 PRO A O 1
ATOM 2848 N N . LEU A 1 360 ? -11.264 5.228 2.271 1.00 98.44 360 LEU A N 1
ATOM 2849 C CA . LEU A 1 360 ? -12.279 4.648 3.160 1.00 98.44 360 LEU A CA 1
ATOM 2850 C C . LEU A 1 360 ? -12.855 5.709 4.117 1.00 98.44 360 LEU A C 1
ATOM 2852 O O . LEU A 1 360 ? -12.499 6.888 4.060 1.00 98.44 360 LEU A O 1
ATOM 2856 N N . GLY A 1 361 ? -13.780 5.305 4.990 1.00 98.44 361 GLY A N 1
ATOM 2857 C CA . GLY A 1 361 ? -14.274 6.130 6.098 1.00 98.44 361 GLY A CA 1
ATOM 2858 C C . GLY A 1 361 ? -13.661 5.687 7.426 1.00 98.44 361 GLY A C 1
ATOM 2859 O O . GLY A 1 361 ? -13.611 4.489 7.695 1.00 98.44 361 GLY A O 1
ATOM 2860 N N . MET A 1 362 ? -13.231 6.628 8.265 1.00 98.31 362 MET A N 1
ATOM 2861 C CA . MET A 1 362 ? -12.609 6.360 9.565 1.00 98.31 362 MET A CA 1
ATOM 2862 C C . MET A 1 362 ? -13.245 7.134 10.722 1.00 98.31 362 MET A C 1
ATOM 2864 O O . MET A 1 362 ? -13.822 8.197 10.510 1.00 98.31 362 MET A O 1
ATOM 2868 N N . GLY A 1 363 ? -13.036 6.678 11.956 1.00 97.81 363 GLY A N 1
ATOM 2869 C CA . GLY A 1 363 ? -13.326 7.438 13.174 1.00 97.81 363 GLY A CA 1
ATOM 2870 C C . GLY A 1 363 ? -12.341 7.128 14.305 1.00 97.81 363 GLY A C 1
ATOM 2871 O O . GLY A 1 363 ? -11.932 5.985 14.484 1.00 97.81 363 GLY A O 1
ATOM 2872 N N . SER A 1 364 ? -11.975 8.134 15.105 1.00 98.12 364 SER A N 1
ATOM 2873 C CA . SER A 1 364 ? -11.328 7.929 16.412 1.00 98.12 364 SER A CA 1
ATOM 2874 C C . SER A 1 364 ? -12.394 8.097 17.492 1.00 98.12 364 SER A C 1
ATOM 2876 O O . SER A 1 364 ? -12.643 9.192 17.992 1.00 98.12 364 SER A O 1
ATOM 2878 N N . LEU A 1 365 ? -13.143 7.022 17.759 1.00 97.69 365 LEU A N 1
ATOM 2879 C CA . LEU A 1 365 ? -14.358 7.095 18.581 1.00 97.69 365 LEU A CA 1
ATOM 2880 C C . LEU A 1 365 ? -14.098 7.049 20.091 1.00 97.69 365 LEU A C 1
ATOM 2882 O O . LEU A 1 365 ? -14.994 7.402 20.862 1.00 97.69 365 LEU A O 1
ATOM 2886 N N . LYS A 1 366 ? -12.902 6.640 20.527 1.00 97.56 366 LYS A N 1
ATOM 2887 C CA . LYS A 1 366 ? -12.429 6.638 21.923 1.00 97.56 366 LYS A CA 1
ATOM 2888 C C . LYS A 1 366 ? -10.925 6.945 21.929 1.00 97.56 366 LYS A C 1
ATOM 2890 O O . LYS A 1 366 ? -10.261 6.757 20.911 1.00 97.56 366 LYS A O 1
ATOM 2895 N N . GLU A 1 367 ? -10.399 7.404 23.064 1.00 98.25 367 GLU A N 1
ATOM 2896 C CA . GLU A 1 367 ? -8.954 7.613 23.239 1.00 98.25 367 GLU A CA 1
ATOM 2897 C C . GLU A 1 367 ? -8.178 6.328 22.897 1.00 98.25 367 GLU A C 1
ATOM 2899 O O . GLU A 1 367 ? -8.604 5.224 23.242 1.00 98.25 367 GLU A O 1
ATOM 2904 N N . GLY A 1 368 ? -7.051 6.483 22.207 1.00 98.25 368 GLY A N 1
ATOM 2905 C CA . GLY A 1 368 ? -6.174 5.402 21.774 1.00 98.25 368 GLY A CA 1
ATOM 2906 C C . GLY A 1 368 ? -6.677 4.611 20.565 1.00 98.25 368 GLY A C 1
ATOM 2907 O O . GLY A 1 368 ? -5.957 3.719 20.117 1.00 98.25 368 GLY A O 1
ATOM 2908 N N . GLN A 1 369 ? -7.873 4.896 20.028 1.00 98.12 369 GLN A N 1
ATOM 2909 C CA . GLN A 1 369 ? -8.490 4.100 18.959 1.00 98.12 369 GLN A CA 1
ATOM 2910 C C . GLN A 1 369 ? -8.489 4.791 17.591 1.00 98.12 369 GLN A C 1
ATOM 2912 O O . GLN A 1 369 ? -8.834 5.969 17.475 1.00 98.12 369 GLN A O 1
ATOM 2917 N N . ILE A 1 370 ? -8.217 4.009 16.544 1.00 98.62 370 ILE A N 1
ATOM 2918 C CA . ILE A 1 370 ? -8.594 4.305 15.156 1.00 98.62 370 ILE A CA 1
ATOM 2919 C C . ILE A 1 370 ? -9.480 3.162 14.653 1.00 98.62 370 ILE A C 1
ATOM 2921 O O . ILE A 1 370 ? -9.183 1.990 14.863 1.00 98.62 370 ILE A O 1
ATOM 2925 N N . GLU A 1 371 ? -10.571 3.500 13.979 1.00 98.19 371 GLU A N 1
ATOM 2926 C CA . GLU A 1 371 ? -11.481 2.566 13.321 1.00 98.19 371 GLU A CA 1
ATOM 2927 C C . GLU A 1 371 ? -11.625 2.956 11.849 1.00 98.19 371 GLU A C 1
ATOM 2929 O O . GLU A 1 371 ? -11.774 4.140 11.553 1.00 98.19 371 GLU A O 1
ATOM 2934 N N . VAL A 1 372 ? -11.573 1.985 10.933 1.00 98.69 372 VAL A N 1
ATOM 2935 C CA . VAL A 1 372 ? -11.684 2.188 9.481 1.00 98.69 372 VAL A CA 1
ATOM 2936 C C . VAL A 1 372 ? -12.706 1.212 8.901 1.00 98.69 372 VAL A C 1
ATOM 2938 O O . VAL A 1 372 ? -12.528 -0.007 8.971 1.00 98.69 372 VAL A O 1
ATOM 2941 N N . MET A 1 373 ? -13.769 1.744 8.301 1.00 98.56 373 MET A N 1
ATOM 2942 C CA . MET A 1 373 ? -14.795 0.980 7.588 1.00 98.56 373 MET A CA 1
ATOM 2943 C C . MET A 1 373 ? -14.163 0.215 6.418 1.00 98.56 373 MET A C 1
ATOM 2945 O O . MET A 1 373 ? -13.363 0.785 5.683 1.00 98.56 373 MET A O 1
ATOM 2949 N N . GLN A 1 374 ? -14.509 -1.059 6.252 1.00 98.12 374 GLN A N 1
ATOM 2950 C CA . GLN A 1 374 ? -13.958 -1.953 5.229 1.00 98.12 374 GLN A CA 1
ATOM 2951 C C . GLN A 1 374 ? -14.951 -2.181 4.076 1.00 98.12 374 GLN A C 1
ATOM 2953 O O . GLN A 1 374 ? -14.582 -2.016 2.920 1.00 98.12 374 GLN A O 1
ATOM 2958 N N . ASP A 1 375 ? -16.211 -2.519 4.380 1.00 97.94 375 ASP A N 1
ATOM 2959 C CA . ASP A 1 375 ? -17.313 -2.617 3.405 1.00 97.94 375 ASP A CA 1
ATOM 2960 C C . ASP A 1 375 ? -18.674 -2.435 4.114 1.00 97.94 375 ASP A C 1
ATOM 2962 O O . ASP A 1 375 ? -18.780 -2.576 5.337 1.00 97.94 375 ASP A O 1
ATOM 2966 N N . ARG A 1 376 ? -19.732 -2.123 3.358 1.00 97.50 376 ARG A N 1
ATOM 2967 C CA . ARG A 1 376 ? -21.103 -1.949 3.858 1.00 97.50 376 ARG A CA 1
ATOM 2968 C C . ARG A 1 376 ? -22.150 -2.542 2.916 1.00 97.50 376 ARG A C 1
ATOM 2970 O O . ARG A 1 376 ? -22.148 -2.292 1.714 1.00 97.50 376 ARG A O 1
ATOM 2977 N N . ARG A 1 377 ? -23.094 -3.294 3.481 1.00 97.62 377 ARG A N 1
ATOM 2978 C CA . ARG A 1 377 ? -24.201 -3.939 2.768 1.00 97.62 377 ARG A CA 1
ATOM 2979 C C . ARG A 1 377 ? -25.534 -3.536 3.374 1.00 97.62 377 ARG A C 1
ATOM 2981 O O . ARG A 1 377 ? -25.780 -3.755 4.560 1.00 97.62 377 ARG A O 1
ATOM 2988 N N . LEU A 1 378 ? -26.391 -2.935 2.555 1.00 97.50 378 LEU A N 1
ATOM 2989 C CA . LEU A 1 378 ? -27.561 -2.179 2.989 1.00 97.50 378 LEU A CA 1
ATOM 2990 C C . LEU A 1 378 ? -28.745 -2.481 2.074 1.00 97.50 378 LEU A C 1
ATOM 2992 O O . LEU A 1 378 ? -28.736 -2.153 0.893 1.00 97.50 378 LEU A O 1
ATOM 2996 N N . ASN A 1 379 ? -29.795 -3.082 2.624 1.00 95.50 379 ASN A N 1
ATOM 2997 C CA . ASN A 1 379 ? -30.913 -3.637 1.856 1.00 95.50 379 ASN A CA 1
ATOM 2998 C C . ASN A 1 379 ? -31.996 -2.589 1.506 1.00 95.50 379 ASN A C 1
ATOM 3000 O O . ASN A 1 379 ? -33.100 -2.954 1.102 1.00 95.50 379 ASN A O 1
ATOM 3004 N N . GLN A 1 380 ? -31.705 -1.297 1.684 1.00 94.81 380 GLN A N 1
ATOM 3005 C CA . GLN A 1 380 ? -32.628 -0.181 1.463 1.00 94.81 380 GLN A CA 1
ATOM 3006 C C . GLN A 1 380 ? -31.923 1.044 0.866 1.00 94.81 380 GLN A C 1
ATOM 3008 O O . GLN A 1 380 ? -30.732 1.251 1.093 1.00 94.81 380 GLN A O 1
ATOM 3013 N N . ASP A 1 381 ? -32.695 1.880 0.172 1.00 95.50 381 ASP A N 1
ATOM 3014 C CA . ASP A 1 381 ? -32.316 3.256 -0.169 1.00 95.50 381 ASP A CA 1
ATOM 3015 C C . ASP A 1 381 ? -32.371 4.161 1.083 1.00 95.50 381 ASP A C 1
ATOM 3017 O O . ASP A 1 381 ? -33.147 3.912 2.011 1.00 95.50 381 ASP A O 1
ATOM 3021 N N . ASP A 1 382 ? -31.569 5.227 1.108 1.00 96.25 382 ASP A N 1
ATOM 3022 C CA . ASP A 1 382 ? -31.529 6.229 2.189 1.00 96.25 382 ASP A CA 1
ATOM 3023 C C . ASP A 1 382 ? -32.320 7.514 1.880 1.00 96.25 382 ASP A C 1
ATOM 3025 O O . ASP A 1 382 ? -32.239 8.512 2.606 1.00 96.25 382 ASP A O 1
ATOM 3029 N N . ASN A 1 383 ? -33.144 7.482 0.832 1.00 95.38 383 ASN A N 1
ATOM 3030 C CA . ASN A 1 383 ? -33.936 8.594 0.322 1.00 95.38 383 ASN A CA 1
ATOM 3031 C C . ASN A 1 383 ? -33.052 9.780 -0.098 1.00 95.38 383 ASN A C 1
ATOM 3033 O O . ASN A 1 383 ? -33.309 10.933 0.264 1.00 95.38 383 ASN A O 1
ATOM 3037 N N . ARG A 1 384 ? -31.973 9.502 -0.840 1.00 96.62 384 ARG A N 1
ATOM 3038 C CA . ARG A 1 384 ? -31.137 10.514 -1.521 1.00 96.62 384 ARG A CA 1
ATOM 3039 C C . ARG A 1 384 ? -31.243 10.484 -3.048 1.00 96.62 384 ARG A C 1
ATOM 3041 O O . ARG A 1 384 ? -30.606 11.294 -3.712 1.00 96.62 384 ARG A O 1
ATOM 3048 N N . GLY A 1 385 ? -32.115 9.630 -3.591 1.00 96.44 385 GLY A N 1
ATOM 3049 C CA . GLY A 1 385 ? -32.494 9.623 -5.009 1.00 96.44 385 GLY A CA 1
ATOM 3050 C C . GLY A 1 385 ? -31.853 8.521 -5.853 1.00 96.44 385 GLY A C 1
ATOM 3051 O O . GLY A 1 385 ? -32.106 8.477 -7.052 1.00 96.44 385 GLY A O 1
ATOM 3052 N N . LEU A 1 386 ? -31.067 7.623 -5.248 1.00 97.62 386 LEU A N 1
ATOM 3053 C CA . LEU A 1 386 ? -30.489 6.462 -5.931 1.00 97.62 386 LEU A CA 1
ATOM 3054 C C . LEU A 1 386 ? -31.548 5.379 -6.224 1.00 97.62 386 LEU A C 1
ATOM 3056 O O . LEU A 1 386 ? -31.492 4.720 -7.259 1.00 97.62 386 LEU A O 1
ATOM 3060 N N . GLY A 1 387 ? -32.537 5.220 -5.341 1.00 96.56 387 GLY A N 1
ATOM 3061 C CA . GLY A 1 387 ? -33.665 4.302 -5.519 1.00 96.56 387 GLY A CA 1
ATOM 3062 C C . GLY A 1 387 ? -33.331 2.830 -5.257 1.00 96.56 387 GLY A C 1
ATOM 3063 O O . GLY A 1 387 ? -34.119 1.956 -5.613 1.00 96.56 387 GLY A O 1
ATOM 3064 N N . GLN A 1 388 ? -32.180 2.543 -4.646 1.00 97.25 388 GLN A N 1
ATOM 3065 C CA . GLN A 1 388 ? -31.733 1.196 -4.289 1.00 97.25 388 GLN A CA 1
ATOM 3066 C C . GLN A 1 388 ? -30.771 1.224 -3.095 1.00 97.25 388 GLN A C 1
ATOM 3068 O O . GLN A 1 388 ? -30.159 2.246 -2.792 1.00 97.25 388 GLN A O 1
ATOM 3073 N N . GLY A 1 389 ? -30.637 0.080 -2.425 1.00 96.38 389 GLY A N 1
ATOM 3074 C CA . GLY A 1 389 ? -29.603 -0.135 -1.415 1.00 96.38 389 GLY A CA 1
ATOM 3075 C C . GLY A 1 389 ? -28.312 -0.712 -1.997 1.00 96.38 389 GLY A C 1
ATOM 3076 O O . GLY A 1 389 ? -28.293 -1.211 -3.121 1.00 96.38 389 GLY A O 1
ATOM 3077 N N . VAL A 1 390 ? -27.242 -0.686 -1.201 1.00 97.88 390 VAL A N 1
ATOM 3078 C CA . VAL A 1 390 ? -25.934 -1.264 -1.548 1.00 97.88 390 VAL A CA 1
ATOM 3079 C C . VAL A 1 390 ? -25.996 -2.779 -1.353 1.00 97.88 390 VAL A C 1
ATOM 3081 O O . VAL A 1 390 ? -25.950 -3.271 -0.224 1.00 97.88 390 VAL A O 1
ATOM 3084 N N . THR A 1 391 ? -26.172 -3.525 -2.446 1.00 97.19 391 THR A N 1
ATOM 3085 C CA . THR A 1 391 ? -26.397 -4.986 -2.410 1.00 97.19 391 THR A CA 1
ATOM 3086 C C . THR A 1 391 ? -25.572 -5.776 -3.432 1.00 97.19 391 THR A C 1
ATOM 3088 O O . THR A 1 391 ? -25.712 -6.996 -3.544 1.00 97.19 391 THR A O 1
ATOM 3091 N N . ASP A 1 392 ? -24.667 -5.101 -4.126 1.00 95.81 392 ASP A N 1
ATOM 3092 C CA . ASP A 1 392 ? -23.804 -5.588 -5.198 1.00 95.81 392 ASP A CA 1
ATOM 3093 C C . ASP A 1 392 ? -22.348 -5.837 -4.753 1.00 95.81 392 ASP A C 1
ATOM 3095 O O . ASP A 1 392 ? -21.477 -6.017 -5.604 1.00 95.81 392 ASP A O 1
ATOM 3099 N N . ASN A 1 393 ? -22.106 -5.902 -3.432 1.00 96.38 393 ASN A N 1
ATOM 3100 C CA . ASN A 1 393 ? -20.808 -6.151 -2.785 1.00 96.38 393 ASN A CA 1
ATOM 3101 C C . ASN A 1 393 ? -20.008 -7.282 -3.458 1.00 96.38 393 ASN A C 1
ATOM 3103 O O . ASN A 1 393 ? -20.553 -8.332 -3.820 1.00 96.38 393 ASN A O 1
ATOM 3107 N N . ARG A 1 394 ? -18.689 -7.092 -3.568 1.00 94.06 394 ARG A N 1
ATOM 3108 C CA . ARG A 1 394 ? -17.740 -8.052 -4.152 1.00 94.06 394 ARG A CA 1
ATOM 3109 C C . ARG A 1 394 ? -16.490 -8.154 -3.279 1.00 94.06 394 ARG A C 1
ATOM 3111 O O . ARG A 1 394 ? -16.127 -7.148 -2.677 1.00 94.06 394 ARG A O 1
ATOM 3118 N N . PRO A 1 395 ? -15.806 -9.314 -3.254 1.00 92.56 395 PRO A N 1
ATOM 3119 C CA . PRO A 1 395 ? -14.504 -9.440 -2.612 1.00 92.56 395 PRO A CA 1
ATOM 3120 C C . PRO A 1 395 ? -13.516 -8.389 -3.128 1.00 92.56 395 PRO A C 1
ATOM 3122 O O . PRO A 1 395 ? -13.172 -8.391 -4.310 1.00 92.56 395 PRO A O 1
ATOM 3125 N N . LEU A 1 396 ? -13.065 -7.507 -2.237 1.00 86.44 396 LEU A N 1
ATOM 3126 C CA . LEU A 1 396 ? -12.099 -6.450 -2.529 1.00 86.44 396 LEU A CA 1
ATOM 3127 C C . LEU A 1 396 ? -10.966 -6.508 -1.489 1.00 86.44 396 LEU A C 1
ATOM 3129 O O . LEU A 1 396 ? -11.268 -6.492 -0.294 1.00 86.44 396 LEU A O 1
ATOM 3133 N N . PRO A 1 397 ? -9.684 -6.584 -1.900 1.00 92.69 397 PRO A N 1
ATOM 3134 C CA . PRO A 1 397 ? -8.564 -6.379 -0.991 1.00 92.69 397 PRO A CA 1
ATOM 3135 C C . PRO A 1 397 ? -8.466 -4.899 -0.605 1.00 92.69 397 PRO A C 1
ATOM 3137 O O . PRO A 1 397 ? -8.318 -4.037 -1.470 1.00 92.69 397 PRO A O 1
ATOM 3140 N N . ALA A 1 398 ? -8.508 -4.617 0.693 1.00 97.00 398 ALA A N 1
ATOM 3141 C CA . ALA A 1 398 ? -8.111 -3.342 1.269 1.00 97.00 398 ALA A CA 1
ATOM 3142 C C . ALA A 1 398 ? -6.720 -3.493 1.902 1.00 97.00 398 ALA A C 1
ATOM 3144 O O . ALA A 1 398 ? -6.546 -4.327 2.793 1.00 97.00 398 ALA A O 1
ATOM 3145 N N . THR A 1 399 ? -5.742 -2.708 1.449 1.00 97.94 399 THR A N 1
ATOM 3146 C CA . THR A 1 399 ? -4.359 -2.745 1.953 1.00 97.94 399 THR A CA 1
ATOM 3147 C C . THR A 1 399 ? -4.068 -1.530 2.835 1.00 97.94 399 THR A C 1
ATOM 3149 O O . THR A 1 399 ? -4.559 -0.423 2.584 1.00 97.94 399 THR A O 1
ATOM 3152 N N . PHE A 1 400 ? -3.258 -1.742 3.869 1.00 98.62 400 PHE A N 1
ATOM 3153 C CA . PHE A 1 400 ? -2.855 -0.756 4.863 1.00 98.62 400 PHE A CA 1
ATOM 3154 C C . PHE A 1 400 ? -1.380 -0.929 5.241 1.00 98.62 400 PHE A C 1
ATOM 3156 O O . PHE A 1 400 ? -0.863 -2.042 5.182 1.00 98.62 400 PHE A O 1
ATOM 3163 N N . ARG A 1 401 ? -0.726 0.134 5.726 1.00 98.38 401 ARG A N 1
ATOM 3164 C CA . ARG A 1 401 ? 0.518 0.020 6.511 1.00 98.38 401 ARG A CA 1
ATOM 3165 C C . ARG A 1 401 ? 0.328 0.631 7.894 1.00 98.38 401 ARG A C 1
ATOM 3167 O O . ARG A 1 401 ? -0.198 1.737 8.018 1.00 98.38 401 ARG A O 1
ATOM 3174 N N . LEU A 1 402 ? 0.717 -0.113 8.927 1.00 98.56 402 LEU A N 1
ATOM 3175 C CA . LEU A 1 402 ? 0.602 0.257 10.336 1.00 98.56 402 LEU A CA 1
ATOM 3176 C C . LEU A 1 402 ? 1.978 0.655 10.866 1.00 98.56 402 LEU A C 1
ATOM 3178 O O . LEU A 1 402 ? 2.870 -0.185 10.985 1.00 98.56 402 LEU A O 1
ATOM 3182 N N . ILE A 1 403 ? 2.141 1.936 11.180 1.00 98.12 403 ILE A N 1
ATOM 3183 C CA . ILE A 1 403 ? 3.427 2.551 11.505 1.00 98.12 403 ILE A CA 1
ATOM 3184 C C . ILE A 1 403 ? 3.375 3.082 12.936 1.00 98.12 403 ILE A C 1
ATOM 3186 O O . ILE A 1 403 ? 2.452 3.804 13.315 1.00 98.12 403 ILE A O 1
ATOM 3190 N N . VAL A 1 404 ? 4.367 2.702 13.740 1.00 97.00 404 VAL A N 1
ATOM 3191 C CA . VAL A 1 404 ? 4.474 3.050 15.160 1.00 97.00 404 VAL A CA 1
ATOM 3192 C C . VAL A 1 404 ? 5.805 3.741 15.363 1.00 97.00 404 VAL A C 1
ATOM 3194 O O . VAL A 1 404 ? 6.852 3.148 15.124 1.00 97.00 404 VAL A O 1
ATOM 3197 N N . GLU A 1 405 ? 5.772 4.991 15.801 1.00 96.12 405 GLU A N 1
ATOM 3198 C CA . GLU A 1 405 ? 6.960 5.837 15.836 1.00 96.12 405 GLU A CA 1
ATOM 3199 C C . GLU A 1 405 ? 7.155 6.432 17.223 1.00 96.12 405 GLU A C 1
ATOM 3201 O O . GLU A 1 405 ? 6.218 6.922 17.863 1.00 96.12 405 GLU A O 1
ATOM 3206 N N . LYS A 1 406 ? 8.403 6.392 17.694 1.00 94.38 406 LYS A N 1
ATOM 3207 C CA . LYS A 1 406 ? 8.810 7.024 18.943 1.00 94.38 406 LYS A CA 1
ATOM 3208 C C . LYS A 1 406 ? 9.209 8.468 18.673 1.00 94.38 406 LYS A C 1
ATOM 3210 O O . LYS A 1 406 ? 10.036 8.746 17.811 1.00 94.38 406 LYS A O 1
ATOM 3215 N N . ARG A 1 407 ? 8.649 9.376 19.460 1.00 92.81 407 ARG A N 1
ATOM 3216 C CA . ARG A 1 407 ? 8.914 10.806 19.380 1.00 92.81 407 ARG A CA 1
ATOM 3217 C C . ARG A 1 407 ? 10.248 11.175 20.031 1.00 92.81 407 ARG A C 1
ATOM 3219 O O . ARG A 1 407 ? 10.593 10.659 21.097 1.00 92.81 407 ARG A O 1
ATOM 3226 N N . VAL A 1 408 ? 10.963 12.131 19.439 1.00 92.88 408 VAL A N 1
ATOM 3227 C CA . VAL A 1 408 ? 12.134 12.768 20.060 1.00 92.88 408 VAL A CA 1
ATOM 3228 C C . VAL A 1 408 ? 11.706 13.585 21.296 1.00 92.88 408 VAL A C 1
ATOM 3230 O O . VAL A 1 408 ? 10.853 14.471 21.174 1.00 92.88 408 VAL A O 1
ATOM 3233 N N . PRO A 1 409 ? 12.294 13.344 22.488 1.00 88.31 409 PRO A N 1
ATOM 3234 C CA . PRO A 1 409 ? 11.971 14.098 23.700 1.00 88.31 409 PRO A CA 1
ATOM 3235 C C . PRO A 1 409 ? 12.229 15.601 23.552 1.00 88.31 409 PRO A C 1
ATOM 3237 O O . PRO A 1 409 ? 13.247 16.011 23.001 1.00 88.31 409 PRO A O 1
ATOM 3240 N N . ASN A 1 410 ? 11.338 16.424 24.112 1.00 84.19 410 ASN A N 1
ATOM 3241 C CA . ASN A 1 410 ? 11.402 17.895 24.082 1.00 84.19 410 ASN A CA 1
ATOM 3242 C C . ASN A 1 410 ? 11.394 18.533 22.675 1.00 84.19 410 ASN A C 1
ATOM 3244 O O . ASN A 1 410 ? 11.691 19.722 22.549 1.00 84.19 410 ASN A O 1
ATOM 3248 N N . CYS A 1 411 ? 11.044 17.783 21.626 1.00 86.31 411 CYS A N 1
ATOM 3249 C CA . CYS A 1 411 ? 10.842 18.350 20.296 1.00 86.31 411 CYS A CA 1
ATOM 3250 C C . CYS A 1 411 ? 9.631 19.300 20.288 1.00 86.31 411 CYS A C 1
ATOM 3252 O O . CYS A 1 411 ? 8.587 18.978 20.861 1.00 86.31 411 CYS A O 1
ATOM 3254 N N . GLN A 1 412 ? 9.769 20.474 19.664 1.00 72.75 412 GLN A N 1
ATOM 3255 C CA . GLN A 1 412 ? 8.693 21.465 19.616 1.00 72.75 412 GLN A CA 1
ATOM 3256 C C . GLN A 1 412 ? 7.589 21.024 18.650 1.00 72.75 412 GLN A C 1
ATOM 3258 O O . GLN A 1 412 ? 7.854 20.666 17.508 1.00 72.75 412 GLN A O 1
ATOM 3263 N N . GLU A 1 413 ? 6.343 21.061 19.116 1.00 66.56 413 GLU A N 1
ATOM 3264 C CA . GLU A 1 413 ? 5.168 20.866 18.267 1.00 66.56 413 GLU A CA 1
ATOM 3265 C C . GLU A 1 413 ? 4.955 22.059 17.328 1.00 66.56 413 GLU A C 1
ATOM 3267 O O . GLU A 1 413 ? 5.158 23.213 17.717 1.00 66.56 413 GLU A O 1
ATOM 3272 N N . THR A 1 414 ? 4.417 21.793 16.132 1.00 68.44 414 THR A N 1
ATOM 3273 C CA . THR A 1 414 ? 3.527 22.756 15.463 1.00 68.44 414 THR A CA 1
ATOM 3274 C C . THR A 1 414 ? 2.523 23.266 16.494 1.00 68.44 414 THR A C 1
ATOM 3276 O O . THR A 1 414 ? 1.946 22.433 17.190 1.00 68.44 414 THR A O 1
ATOM 3279 N N . SER A 1 415 ? 2.321 24.587 16.601 1.00 74.19 415 SER A N 1
ATOM 3280 C CA . SER A 1 415 ? 1.507 25.230 17.655 1.00 74.19 415 SER A CA 1
ATOM 3281 C C . SER A 1 415 ? 0.336 24.353 18.142 1.00 74.19 415 SER A C 1
ATOM 3283 O O . SER A 1 415 ? -0.432 23.892 17.298 1.00 74.19 415 SER A O 1
ATOM 3285 N N . PRO A 1 416 ? 0.121 24.151 19.460 1.00 72.25 416 PRO A N 1
ATOM 3286 C CA . PRO A 1 416 ? -0.952 23.287 19.971 1.00 72.25 416 PRO A CA 1
ATOM 3287 C C . PRO A 1 416 ? -2.381 23.671 19.549 1.00 72.25 416 PRO A C 1
ATOM 3289 O O . PRO A 1 416 ? -3.320 22.926 19.820 1.00 72.25 416 PRO A O 1
ATOM 3292 N N . GLU A 1 417 ? -2.576 24.805 18.872 1.00 81.31 417 GLU A N 1
ATOM 3293 C CA . GLU A 1 417 ? -3.844 25.260 18.275 1.00 81.31 417 GLU A CA 1
ATOM 3294 C C . GLU A 1 417 ? -3.858 25.192 16.731 1.00 81.31 417 GLU A C 1
ATOM 3296 O O . GLU A 1 417 ? -4.859 25.534 16.105 1.00 81.31 417 GLU A O 1
ATOM 3301 N N . HIS A 1 418 ? -2.779 24.720 16.098 1.00 88.94 418 HIS A N 1
ATOM 3302 C CA . HIS A 1 418 ? -2.666 24.601 14.647 1.00 88.94 418 HIS A CA 1
ATOM 3303 C C . HIS A 1 418 ? -3.726 23.623 14.090 1.00 88.94 418 HIS A C 1
ATOM 3305 O O . HIS A 1 418 ? -3.961 22.563 14.690 1.00 88.94 418 HIS A O 1
ATOM 3311 N N . PRO A 1 419 ? -4.395 23.963 12.968 1.00 91.38 419 PRO A N 1
ATOM 3312 C CA . PRO A 1 419 ? -5.449 23.132 12.385 1.00 91.38 419 PRO A CA 1
ATOM 3313 C C . PRO A 1 419 ? -4.914 22.028 11.460 1.00 91.38 419 PRO A C 1
ATOM 3315 O O . PRO A 1 419 ? -5.632 21.065 11.201 1.00 91.38 419 PRO A O 1
ATOM 3318 N N . GLY A 1 420 ? -3.683 22.156 10.958 1.00 90.31 420 GLY A N 1
ATOM 3319 C CA . GLY A 1 420 ? -2.998 21.124 10.175 1.00 90.31 420 GLY A CA 1
ATOM 3320 C C . GLY A 1 420 ? -2.069 20.260 11.032 1.00 90.31 420 GLY A C 1
ATOM 3321 O O . GLY A 1 420 ? -1.627 20.691 12.098 1.00 90.31 420 GLY A O 1
ATOM 3322 N N . GLY A 1 421 ? -1.757 19.061 10.551 1.00 91.50 421 GLY A N 1
ATOM 3323 C CA . GLY A 1 421 ? -0.674 18.210 11.047 1.00 91.50 421 GLY A CA 1
ATOM 3324 C C . GLY A 1 421 ? 0.308 17.870 9.925 1.00 91.50 421 GLY A C 1
ATOM 3325 O O . GLY A 1 421 ? 0.018 18.105 8.755 1.00 91.50 421 GLY A O 1
ATOM 3326 N N . LEU A 1 422 ? 1.451 17.289 10.284 1.00 93.31 422 LEU A N 1
ATOM 3327 C CA . LEU A 1 422 ? 2.484 16.848 9.344 1.00 93.31 422 LEU A CA 1
ATOM 3328 C C . LEU A 1 422 ? 2.642 15.322 9.417 1.00 93.31 422 LEU A C 1
ATOM 3330 O O . LEU A 1 422 ? 2.684 14.784 10.531 1.00 93.31 422 LEU A O 1
ATOM 3334 N N . PRO A 1 423 ? 2.762 14.603 8.285 1.00 95.25 423 PRO A N 1
ATOM 3335 C CA . PRO A 1 423 ? 3.141 13.196 8.311 1.00 95.25 423 PRO A CA 1
ATOM 3336 C C . PRO A 1 423 ? 4.594 13.066 8.771 1.00 95.25 423 PRO A C 1
ATOM 3338 O O . PRO A 1 423 ? 5.389 13.995 8.648 1.00 95.25 423 PRO A O 1
ATOM 3341 N N . THR A 1 424 ? 4.966 11.906 9.295 1.00 96.19 424 THR A N 1
ATOM 3342 C CA . THR A 1 424 ? 6.382 11.575 9.493 1.00 96.19 424 THR A CA 1
ATOM 3343 C C . THR A 1 424 ? 7.036 11.227 8.158 1.00 96.19 424 THR A C 1
ATOM 3345 O O . THR A 1 424 ? 6.343 10.969 7.166 1.00 96.19 424 THR A O 1
ATOM 3348 N N . MET A 1 425 ? 8.371 11.170 8.121 1.00 95.69 425 MET A N 1
ATOM 3349 C CA . MET A 1 425 ? 9.067 10.664 6.935 1.00 95.69 425 MET A CA 1
ATOM 3350 C C . MET A 1 425 ? 8.643 9.219 6.628 1.00 95.69 425 MET A C 1
ATOM 3352 O O . MET A 1 425 ? 8.340 8.908 5.478 1.00 95.69 425 MET A O 1
ATOM 3356 N N . ALA A 1 426 ? 8.517 8.361 7.650 1.00 96.56 426 ALA A N 1
ATOM 3357 C CA . ALA A 1 426 ? 8.085 6.978 7.462 1.00 96.56 426 ALA A CA 1
ATOM 3358 C C . ALA A 1 426 ? 6.673 6.891 6.860 1.00 96.56 426 ALA A C 1
ATOM 3360 O O . ALA A 1 426 ? 6.465 6.165 5.891 1.00 96.56 426 ALA A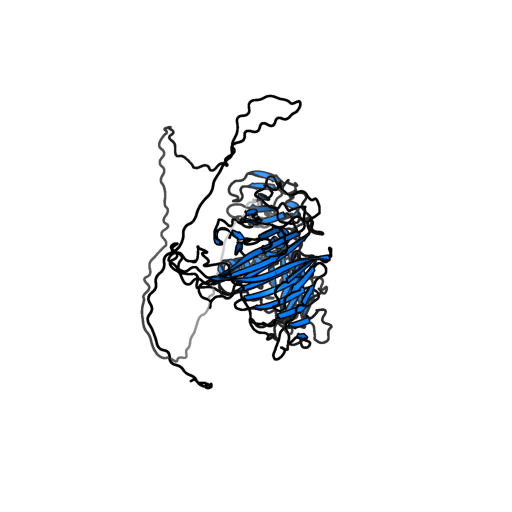 O 1
ATOM 3361 N N . ALA A 1 427 ? 5.718 7.672 7.376 1.00 97.62 427 ALA A N 1
ATOM 3362 C CA . ALA A 1 427 ? 4.348 7.709 6.864 1.00 97.62 427 ALA A CA 1
ATOM 3363 C C . ALA A 1 427 ? 4.263 8.205 5.412 1.00 97.62 427 ALA A C 1
ATOM 3365 O O . ALA A 1 427 ? 3.542 7.613 4.606 1.00 97.62 427 ALA A O 1
ATOM 3366 N N . ASN A 1 428 ? 5.008 9.261 5.063 1.00 96.38 428 ASN A N 1
ATOM 3367 C CA . ASN A 1 428 ? 5.062 9.772 3.693 1.00 96.38 428 ASN A CA 1
ATOM 3368 C C . ASN A 1 428 ? 5.640 8.726 2.727 1.00 96.38 428 ASN A C 1
ATOM 3370 O O . ASN A 1 428 ? 5.022 8.388 1.717 1.00 96.38 428 ASN A O 1
ATOM 3374 N N . VAL A 1 429 ? 6.805 8.170 3.063 1.00 97.06 429 VAL A N 1
ATOM 3375 C CA . VAL A 1 429 ? 7.514 7.206 2.214 1.00 97.06 429 VAL A CA 1
ATOM 3376 C C . VAL A 1 429 ? 6.720 5.908 2.050 1.00 97.06 429 VAL A C 1
ATOM 3378 O O . VAL A 1 429 ? 6.593 5.408 0.931 1.00 97.06 429 VAL A O 1
ATOM 3381 N N . ALA A 1 430 ? 6.103 5.409 3.123 1.00 97.25 430 ALA A N 1
ATOM 3382 C CA . ALA A 1 430 ? 5.213 4.255 3.071 1.00 97.25 430 ALA A CA 1
ATOM 3383 C C . ALA A 1 430 ? 3.961 4.515 2.214 1.00 97.25 430 ALA A C 1
ATOM 3385 O O . ALA A 1 430 ? 3.556 3.640 1.451 1.00 97.25 430 ALA A O 1
ATOM 3386 N N . SER A 1 431 ? 3.369 5.714 2.288 1.00 97.62 431 SER A N 1
ATOM 3387 C CA . SER A 1 431 ? 2.227 6.097 1.447 1.00 97.62 431 SER A CA 1
ATOM 3388 C C . SER A 1 431 ? 2.597 6.162 -0.033 1.00 97.62 431 SER A C 1
ATOM 3390 O O . SER A 1 431 ? 1.882 5.597 -0.860 1.00 97.62 431 SER A O 1
ATOM 3392 N N . LEU A 1 432 ? 3.746 6.751 -0.374 1.00 96.94 432 LEU A N 1
ATOM 3393 C CA . LEU A 1 432 ? 4.219 6.799 -1.757 1.00 96.94 432 LEU A CA 1
ATOM 3394 C C . LEU A 1 432 ? 4.581 5.406 -2.300 1.00 96.94 432 LEU A C 1
ATOM 3396 O O . LEU A 1 432 ? 4.194 5.087 -3.421 1.00 96.94 432 LEU A O 1
ATOM 3400 N N . SER A 1 433 ? 5.251 4.554 -1.514 1.00 96.31 433 SER A N 1
ATOM 3401 C CA . SER A 1 433 ? 5.569 3.162 -1.891 1.00 96.31 433 SER A CA 1
ATOM 3402 C C . SER A 1 433 ? 4.308 2.309 -2.108 1.00 96.31 433 SER A C 1
ATOM 3404 O O . SER A 1 433 ? 4.265 1.537 -3.067 1.00 96.31 433 SER A O 1
ATOM 3406 N N . LEU A 1 434 ? 3.270 2.491 -1.278 1.00 96.06 434 LEU A N 1
ATOM 3407 C CA . LEU A 1 434 ? 1.999 1.762 -1.373 1.00 96.06 434 LEU A CA 1
ATOM 3408 C C . LEU A 1 434 ? 1.121 2.225 -2.549 1.00 96.06 434 LEU A C 1
ATOM 3410 O O . LEU A 1 434 ? 0.537 1.394 -3.240 1.00 96.06 434 LEU A O 1
ATOM 3414 N N . LEU A 1 435 ? 1.012 3.539 -2.781 1.00 96.88 435 LEU A N 1
ATOM 3415 C CA . LEU A 1 435 ? 0.179 4.108 -3.854 1.00 96.88 435 LEU A CA 1
ATOM 3416 C C . LEU A 1 435 ? 0.846 4.025 -5.236 1.00 96.88 435 LEU A C 1
ATOM 3418 O O . LEU A 1 435 ? 0.161 4.036 -6.258 1.00 96.88 435 LEU A O 1
ATOM 3422 N N . HIS A 1 436 ? 2.174 3.914 -5.271 1.00 96.56 436 HIS A N 1
ATOM 3423 C CA . HIS A 1 436 ? 2.963 3.721 -6.481 1.00 96.56 436 HIS A CA 1
ATOM 3424 C C . HIS A 1 436 ? 3.799 2.442 -6.332 1.00 96.56 436 HIS A C 1
ATOM 3426 O O . HIS A 1 436 ? 4.992 2.536 -6.037 1.00 96.56 436 HIS A O 1
ATOM 3432 N N . PRO A 1 437 ? 3.217 1.242 -6.501 1.00 95.38 437 PRO A N 1
ATOM 3433 C CA . PRO A 1 437 ? 3.960 -0.013 -6.395 1.00 95.38 437 PRO A CA 1
ATOM 3434 C C . PRO A 1 437 ? 5.056 -0.122 -7.467 1.00 95.38 437 PRO A C 1
ATOM 3436 O O . PRO A 1 437 ? 5.063 0.612 -8.459 1.00 95.38 437 PRO A O 1
ATOM 3439 N N . LEU A 1 438 ? 5.994 -1.053 -7.277 1.00 97.06 438 LEU A N 1
ATOM 3440 C CA . LEU A 1 438 ? 6.849 -1.503 -8.374 1.00 97.06 438 LEU A CA 1
ATOM 3441 C C . LEU A 1 438 ? 5.981 -2.270 -9.382 1.00 97.06 438 LEU A C 1
ATOM 3443 O O . LEU A 1 438 ? 5.223 -3.155 -8.996 1.00 97.06 438 LEU A O 1
ATOM 3447 N N . TYR A 1 439 ? 6.082 -1.935 -10.668 1.00 95.94 439 TYR A N 1
ATOM 3448 C CA . TYR A 1 439 ? 5.336 -2.638 -11.717 1.00 95.94 439 TYR A CA 1
ATOM 3449 C C . TYR A 1 439 ? 6.210 -3.720 -12.341 1.00 95.94 439 TYR A C 1
ATOM 3451 O O . TYR A 1 439 ? 7.354 -3.454 -12.716 1.00 95.94 439 TYR A O 1
ATOM 3459 N N . HIS A 1 440 ? 5.673 -4.930 -12.472 1.00 95.19 440 HIS A N 1
ATOM 3460 C CA . HIS A 1 440 ? 6.377 -6.067 -13.061 1.00 95.19 440 HIS A CA 1
ATOM 3461 C C . HIS A 1 440 ? 6.000 -6.198 -14.539 1.00 95.19 440 HIS A C 1
ATOM 3463 O O . HIS A 1 440 ? 4.849 -5.987 -14.907 1.00 95.19 440 HIS A O 1
ATOM 3469 N N . LEU A 1 441 ? 6.961 -6.544 -15.392 1.00 96.75 441 LEU A N 1
ATOM 3470 C CA . LEU A 1 441 ? 6.749 -6.779 -16.817 1.00 96.75 441 LEU A CA 1
ATOM 3471 C C . LEU A 1 441 ? 7.417 -8.099 -17.230 1.00 96.75 441 LEU A C 1
ATOM 3473 O O . LEU A 1 441 ? 8.643 -8.195 -17.329 1.00 96.75 441 LEU A O 1
ATOM 3477 N N . LEU A 1 442 ? 6.605 -9.124 -17.478 1.00 96.06 442 LEU A N 1
ATOM 3478 C CA . LEU A 1 442 ? 7.017 -10.464 -17.892 1.00 96.06 442 LEU A CA 1
ATOM 3479 C C . LEU A 1 442 ? 7.246 -10.497 -19.408 1.00 96.06 442 LEU A C 1
ATOM 3481 O O . LEU A 1 442 ? 6.315 -10.319 -20.191 1.00 96.06 442 LEU A O 1
ATOM 3485 N N . TRP A 1 443 ? 8.486 -10.729 -19.843 1.00 94.88 443 TRP A N 1
ATOM 3486 C CA . TRP A 1 443 ? 8.845 -10.804 -21.265 1.00 94.88 443 TRP A CA 1
ATOM 3487 C C . TRP A 1 443 ? 8.189 -12.000 -21.963 1.00 94.88 443 TRP A C 1
ATOM 3489 O O . TRP A 1 443 ? 8.428 -13.143 -21.586 1.00 94.88 443 TRP A O 1
ATOM 3499 N N . LEU A 1 444 ? 7.437 -11.767 -23.039 1.00 93.25 444 LEU A N 1
ATOM 3500 C CA . LEU A 1 444 ? 6.694 -12.836 -23.715 1.00 93.25 444 LEU A CA 1
ATOM 3501 C C . LEU A 1 444 ? 7.533 -13.697 -24.678 1.00 93.25 444 LEU A C 1
ATOM 3503 O O . LEU A 1 444 ? 6.986 -14.601 -25.305 1.00 93.25 444 LEU A O 1
ATOM 3507 N N . GLY A 1 445 ? 8.831 -13.425 -24.859 1.00 85.19 445 GLY A N 1
ATOM 3508 C CA . GLY A 1 445 ? 9.728 -14.270 -25.670 1.00 85.19 445 GLY A CA 1
ATOM 3509 C C . GLY A 1 445 ? 9.473 -14.268 -27.186 1.00 85.19 445 GLY A C 1
ATOM 3510 O O . GLY A 1 445 ? 10.151 -14.978 -27.924 1.00 85.19 445 GLY A O 1
ATOM 3511 N N . LYS A 1 446 ? 8.508 -13.478 -27.673 1.00 84.44 446 LYS A N 1
ATOM 3512 C CA . LYS A 1 446 ? 8.010 -13.530 -29.061 1.00 84.44 446 LYS A CA 1
ATOM 3513 C C . LYS A 1 446 ? 8.928 -12.865 -30.099 1.00 84.44 446 LYS A C 1
ATOM 3515 O O . LYS A 1 446 ? 8.677 -13.006 -31.294 1.00 84.44 446 LYS A O 1
ATOM 3520 N N . THR A 1 447 ? 9.978 -12.159 -29.678 1.00 84.25 447 THR A N 1
ATOM 3521 C CA . THR A 1 447 ? 10.988 -11.554 -30.563 1.00 84.25 447 THR A CA 1
ATOM 3522 C C . THR A 1 447 ? 12.407 -11.919 -30.122 1.00 84.25 447 THR A C 1
ATOM 3524 O O . THR A 1 447 ? 12.628 -12.463 -29.040 1.00 84.25 447 THR A O 1
ATOM 3527 N N . ARG A 1 448 ? 13.395 -11.624 -30.976 1.00 82.81 448 ARG A N 1
ATOM 3528 C CA . ARG A 1 448 ? 14.829 -11.844 -30.700 1.00 82.81 448 ARG A CA 1
ATOM 3529 C C . ARG A 1 448 ? 15.538 -10.561 -30.251 1.00 82.81 448 ARG A C 1
ATOM 3531 O O . ARG A 1 448 ? 16.747 -10.427 -30.445 1.00 82.81 448 ARG A O 1
ATOM 3538 N N . ASP A 1 449 ? 14.786 -9.615 -29.694 1.00 85.31 449 ASP A N 1
ATOM 3539 C CA . ASP A 1 449 ? 15.276 -8.267 -29.426 1.00 85.31 449 ASP A CA 1
ATOM 3540 C C . ASP A 1 449 ? 16.271 -8.251 -28.256 1.00 85.31 449 ASP A C 1
ATOM 3542 O O . ASP A 1 449 ? 16.058 -8.829 -27.181 1.00 85.31 449 ASP A O 1
ATOM 3546 N N . LYS A 1 450 ? 17.410 -7.593 -28.491 1.00 88.12 450 LYS A N 1
ATOM 3547 C CA . LYS A 1 450 ? 18.499 -7.462 -27.519 1.00 88.12 450 LYS A CA 1
ATOM 3548 C C . LYS A 1 450 ? 18.243 -6.267 -26.615 1.00 88.12 450 LYS A C 1
ATOM 3550 O O . LYS A 1 450 ? 18.753 -5.179 -26.862 1.00 88.12 450 LYS A O 1
ATOM 3555 N N . LEU A 1 451 ? 17.452 -6.498 -25.575 1.00 92.50 451 LEU A N 1
ATOM 3556 C CA . LEU A 1 451 ? 17.182 -5.489 -24.560 1.00 92.50 451 LEU A CA 1
ATOM 3557 C C . LEU A 1 451 ? 18.392 -5.260 -23.646 1.00 92.50 451 LEU A C 1
ATOM 3559 O O . LEU A 1 451 ? 19.121 -6.198 -23.316 1.00 92.50 451 LEU A O 1
ATOM 3563 N N . GLY A 1 452 ? 18.585 -4.007 -23.240 1.00 92.56 452 GLY A N 1
ATOM 3564 C CA . GLY A 1 452 ? 19.514 -3.613 -22.188 1.00 92.56 452 GLY A CA 1
ATOM 3565 C C . GLY A 1 452 ? 19.047 -4.076 -20.808 1.00 92.56 452 GLY A C 1
ATOM 3566 O O . GLY A 1 452 ? 17.877 -4.386 -20.598 1.00 92.56 452 GLY A O 1
ATOM 3567 N N . SER A 1 453 ? 19.977 -4.112 -19.857 1.00 94.69 453 SER A N 1
ATOM 3568 C CA . SER A 1 453 ? 19.730 -4.553 -18.481 1.00 94.69 453 SER A CA 1
ATOM 3569 C C . SER A 1 453 ? 18.975 -3.534 -17.628 1.00 94.69 453 SER A C 1
ATOM 3571 O O . SER A 1 453 ? 18.237 -3.923 -16.724 1.00 94.69 453 SER A O 1
ATOM 3573 N N . GLN A 1 454 ? 19.162 -2.240 -17.891 1.00 95.44 454 GLN A N 1
ATOM 3574 C CA . GLN A 1 454 ? 18.652 -1.161 -17.051 1.00 95.44 454 GLN A CA 1
ATOM 3575 C C . GLN A 1 454 ? 18.348 0.098 -17.875 1.00 95.44 454 GLN A C 1
ATOM 3577 O O . GLN A 1 454 ? 19.008 0.367 -18.881 1.00 95.44 454 GLN A O 1
ATOM 3582 N N . PHE A 1 455 ? 17.391 0.900 -17.410 1.00 95.19 455 PHE A N 1
ATOM 3583 C CA . PHE A 1 455 ? 17.186 2.284 -17.837 1.00 95.19 455 PHE A CA 1
ATOM 3584 C C . PHE A 1 455 ? 17.181 3.196 -16.605 1.00 95.19 455 PHE A C 1
ATOM 3586 O O . PHE A 1 455 ? 16.343 3.035 -15.720 1.00 95.19 455 PHE A O 1
ATOM 3593 N N . THR A 1 456 ? 18.099 4.165 -16.575 1.00 94.62 456 THR A N 1
ATOM 3594 C CA . THR A 1 456 ? 18.332 5.059 -15.429 1.00 94.62 456 THR A CA 1
ATOM 3595 C C . THR A 1 456 ? 18.341 6.511 -15.916 1.00 94.62 456 THR A C 1
ATOM 3597 O O . THR A 1 456 ? 19.360 6.964 -16.441 1.00 94.62 456 THR A O 1
ATOM 3600 N N . PRO A 1 457 ? 17.218 7.249 -15.816 1.00 92.00 457 PRO A N 1
ATOM 3601 C CA . PRO A 1 457 ? 17.152 8.638 -16.273 1.00 92.00 457 PRO A CA 1
ATOM 3602 C C . PRO A 1 457 ? 17.702 9.636 -15.245 1.00 92.00 457 PRO A C 1
ATOM 3604 O O . PRO A 1 457 ? 18.260 10.657 -15.640 1.00 92.00 457 PRO A O 1
ATOM 3607 N N . VAL A 1 458 ? 17.561 9.352 -13.947 1.00 93.75 458 VAL A N 1
ATOM 3608 C CA . VAL A 1 458 ? 17.963 10.252 -12.858 1.00 93.75 458 VAL A CA 1
ATOM 3609 C C . VAL A 1 458 ? 19.466 10.136 -12.584 1.00 93.75 458 VAL A C 1
ATOM 3611 O O . VAL A 1 458 ? 19.994 9.040 -12.421 1.00 93.75 458 VAL A O 1
ATOM 3614 N N . ILE A 1 459 ? 20.151 11.281 -12.509 1.00 92.38 459 ILE A N 1
ATOM 3615 C CA . ILE A 1 459 ? 21.574 11.404 -12.146 1.00 92.38 459 ILE A CA 1
ATOM 3616 C C . ILE A 1 459 ? 21.738 11.649 -10.640 1.00 92.38 459 ILE A C 1
ATOM 3618 O O . ILE A 1 459 ? 22.640 11.094 -10.022 1.00 92.38 459 ILE A O 1
ATOM 3622 N N . HIS A 1 460 ? 20.882 12.492 -10.051 1.00 91.44 460 HIS A N 1
ATOM 3623 C CA . HIS A 1 460 ? 20.869 12.760 -8.610 1.00 91.44 460 HIS A CA 1
ATOM 3624 C C . HIS A 1 460 ? 19.430 12.768 -8.101 1.00 91.44 460 HIS A C 1
ATOM 3626 O O . HIS A 1 460 ? 18.585 13.492 -8.634 1.00 91.44 460 HIS A O 1
ATOM 3632 N N . GLU A 1 461 ? 19.179 11.985 -7.059 1.00 92.50 461 GLU A N 1
ATOM 3633 C CA . GLU A 1 461 ? 17.878 11.886 -6.405 1.00 92.50 461 GLU A CA 1
ATOM 3634 C C . GLU A 1 461 ? 17.622 13.136 -5.540 1.00 92.50 461 GLU A C 1
ATOM 3636 O O . GLU A 1 461 ? 18.529 13.584 -4.834 1.00 92.50 461 GLU A O 1
ATOM 3641 N N . PRO A 1 462 ? 16.424 13.746 -5.606 1.00 89.62 462 PRO A N 1
ATOM 3642 C CA . PRO A 1 462 ? 16.153 15.023 -4.953 1.00 89.62 462 PRO A CA 1
ATOM 3643 C C . PRO A 1 462 ? 15.987 14.899 -3.432 1.00 89.62 462 PRO A C 1
ATOM 3645 O O . PRO A 1 462 ? 16.442 15.792 -2.723 1.00 89.62 462 PRO A O 1
ATOM 3648 N N . GLY A 1 463 ? 15.363 13.824 -2.937 1.00 92.19 463 GLY A N 1
ATOM 3649 C CA . GLY A 1 463 ? 15.052 13.600 -1.518 1.00 92.19 463 GLY A CA 1
ATOM 3650 C C . GLY A 1 463 ? 13.732 12.855 -1.308 1.00 92.19 463 GLY A C 1
ATOM 3651 O O . GLY A 1 463 ? 12.911 12.768 -2.222 1.00 92.19 463 GLY A O 1
ATOM 3652 N N . TYR A 1 464 ? 13.525 12.325 -0.100 1.00 94.31 464 TYR A N 1
ATOM 3653 C CA . TYR A 1 464 ? 12.338 11.544 0.278 1.00 94.31 464 TYR A CA 1
ATOM 3654 C C . TYR A 1 464 ? 11.107 12.394 0.667 1.00 94.31 464 TYR A C 1
ATOM 3656 O O . TYR A 1 464 ? 10.027 11.872 0.935 1.00 94.31 464 TYR A O 1
ATOM 3664 N N . ASP A 1 465 ? 11.237 13.718 0.624 1.00 91.88 465 ASP A N 1
ATOM 3665 C CA . ASP A 1 465 ? 10.153 14.706 0.645 1.00 91.88 465 ASP A CA 1
ATOM 3666 C C . ASP A 1 465 ? 9.658 15.086 -0.767 1.00 91.88 465 ASP A C 1
ATOM 3668 O O . ASP A 1 465 ? 8.742 15.896 -0.892 1.00 91.88 465 ASP A O 1
ATOM 3672 N N . PHE A 1 466 ? 10.256 14.550 -1.838 1.00 91.69 466 PHE A N 1
ATOM 3673 C CA . PHE A 1 466 ? 10.005 14.984 -3.215 1.00 91.69 466 PHE A CA 1
ATOM 3674 C C . PHE A 1 466 ? 9.376 13.890 -4.085 1.00 91.69 466 PHE A C 1
ATOM 3676 O O . PHE A 1 466 ? 9.852 12.755 -4.121 1.00 91.69 466 PHE A O 1
ATOM 3683 N N . HIS A 1 467 ? 8.360 14.261 -4.871 1.00 91.19 467 HIS A N 1
ATOM 3684 C CA . HIS A 1 467 ? 7.625 13.348 -5.748 1.00 91.19 467 HIS A CA 1
ATOM 3685 C C . HIS A 1 467 ? 7.245 14.001 -7.094 1.00 91.19 467 HIS A C 1
ATOM 3687 O O . HIS A 1 467 ? 6.762 15.134 -7.130 1.00 91.19 467 HIS A O 1
ATOM 3693 N N . VAL A 1 468 ? 7.407 13.285 -8.216 1.00 94.12 468 VAL A N 1
ATOM 3694 C CA . VAL A 1 468 ? 6.858 13.685 -9.532 1.00 94.12 468 VAL A CA 1
ATOM 3695 C C . VAL A 1 468 ? 5.415 13.197 -9.638 1.00 94.12 468 VAL A C 1
ATOM 3697 O O . VAL A 1 468 ? 5.172 12.037 -9.951 1.00 94.12 468 VAL A O 1
ATOM 3700 N N . VAL A 1 469 ? 4.462 14.101 -9.400 1.00 93.88 469 VAL A N 1
ATOM 3701 C CA . VAL A 1 469 ? 3.014 13.820 -9.461 1.00 93.88 469 VAL A CA 1
ATOM 3702 C C . VAL A 1 469 ? 2.573 13.521 -10.894 1.00 93.88 469 VAL A C 1
ATOM 3704 O O . VAL A 1 469 ? 1.676 12.715 -11.126 1.00 93.88 469 VAL A O 1
ATOM 3707 N N . MET A 1 470 ? 3.182 14.195 -11.873 1.00 94.62 470 MET A N 1
ATOM 3708 C CA . MET A 1 470 ? 2.834 14.038 -13.280 1.00 94.62 470 MET A CA 1
ATOM 3709 C C . MET A 1 470 ? 4.022 14.370 -14.178 1.00 94.62 470 MET A C 1
ATOM 3711 O O . MET A 1 470 ? 4.657 15.409 -14.013 1.00 94.62 470 MET A O 1
ATOM 3715 N N . LEU A 1 471 ? 4.265 13.526 -15.180 1.00 93.38 471 LEU A N 1
ATOM 3716 C CA . LEU A 1 471 ? 5.085 13.840 -16.346 1.00 93.38 471 LEU A CA 1
ATOM 3717 C C . LEU A 1 471 ? 4.312 13.393 -17.591 1.00 93.38 471 LEU A C 1
ATOM 3719 O O . LEU A 1 471 ? 4.159 12.197 -17.825 1.00 93.38 471 LEU A O 1
ATOM 3723 N N . GLN A 1 472 ? 3.793 14.343 -18.368 1.00 91.06 472 GLN A N 1
ATOM 3724 C CA . GLN A 1 472 ? 2.885 14.070 -19.485 1.00 91.06 472 GLN A CA 1
ATOM 3725 C C . GLN A 1 472 ? 3.325 14.819 -20.743 1.00 91.06 472 GLN A C 1
ATOM 3727 O O . GLN A 1 472 ? 3.443 16.039 -20.729 1.00 91.06 472 GLN A O 1
ATOM 3732 N N . THR A 1 473 ? 3.521 14.116 -21.857 1.00 88.69 473 THR A N 1
ATOM 3733 C CA . THR A 1 473 ? 3.720 14.754 -23.166 1.00 88.69 473 THR A CA 1
ATOM 3734 C C . THR A 1 473 ? 2.410 15.341 -23.690 1.00 88.69 473 THR A C 1
ATOM 3736 O O . THR A 1 473 ? 1.359 14.701 -23.635 1.00 88.69 473 THR A O 1
ATOM 3739 N N . PHE A 1 474 ? 2.466 16.558 -24.231 1.00 84.81 474 PHE A N 1
ATOM 3740 C CA . PHE A 1 474 ? 1.349 17.122 -24.988 1.00 84.81 474 PHE A CA 1
ATOM 3741 C C . PHE A 1 474 ? 1.344 16.573 -26.418 1.00 84.81 474 PHE A C 1
ATOM 3743 O O . PHE A 1 474 ? 2.317 15.963 -26.869 1.00 84.81 474 PHE A O 1
ATOM 3750 N N . SER A 1 475 ? 0.235 16.761 -27.142 1.00 68.50 475 SER A N 1
ATOM 3751 C CA . SER A 1 475 ? 0.139 16.279 -28.522 1.00 68.50 475 SER A CA 1
ATOM 3752 C C . SER A 1 475 ? 1.238 16.920 -29.385 1.00 68.50 475 SER A C 1
ATOM 3754 O O . SER A 1 475 ? 1.315 18.153 -29.431 1.00 68.50 475 SER A O 1
ATOM 3756 N N . PRO A 1 476 ? 2.033 16.136 -30.144 1.00 58.06 476 PRO A N 1
ATOM 3757 C CA . PRO A 1 476 ? 3.051 16.677 -31.052 1.00 58.06 476 PRO A CA 1
ATOM 3758 C C . PRO A 1 476 ? 2.486 17.652 -32.096 1.00 58.06 476 PRO A C 1
ATOM 3760 O O . PRO A 1 476 ? 3.217 18.459 -32.660 1.00 58.06 476 PRO A O 1
ATOM 3763 N N . GLN A 1 477 ? 1.176 17.578 -32.353 1.00 53.22 477 GLN A N 1
ATOM 3764 C CA . GLN A 1 477 ? 0.449 18.452 -33.274 1.00 53.22 477 GLN A CA 1
ATOM 3765 C C . GLN A 1 477 ? 0.137 19.836 -32.677 1.00 53.22 477 GLN A C 1
ATOM 3767 O O . GLN A 1 477 ? -0.080 20.777 -33.436 1.00 53.22 477 GLN A O 1
ATOM 3772 N N . SER A 1 478 ? 0.099 19.970 -31.345 1.00 53.38 478 SER A N 1
ATOM 3773 C CA . SER A 1 478 ? -0.180 21.236 -30.649 1.00 53.38 478 SER A CA 1
ATOM 3774 C C . SER A 1 478 ? 1.077 21.884 -30.075 1.00 53.38 478 SER A C 1
ATOM 3776 O O . SER A 1 478 ? 1.228 23.101 -30.163 1.00 53.38 478 SER A O 1
ATOM 3778 N N . SER A 1 479 ? 1.984 21.099 -29.485 1.00 59.47 479 SER A N 1
ATOM 3779 C CA . SER A 1 479 ? 3.242 21.609 -28.937 1.00 59.47 479 SER A CA 1
ATOM 3780 C C . SER A 1 479 ? 4.257 20.488 -28.691 1.00 59.47 479 SER A C 1
ATOM 3782 O O . SER A 1 479 ? 3.952 19.468 -28.081 1.00 59.47 479 SER A O 1
ATOM 3784 N N . ASN A 1 480 ? 5.514 20.706 -29.095 1.00 77.06 480 ASN A N 1
ATOM 3785 C CA . ASN A 1 480 ? 6.636 19.828 -28.742 1.00 77.06 480 ASN A CA 1
ATOM 3786 C C . ASN A 1 480 ? 7.091 20.100 -27.296 1.00 77.06 480 ASN A C 1
ATOM 3788 O O . ASN A 1 480 ? 8.185 20.609 -27.044 1.00 77.06 480 ASN A O 1
ATOM 3792 N N . SER A 1 481 ? 6.220 19.790 -26.337 1.00 85.88 481 SER A N 1
ATOM 3793 C CA . SER A 1 481 ? 6.470 19.981 -24.908 1.00 85.88 481 SER A CA 1
ATOM 3794 C C . SER A 1 481 ? 5.805 18.910 -24.044 1.00 85.88 481 SER A C 1
ATOM 3796 O O . SER A 1 481 ? 4.914 18.192 -24.494 1.00 85.88 481 SER A O 1
ATOM 3798 N N . ALA A 1 482 ? 6.247 18.817 -22.793 1.00 90.88 482 ALA A N 1
ATOM 3799 C CA . ALA A 1 482 ? 5.640 17.996 -21.756 1.00 90.88 482 ALA A CA 1
ATOM 3800 C C . ALA A 1 482 ? 5.346 18.837 -20.510 1.00 90.88 482 ALA A C 1
ATOM 3802 O O . ALA A 1 482 ? 6.109 19.743 -20.179 1.00 90.88 482 ALA A O 1
ATOM 3803 N N . GLY A 1 483 ? 4.262 18.522 -19.816 1.00 92.62 483 GLY A N 1
ATOM 3804 C CA . GLY A 1 483 ? 3.964 19.028 -18.487 1.00 92.62 483 GLY A CA 1
ATOM 3805 C C . GLY A 1 483 ? 4.666 18.195 -17.416 1.00 92.62 483 GLY A C 1
ATOM 3806 O O . GLY A 1 483 ? 4.681 16.968 -17.493 1.00 92.62 483 GLY A O 1
ATOM 3807 N N . LEU A 1 484 ? 5.237 18.866 -16.420 1.00 94.06 484 LEU A N 1
ATOM 3808 C CA . LEU A 1 484 ? 5.837 18.293 -15.220 1.00 94.06 484 LEU A CA 1
ATOM 3809 C C . LEU A 1 484 ? 5.157 18.919 -13.997 1.00 94.06 484 LEU A C 1
ATOM 3811 O O . LEU A 1 484 ? 5.256 20.130 -13.815 1.00 94.06 484 LEU A O 1
ATOM 3815 N N . ILE A 1 485 ? 4.512 18.115 -13.151 1.00 94.88 485 ILE A N 1
ATOM 3816 C CA . ILE A 1 485 ? 4.055 18.527 -11.815 1.00 94.88 485 ILE A CA 1
ATOM 3817 C C . ILE A 1 485 ? 4.890 17.792 -10.778 1.00 94.88 485 ILE A C 1
ATOM 3819 O O . ILE A 1 485 ? 5.029 16.569 -10.827 1.00 94.88 485 ILE A O 1
ATOM 3823 N N . VAL A 1 486 ? 5.425 18.546 -9.826 1.00 93.06 486 VAL A N 1
ATOM 3824 C CA . VAL A 1 486 ? 6.225 18.037 -8.713 1.00 93.06 486 VAL A CA 1
ATOM 3825 C C . VAL A 1 486 ? 5.658 18.532 -7.391 1.00 93.06 486 VAL A C 1
ATOM 3827 O O . VAL A 1 486 ? 5.209 19.673 -7.281 1.00 93.06 486 VAL A O 1
ATOM 3830 N N . HIS A 1 487 ? 5.678 17.656 -6.396 1.00 91.69 487 HIS A N 1
ATOM 3831 C CA . HIS A 1 487 ? 5.256 17.917 -5.030 1.00 91.69 487 HIS A CA 1
ATOM 3832 C C . HIS A 1 487 ? 6.474 17.880 -4.109 1.00 91.69 487 HIS A C 1
ATOM 3834 O O . HIS A 1 487 ? 7.307 16.975 -4.223 1.00 91.69 487 HIS A O 1
ATOM 3840 N N . ARG A 1 488 ? 6.544 18.841 -3.183 1.00 91.56 488 ARG A N 1
ATOM 3841 C CA . ARG A 1 488 ? 7.394 18.761 -1.998 1.00 91.56 488 ARG A CA 1
ATOM 3842 C C . ARG A 1 488 ? 6.545 18.727 -0.723 1.00 91.56 488 ARG A C 1
ATOM 3844 O O . ARG A 1 488 ? 5.752 19.638 -0.488 1.00 91.56 488 ARG A O 1
ATOM 3851 N N . GLN A 1 489 ? 6.764 17.693 0.080 1.00 90.69 489 GLN A N 1
ATOM 3852 C CA . GLN A 1 489 ? 6.031 17.350 1.293 1.00 90.69 489 GLN A CA 1
ATOM 3853 C C . GLN A 1 489 ? 6.824 17.756 2.545 1.00 90.69 489 GLN A C 1
ATOM 3855 O O . GLN A 1 489 ? 7.873 17.175 2.811 1.00 90.69 489 GLN A O 1
ATOM 3860 N N . GLU A 1 490 ? 6.332 18.681 3.374 1.00 89.94 490 GLU A N 1
ATOM 3861 C CA . GLU A 1 490 ? 6.908 18.850 4.714 1.00 89.94 490 GLU A CA 1
ATOM 3862 C C . GLU A 1 490 ? 6.598 17.641 5.614 1.00 89.94 490 GLU A C 1
ATOM 3864 O O . GLU A 1 490 ? 5.498 17.076 5.578 1.00 89.94 490 GLU A O 1
ATOM 3869 N N . THR A 1 491 ? 7.582 17.240 6.422 1.00 91.38 491 THR A N 1
ATOM 3870 C CA . THR A 1 491 ? 7.516 16.080 7.320 1.00 91.38 491 THR A CA 1
ATOM 3871 C C . THR A 1 491 ? 7.862 16.472 8.752 1.00 91.38 491 THR A C 1
ATOM 3873 O O . THR A 1 491 ? 8.781 17.259 8.974 1.00 91.38 491 THR A O 1
ATOM 3876 N N . ASP A 1 492 ? 7.186 15.868 9.727 1.00 92.38 492 ASP A N 1
ATOM 3877 C CA . ASP A 1 492 ? 7.394 16.119 11.153 1.00 92.38 492 ASP A CA 1
ATOM 3878 C C . ASP A 1 492 ? 8.799 15.686 11.615 1.00 92.38 492 ASP A C 1
ATOM 3880 O O . ASP A 1 492 ? 9.103 14.497 11.746 1.00 92.38 492 ASP A O 1
ATOM 3884 N N . SER A 1 493 ? 9.654 16.672 11.898 1.00 90.62 493 SER A N 1
ATOM 3885 C CA . SER A 1 493 ? 11.038 16.463 12.338 1.00 90.62 493 SER A CA 1
ATOM 3886 C C . SER A 1 493 ? 11.169 15.844 13.737 1.00 90.62 493 SER A C 1
ATOM 3888 O O . SER A 1 493 ? 12.256 15.392 14.101 1.00 90.62 493 SER A O 1
ATOM 3890 N N . CYS A 1 494 ? 10.082 15.749 14.514 1.00 93.25 494 CYS A N 1
ATOM 3891 C CA . CYS A 1 494 ? 10.076 15.055 15.802 1.00 93.25 494 CYS A CA 1
ATOM 3892 C C . CYS A 1 494 ? 10.124 13.522 15.683 1.00 93.25 494 CYS A C 1
ATOM 3894 O O . CYS A 1 494 ? 10.230 12.848 16.713 1.00 93.25 494 CYS A O 1
ATOM 3896 N N . PHE A 1 495 ? 10.053 12.986 14.461 1.00 93.31 495 PHE A N 1
ATOM 3897 C CA . PHE A 1 495 ? 10.115 11.561 14.140 1.00 93.31 495 PHE A CA 1
ATOM 3898 C C . PHE A 1 495 ? 11.170 11.326 13.038 1.00 93.31 495 PHE A C 1
ATOM 3900 O O . PHE A 1 495 ? 10.826 11.134 11.869 1.00 93.31 495 PHE A O 1
ATOM 3907 N N . PRO A 1 496 ? 12.472 11.419 13.378 1.00 88.56 496 PRO A N 1
ATOM 3908 C CA . PRO A 1 496 ? 13.554 11.205 12.426 1.00 88.56 496 PRO A CA 1
ATOM 3909 C C . PRO A 1 496 ? 13.606 9.741 11.979 1.00 88.56 496 PRO A C 1
ATOM 3911 O O . PRO A 1 496 ? 13.357 8.833 12.770 1.00 88.56 496 PRO A O 1
ATOM 3914 N N . LEU A 1 497 ? 13.988 9.527 10.721 1.00 91.00 497 LEU A N 1
ATOM 3915 C CA . LEU A 1 497 ? 14.130 8.208 10.113 1.00 91.00 497 LEU A CA 1
ATOM 3916 C C . LEU A 1 497 ? 15.534 8.082 9.505 1.00 91.00 497 LEU A C 1
ATOM 3918 O O . LEU A 1 497 ? 15.937 8.909 8.687 1.00 91.00 497 LEU A O 1
ATOM 3922 N N . GLU A 1 498 ? 16.297 7.074 9.924 1.00 86.88 498 GLU A N 1
ATOM 3923 C CA . GLU A 1 498 ? 17.656 6.843 9.420 1.00 86.88 498 GLU A CA 1
ATOM 3924 C C . GLU A 1 498 ? 17.635 6.305 7.983 1.00 86.88 498 GLU A C 1
ATOM 3926 O O . GLU A 1 498 ? 16.742 5.553 7.619 1.00 86.88 498 GLU A O 1
ATOM 3931 N N . ASN A 1 499 ? 18.634 6.662 7.169 1.00 87.44 499 ASN A N 1
ATOM 3932 C CA . ASN A 1 499 ? 18.782 6.301 5.743 1.00 87.44 499 ASN A CA 1
ATOM 3933 C C . ASN A 1 499 ? 17.798 6.962 4.747 1.00 87.44 499 ASN A C 1
ATOM 3935 O O . ASN A 1 499 ? 18.061 6.936 3.545 1.00 87.44 499 ASN A O 1
ATOM 3939 N N . PHE A 1 500 ? 16.747 7.650 5.209 1.00 92.00 500 PHE A N 1
ATOM 3940 C CA . PHE A 1 500 ? 15.799 8.384 4.355 1.00 92.00 500 PHE A CA 1
ATOM 3941 C C . PHE A 1 500 ? 16.065 9.900 4.424 1.00 92.00 500 PHE A C 1
ATOM 3943 O O . PHE A 1 500 ? 15.668 10.582 5.368 1.00 92.00 500 PHE A O 1
ATOM 3950 N N . PHE A 1 501 ? 16.780 10.443 3.433 1.00 90.94 501 PHE A N 1
ATOM 3951 C CA . PHE A 1 501 ? 17.225 11.843 3.436 1.00 90.94 501 PHE A CA 1
ATOM 3952 C C . PHE A 1 501 ? 16.167 12.832 2.913 1.00 90.94 501 PHE A C 1
ATOM 3954 O O . PHE A 1 501 ? 15.485 12.576 1.924 1.00 90.94 501 PHE A O 1
ATOM 3961 N N . ILE A 1 502 ? 16.078 14.006 3.543 1.00 89.31 502 ILE A N 1
ATOM 3962 C CA . ILE A 1 502 ? 15.248 15.138 3.094 1.00 89.31 502 ILE A CA 1
ATOM 3963 C C . ILE A 1 502 ? 16.007 15.935 2.019 1.00 89.31 502 ILE A C 1
ATOM 3965 O O . ILE A 1 502 ? 17.230 16.084 2.095 1.00 89.31 502 ILE A O 1
ATOM 3969 N N . SER A 1 503 ? 15.294 16.469 1.027 1.00 88.69 503 SER A N 1
ATOM 3970 C CA . SER A 1 503 ? 15.862 17.324 -0.013 1.00 88.69 503 SER A CA 1
ATOM 3971 C C . SER A 1 503 ? 16.424 18.631 0.541 1.00 88.69 503 SER A C 1
ATOM 3973 O O . SER A 1 503 ? 15.981 19.178 1.552 1.00 88.69 503 SER A O 1
ATOM 3975 N N . SER A 1 504 ? 17.342 19.227 -0.217 1.00 86.75 504 SER A N 1
ATOM 3976 C CA . SER A 1 504 ? 17.812 20.596 0.019 1.00 86.75 504 SER A CA 1
ATOM 3977 C C . SER A 1 504 ? 16.757 21.675 -0.281 1.00 86.75 504 SER A C 1
ATOM 3979 O O . SER A 1 504 ? 17.062 22.863 -0.193 1.00 86.75 504 SER A O 1
ATOM 3981 N N . GLY A 1 505 ? 15.540 21.294 -0.694 1.00 86.12 505 GLY A N 1
ATOM 3982 C CA . GLY A 1 505 ? 14.530 22.209 -1.225 1.00 86.12 505 GLY A CA 1
ATOM 3983 C C . GLY A 1 505 ? 14.884 22.816 -2.582 1.00 86.12 505 GLY A C 1
ATOM 3984 O O . GLY A 1 505 ? 14.216 23.749 -3.016 1.00 86.12 505 GLY A O 1
ATOM 3985 N N . LEU A 1 506 ? 15.923 22.315 -3.257 1.00 88.06 506 LEU A N 1
ATOM 3986 C CA . LEU A 1 506 ? 16.376 22.809 -4.553 1.00 88.06 506 LEU A CA 1
ATOM 3987 C C . LEU A 1 506 ? 16.125 21.774 -5.656 1.00 88.06 506 LEU A C 1
ATOM 3989 O O . LEU A 1 506 ? 16.771 20.728 -5.698 1.00 88.06 506 LEU A O 1
ATOM 3993 N N . LEU A 1 507 ? 15.246 22.096 -6.604 1.00 87.75 507 LEU A N 1
ATOM 3994 C CA . LEU A 1 507 ? 14.981 21.257 -7.768 1.00 87.75 507 LEU A CA 1
ATOM 3995 C C . LEU A 1 507 ? 15.880 21.638 -8.949 1.00 87.75 507 LEU A C 1
ATOM 3997 O O . LEU A 1 507 ? 15.749 22.717 -9.523 1.00 87.75 507 LEU A O 1
ATOM 4001 N N . ASN A 1 508 ? 16.739 20.712 -9.373 1.00 90.50 508 ASN A N 1
ATOM 4002 C CA . ASN A 1 508 ? 17.428 20.774 -10.662 1.00 90.50 508 ASN A CA 1
ATOM 4003 C C . ASN A 1 508 ? 16.824 19.724 -11.605 1.00 90.50 508 ASN A C 1
ATOM 4005 O O . ASN A 1 508 ? 17.122 18.536 -11.495 1.00 90.50 508 ASN A O 1
ATOM 4009 N N . VAL A 1 509 ? 15.976 20.148 -12.544 1.00 90.38 509 VAL A N 1
ATOM 4010 C CA . VAL A 1 509 ? 15.272 19.221 -13.450 1.00 90.38 509 VAL A CA 1
ATOM 4011 C C . VAL A 1 509 ? 16.246 18.500 -14.396 1.00 90.38 509 VAL A C 1
ATOM 4013 O O . VAL A 1 509 ? 15.969 17.376 -14.807 1.00 90.38 509 VAL A O 1
ATOM 4016 N N . SER A 1 510 ? 17.429 19.060 -14.684 1.00 91.00 510 SER A N 1
ATOM 4017 C CA . SER A 1 510 ? 18.475 18.340 -15.431 1.00 91.00 510 SER A CA 1
ATOM 4018 C C . SER A 1 510 ? 19.081 17.164 -14.663 1.00 91.00 510 SER A C 1
ATOM 4020 O O . SER A 1 510 ? 19.638 16.280 -15.304 1.00 91.00 510 SER A O 1
ATOM 4022 N N . ASN A 1 511 ? 18.965 17.117 -13.331 1.00 90.56 511 ASN A N 1
ATOM 4023 C CA . ASN A 1 511 ? 19.374 15.944 -12.553 1.00 90.56 511 ASN A CA 1
ATOM 4024 C C . ASN A 1 511 ? 18.334 14.816 -12.608 1.00 90.56 511 ASN A C 1
ATOM 4026 O O . ASN A 1 511 ? 18.715 13.662 -12.455 1.00 90.56 511 ASN A O 1
ATOM 4030 N N . LEU A 1 512 ? 17.054 15.131 -12.840 1.00 89.19 512 LEU A N 1
ATOM 4031 C CA . LEU A 1 512 ? 15.981 14.140 -12.990 1.00 89.19 512 LEU A CA 1
ATOM 4032 C C . LEU A 1 512 ? 15.832 13.644 -14.436 1.00 89.19 512 LEU A C 1
ATOM 4034 O O . LEU A 1 512 ? 15.572 12.469 -14.672 1.00 89.19 512 LEU A O 1
ATOM 4038 N N . LEU A 1 513 ? 15.941 14.563 -15.399 1.00 88.94 513 LEU A N 1
ATOM 4039 C CA . LEU A 1 513 ? 15.614 14.356 -16.811 1.00 88.94 513 LEU A CA 1
ATOM 4040 C C . LEU A 1 513 ? 16.691 15.020 -17.696 1.00 88.94 513 LEU A C 1
ATOM 4042 O O . LEU A 1 513 ? 16.440 16.071 -18.303 1.00 88.94 513 LEU A O 1
ATOM 4046 N N . PRO A 1 514 ? 17.922 14.477 -17.743 1.00 84.88 514 PRO A N 1
ATOM 4047 C CA . PRO A 1 514 ? 19.083 15.148 -18.324 1.00 84.88 514 PRO A CA 1
ATOM 4048 C C . PRO A 1 514 ? 18.974 15.356 -19.836 1.00 84.88 514 PRO A C 1
ATOM 4050 O O . PRO A 1 514 ? 19.193 16.473 -20.313 1.00 84.88 514 PRO A O 1
ATOM 4053 N N . THR A 1 515 ? 18.602 14.318 -20.586 1.00 82.06 515 THR A N 1
ATOM 4054 C CA . THR A 1 515 ? 18.751 14.242 -22.052 1.00 82.06 515 THR A CA 1
ATOM 4055 C C . THR A 1 515 ? 17.438 14.363 -22.827 1.00 82.06 515 THR A C 1
ATOM 4057 O O . THR A 1 515 ? 17.458 14.672 -24.013 1.00 82.06 515 THR A O 1
ATOM 4060 N N . GLN A 1 516 ? 16.297 14.151 -22.170 1.00 79.00 516 GLN A N 1
ATOM 4061 C CA . GLN A 1 516 ? 14.980 14.021 -22.805 1.00 79.00 516 GLN A CA 1
ATOM 4062 C C . GLN A 1 516 ? 14.372 15.374 -23.229 1.00 79.00 516 GLN A C 1
ATOM 4064 O O . GLN A 1 516 ? 13.565 15.446 -24.154 1.00 79.00 516 GLN A O 1
ATOM 4069 N N . PHE A 1 517 ? 14.772 16.463 -22.566 1.00 84.50 517 PHE A N 1
ATOM 4070 C CA . PHE A 1 517 ? 14.212 17.809 -22.747 1.00 84.50 517 PHE A CA 1
ATOM 4071 C C . PHE A 1 517 ? 15.314 18.856 -22.919 1.00 84.50 517 PHE A C 1
ATOM 4073 O O . PHE A 1 517 ? 16.411 18.709 -22.372 1.00 84.50 517 PHE A O 1
ATOM 4080 N N . GLY A 1 518 ? 15.015 19.946 -23.627 1.00 84.31 518 GLY A N 1
ATOM 4081 C CA . GLY A 1 518 ? 15.916 21.088 -23.771 1.00 84.31 518 GLY A CA 1
ATOM 4082 C C . GLY A 1 518 ? 16.221 21.791 -22.444 1.00 84.31 518 GLY A C 1
ATOM 4083 O O . GLY A 1 518 ? 15.588 21.552 -21.420 1.00 84.31 518 GLY A O 1
ATOM 4084 N N . ASN A 1 519 ? 17.203 22.696 -22.448 1.00 87.06 519 ASN A N 1
ATOM 4085 C CA . ASN A 1 519 ? 17.606 23.415 -21.231 1.00 87.06 519 ASN A CA 1
ATOM 4086 C C . ASN A 1 519 ? 16.656 24.572 -20.840 1.00 87.06 519 ASN A C 1
ATOM 4088 O O . ASN A 1 519 ? 16.969 25.351 -19.941 1.00 87.06 519 ASN A O 1
ATOM 4092 N N . ILE A 1 520 ? 15.518 24.712 -21.524 1.00 87.75 520 ILE A N 1
ATOM 4093 C CA . ILE A 1 520 ? 14.516 25.752 -21.286 1.00 87.75 520 ILE A CA 1
ATOM 4094 C C . ILE A 1 520 ? 13.212 25.078 -20.862 1.00 87.75 520 ILE A C 1
ATOM 4096 O O . ILE A 1 520 ? 12.724 24.163 -21.525 1.00 87.75 520 ILE A O 1
ATOM 4100 N N . MET A 1 521 ? 12.663 25.569 -19.760 1.00 90.31 521 MET A N 1
ATOM 4101 C CA . MET A 1 521 ? 11.359 25.217 -19.212 1.00 90.31 521 MET A CA 1
ATOM 4102 C C . MET A 1 521 ? 10.604 26.508 -18.883 1.00 90.31 521 MET A C 1
ATOM 4104 O O . MET A 1 521 ? 11.210 27.576 -18.787 1.00 90.31 521 MET A O 1
ATOM 4108 N N . LYS A 1 522 ? 9.290 26.435 -18.715 1.00 90.81 522 LYS A N 1
ATOM 4109 C CA . LYS A 1 522 ? 8.474 27.550 -18.222 1.00 90.81 522 LYS A CA 1
ATOM 4110 C C . LYS A 1 522 ? 7.754 27.119 -16.955 1.00 90.81 522 LYS A C 1
ATOM 4112 O O . LYS A 1 522 ? 7.385 25.956 -16.848 1.00 90.81 522 LYS A O 1
ATOM 4117 N N . GLU A 1 523 ? 7.541 28.030 -16.015 1.00 91.69 523 GLU A N 1
ATOM 4118 C CA . GLU A 1 523 ? 6.478 27.860 -15.017 1.00 91.69 523 GLU A CA 1
ATOM 4119 C C . GLU A 1 523 ? 5.127 27.761 -15.739 1.00 91.69 523 GLU A C 1
ATOM 4121 O O . GLU A 1 523 ? 4.982 28.233 -16.868 1.00 91.69 523 GLU A O 1
ATOM 4126 N N . SER A 1 524 ? 4.128 27.169 -15.100 1.00 91.94 524 SER A N 1
ATOM 4127 C CA . SER A 1 524 ? 2.771 27.079 -15.646 1.00 91.94 524 SER A CA 1
ATOM 4128 C C . SER A 1 524 ? 1.744 26.944 -14.528 1.00 91.94 524 SER A C 1
ATOM 4130 O O . SER A 1 524 ? 2.107 26.611 -13.399 1.00 91.94 524 SER A O 1
ATOM 4132 N N . THR A 1 525 ? 0.461 27.143 -14.829 1.00 92.44 525 THR A N 1
ATOM 4133 C CA . THR A 1 525 ? -0.617 26.646 -13.957 1.00 92.44 525 THR A CA 1
ATOM 4134 C C . THR A 1 525 ? -0.632 25.111 -13.933 1.00 92.44 525 THR A C 1
ATOM 4136 O O . THR A 1 525 ? -0.143 24.470 -14.859 1.00 92.44 525 THR A O 1
ATOM 4139 N N . LEU A 1 526 ? -1.243 24.495 -12.911 1.00 92.12 526 LEU A N 1
ATOM 4140 C CA . LEU A 1 526 ? -1.338 23.023 -12.788 1.00 92.12 526 LEU A CA 1
ATOM 4141 C C . LEU A 1 526 ? -2.068 22.350 -13.969 1.00 92.12 526 LEU A C 1
ATOM 4143 O O . LEU A 1 526 ? -1.920 21.155 -14.193 1.00 92.12 526 LEU A O 1
ATOM 4147 N N . SER A 1 527 ? -2.864 23.120 -14.715 1.00 90.56 527 SER A N 1
ATOM 4148 C CA . SER A 1 527 ? -3.551 22.687 -15.941 1.00 90.56 527 SER A CA 1
ATOM 4149 C C . SER A 1 527 ? -2.714 22.838 -17.219 1.00 90.56 527 SER A C 1
ATOM 4151 O O . SER A 1 527 ? -3.162 22.434 -18.288 1.00 90.56 527 SER A O 1
ATOM 4153 N N . PHE A 1 528 ? -1.532 23.454 -17.119 1.00 90.81 528 PHE A N 1
ATOM 4154 C CA . PHE A 1 528 ? -0.645 23.836 -18.223 1.00 90.81 528 PHE A CA 1
ATOM 4155 C C . PHE A 1 528 ? -1.259 24.780 -19.277 1.00 90.81 528 PHE A C 1
ATOM 4157 O O . PHE A 1 528 ? -0.691 24.950 -20.352 1.00 90.81 528 PHE A O 1
ATOM 4164 N N . LEU A 1 529 ? -2.408 25.403 -18.985 1.00 89.12 529 LEU A N 1
ATOM 4165 C CA . LEU A 1 529 ? -3.096 26.310 -19.913 1.00 89.12 529 LEU A CA 1
ATOM 4166 C C . LEU A 1 529 ? -2.465 27.707 -19.971 1.00 89.12 529 LEU A C 1
ATOM 4168 O O . LEU A 1 529 ? -2.497 28.340 -21.024 1.00 89.12 529 LEU A O 1
ATOM 4172 N N . ASP A 1 530 ? -1.873 28.162 -18.864 1.00 88.50 530 ASP A N 1
ATOM 4173 C CA . ASP A 1 530 ? -1.205 29.459 -18.768 1.00 88.50 530 ASP A CA 1
ATOM 4174 C C . ASP A 1 530 ? 0.280 29.258 -18.458 1.00 88.50 530 ASP A C 1
ATOM 4176 O O . ASP A 1 530 ? 0.639 28.568 -17.498 1.00 88.50 530 ASP A O 1
ATOM 4180 N N . GLU A 1 531 ? 1.142 29.885 -19.258 1.00 89.00 531 GLU A N 1
ATOM 4181 C CA . GLU A 1 531 ? 2.594 29.876 -19.081 1.00 89.00 531 GLU A CA 1
ATOM 4182 C C . GLU A 1 531 ? 3.057 31.063 -18.218 1.00 89.00 531 GLU A C 1
ATOM 4184 O O . GLU A 1 531 ? 2.662 32.210 -18.430 1.00 89.00 531 GLU A O 1
ATOM 4189 N N . GLY A 1 532 ? 3.939 30.784 -17.259 1.00 89.12 532 GLY A N 1
ATOM 4190 C CA . GLY A 1 532 ? 4.601 31.763 -16.400 1.00 89.12 532 GLY A CA 1
ATOM 4191 C C . GLY A 1 532 ? 6.011 32.117 -16.883 1.00 89.12 532 GLY A C 1
ATOM 4192 O O . GLY A 1 532 ? 6.277 32.277 -18.077 1.00 89.12 532 GLY A O 1
ATOM 4193 N N . ARG A 1 533 ? 6.954 32.282 -15.946 1.00 91.00 533 ARG A N 1
ATOM 4194 C CA . ARG A 1 533 ? 8.314 32.730 -16.278 1.00 91.00 533 ARG A CA 1
ATOM 4195 C C . ARG A 1 533 ? 9.093 31.640 -17.007 1.00 91.00 533 ARG A C 1
ATOM 4197 O O . ARG A 1 533 ? 8.959 30.453 -16.726 1.00 91.00 533 ARG A O 1
ATOM 4204 N N . THR A 1 534 ? 9.968 32.058 -17.920 1.00 90.88 534 THR A N 1
ATOM 4205 C CA . THR A 1 534 ? 10.936 31.157 -18.560 1.00 90.88 534 THR A CA 1
ATOM 4206 C C . THR A 1 534 ? 12.132 30.928 -17.639 1.00 90.88 534 THR A C 1
ATOM 4208 O O . THR A 1 534 ? 12.724 31.875 -17.122 1.00 90.88 534 THR A O 1
ATOM 4211 N N . ILE A 1 535 ? 12.494 29.662 -17.458 1.00 89.81 535 ILE A N 1
ATOM 4212 C CA . ILE A 1 535 ? 13.445 29.158 -16.472 1.00 89.81 535 ILE A CA 1
ATOM 4213 C C . ILE A 1 535 ? 14.433 28.181 -17.145 1.00 89.81 535 ILE A C 1
ATOM 4215 O O . ILE A 1 535 ? 14.128 27.543 -18.154 1.00 89.81 535 ILE A O 1
ATOM 4219 N N . LYS A 1 536 ? 15.654 28.064 -16.604 1.00 90.06 536 LYS A N 1
ATOM 4220 C CA . LYS A 1 536 ? 16.673 27.115 -17.086 1.00 90.06 536 LYS A CA 1
ATOM 4221 C C . LYS A 1 536 ? 16.585 25.770 -16.362 1.00 90.06 536 LYS A C 1
ATOM 4223 O O . LYS A 1 536 ? 16.703 25.733 -15.138 1.00 90.06 536 LYS A O 1
ATOM 4228 N N . LYS A 1 537 ? 16.491 24.671 -17.119 1.00 88.69 537 LYS A N 1
ATOM 4229 C CA . LYS A 1 537 ? 16.371 23.291 -16.601 1.00 88.69 537 LYS A CA 1
ATOM 4230 C C . LYS A 1 537 ? 17.549 22.877 -15.709 1.00 88.69 537 LYS A C 1
ATOM 4232 O O . LYS A 1 537 ? 17.358 22.177 -14.722 1.00 88.69 537 LYS A O 1
ATOM 4237 N N . ASN A 1 538 ? 18.757 23.329 -16.055 1.00 86.94 538 ASN A N 1
ATOM 4238 C CA . ASN A 1 538 ? 20.009 23.020 -15.354 1.00 86.94 538 ASN A CA 1
ATOM 4239 C C . ASN A 1 538 ? 20.330 23.911 -14.145 1.00 86.94 538 ASN A C 1
ATOM 4241 O O . ASN A 1 538 ? 21.396 23.759 -13.552 1.00 86.94 538 ASN A O 1
ATOM 4245 N N . THR A 1 539 ? 19.467 24.872 -13.824 1.00 85.31 539 THR A N 1
ATOM 4246 C CA . THR A 1 539 ? 19.613 25.712 -12.632 1.00 85.31 539 THR A CA 1
ATOM 4247 C C . THR A 1 539 ? 18.821 25.078 -11.491 1.00 85.31 539 THR A C 1
ATOM 4249 O O . THR A 1 539 ? 17.798 24.445 -11.729 1.00 85.31 539 THR A O 1
ATOM 4252 N N . ALA A 1 540 ? 19.318 25.205 -10.264 1.00 83.81 540 ALA A N 1
ATOM 4253 C CA . ALA A 1 540 ? 18.643 24.716 -9.072 1.00 83.81 540 ALA A CA 1
ATOM 4254 C C . ALA A 1 540 ? 17.596 25.744 -8.607 1.00 83.81 540 ALA A C 1
ATOM 4256 O O . ALA A 1 540 ? 17.963 26.871 -8.272 1.00 83.81 540 ALA A O 1
ATOM 4257 N N . HIS A 1 541 ? 16.316 25.369 -8.603 1.00 82.44 541 HIS A N 1
ATOM 4258 C CA . HIS A 1 541 ? 15.200 26.258 -8.254 1.00 82.44 541 HIS A CA 1
ATOM 4259 C C . HIS A 1 541 ? 14.692 25.982 -6.842 1.00 82.44 541 HIS A C 1
ATOM 4261 O O . HIS A 1 541 ? 14.436 24.819 -6.528 1.00 82.44 541 HIS A O 1
ATOM 4267 N N . PRO A 1 542 ? 14.529 27.010 -5.991 1.00 81.69 542 PRO A N 1
ATOM 4268 C CA . PRO A 1 542 ? 13.993 26.827 -4.652 1.00 81.69 542 PRO A CA 1
ATOM 4269 C C . PRO A 1 542 ? 12.506 26.472 -4.703 1.00 81.69 542 PRO A C 1
ATOM 4271 O O . PRO A 1 542 ? 11.696 27.218 -5.251 1.00 81.69 542 PRO A O 1
ATOM 4274 N N . LEU A 1 543 ? 12.164 25.341 -4.094 1.00 80.12 543 LEU A N 1
ATOM 4275 C CA . LEU A 1 543 ? 10.800 24.915 -3.810 1.00 80.12 543 LEU A CA 1
ATOM 4276 C C . LEU A 1 543 ? 10.523 25.194 -2.330 1.00 80.12 543 LEU A C 1
ATOM 4278 O O . LEU A 1 543 ? 10.869 24.403 -1.443 1.00 80.12 543 LEU A O 1
ATOM 4282 N N . ALA A 1 544 ? 9.981 26.385 -2.085 1.00 73.50 544 ALA A N 1
ATOM 4283 C CA . ALA A 1 544 ? 9.607 26.853 -0.761 1.00 73.50 544 ALA A CA 1
ATOM 4284 C C . ALA A 1 544 ? 8.501 25.982 -0.140 1.00 73.50 544 ALA A C 1
ATOM 4286 O O . ALA A 1 544 ? 7.717 25.335 -0.832 1.00 73.50 544 ALA A O 1
ATOM 4287 N N . LEU A 1 545 ? 8.446 25.974 1.187 1.00 70.75 545 LEU A N 1
ATOM 4288 C CA . LEU A 1 545 ? 7.366 25.370 1.963 1.00 70.75 545 LEU A CA 1
ATOM 4289 C C . LEU A 1 545 ? 6.691 26.505 2.730 1.00 70.75 545 LEU A C 1
ATOM 4291 O O . LEU A 1 545 ? 6.841 26.628 3.938 1.00 70.75 545 LEU A O 1
ATOM 4295 N N . ASP A 1 546 ? 6.027 27.397 1.992 1.00 58.41 546 ASP A N 1
ATOM 4296 C CA . ASP A 1 546 ? 5.411 28.590 2.584 1.00 58.41 546 ASP A CA 1
ATOM 4297 C C . ASP A 1 546 ? 4.161 28.232 3.425 1.00 58.41 546 ASP A C 1
ATOM 4299 O O . ASP A 1 546 ? 3.846 28.948 4.370 1.00 58.41 546 ASP A O 1
ATOM 4303 N N . ASP A 1 547 ? 3.508 27.092 3.133 1.00 55.44 547 ASP A N 1
ATOM 4304 C CA . ASP A 1 547 ? 2.307 26.567 3.815 1.00 55.44 547 ASP A CA 1
ATOM 4305 C C . ASP A 1 547 ? 2.334 25.016 3.976 1.00 55.44 547 ASP A C 1
ATOM 4307 O O . ASP A 1 547 ? 1.348 24.322 3.718 1.00 55.44 547 ASP A O 1
ATOM 4311 N N . ASN A 1 548 ? 3.456 24.431 4.418 1.00 57.72 548 ASN A N 1
ATOM 4312 C CA . ASN A 1 548 ? 3.695 22.980 4.627 1.00 57.72 548 ASN A CA 1
ATOM 4313 C C . ASN A 1 548 ? 3.720 22.078 3.364 1.00 57.72 548 ASN A C 1
ATOM 4315 O O . ASN A 1 548 ? 4.491 21.120 3.314 1.00 57.72 548 ASN A O 1
ATOM 4319 N N . HIS A 1 549 ? 2.918 22.340 2.327 1.00 59.41 549 HIS A N 1
ATOM 4320 C CA . HIS A 1 549 ? 2.889 21.536 1.089 1.00 59.41 549 HIS A CA 1
ATOM 4321 C C . HIS A 1 549 ? 2.784 22.439 -0.138 1.00 59.41 549 HIS A C 1
ATOM 4323 O O . HIS A 1 549 ? 1.930 23.323 -0.175 1.00 59.41 549 HIS A O 1
ATOM 4329 N N . MET A 1 550 ? 3.607 22.204 -1.167 1.00 75.50 550 MET A N 1
ATOM 4330 C CA . MET A 1 550 ? 3.583 23.005 -2.400 1.00 75.50 550 MET A CA 1
ATOM 4331 C C . MET A 1 550 ? 3.698 22.139 -3.661 1.00 75.50 550 MET A C 1
ATOM 4333 O O . MET A 1 550 ? 4.606 21.312 -3.793 1.00 75.50 550 MET A O 1
ATOM 4337 N N . LEU A 1 551 ? 2.768 22.349 -4.602 1.00 80.81 551 LEU A N 1
ATOM 4338 C CA . LEU A 1 551 ? 2.858 21.847 -5.976 1.00 80.81 551 LEU A CA 1
ATOM 4339 C C . LEU A 1 551 ? 3.531 22.892 -6.862 1.00 80.81 551 LEU A C 1
ATOM 4341 O O . LEU A 1 551 ? 3.158 24.064 -6.839 1.00 80.81 551 LEU A O 1
ATOM 4345 N N . TYR A 1 552 ? 4.435 22.437 -7.723 1.00 82.19 552 TYR A N 1
ATOM 4346 C CA . TYR A 1 552 ? 5.032 23.257 -8.770 1.00 82.19 552 TYR A CA 1
ATOM 4347 C C . TYR A 1 552 ? 4.817 22.602 -10.130 1.00 82.19 552 TYR A C 1
ATOM 4349 O O . TYR A 1 552 ? 5.128 21.425 -10.321 1.00 82.19 552 TYR A O 1
ATOM 4357 N N . SER A 1 553 ? 4.289 23.374 -11.077 1.00 86.81 553 SER A N 1
ATOM 4358 C CA . SER A 1 553 ? 4.000 22.943 -12.446 1.00 86.81 553 SER A CA 1
ATOM 4359 C C . SER A 1 553 ? 4.882 23.662 -13.455 1.00 86.81 553 SER A C 1
ATOM 4361 O O . SER A 1 553 ? 4.960 24.894 -13.487 1.00 86.81 553 SER A O 1
ATOM 4363 N N . PHE A 1 554 ? 5.501 22.885 -14.336 1.00 84.94 554 PHE A N 1
ATOM 4364 C CA . PHE A 1 554 ? 6.408 23.368 -15.363 1.00 84.94 554 PHE A CA 1
ATOM 4365 C C . PHE A 1 554 ? 6.099 22.762 -16.730 1.00 84.94 554 PHE A C 1
ATOM 4367 O O . PHE A 1 554 ? 5.784 21.580 -16.841 1.00 84.94 554 PHE A O 1
ATOM 4374 N N . GLN A 1 555 ? 6.295 23.545 -17.786 1.00 85.75 555 GLN A N 1
ATOM 4375 C CA . GLN A 1 555 ? 6.278 23.078 -19.166 1.00 85.75 555 GLN A CA 1
ATOM 4376 C C . GLN A 1 555 ? 7.714 22.911 -19.674 1.00 85.75 555 GLN A C 1
ATOM 4378 O O . GLN A 1 555 ? 8.476 23.874 -19.785 1.00 85.75 555 GLN A O 1
ATOM 4383 N N . LEU A 1 556 ? 8.091 21.671 -19.974 1.00 81.19 556 LEU A N 1
ATOM 4384 C CA . LEU A 1 556 ? 9.385 21.270 -20.520 1.00 81.19 556 LEU A CA 1
ATOM 4385 C C . LEU A 1 556 ? 9.326 21.281 -22.049 1.00 81.19 556 LEU A C 1
ATOM 4387 O O . LEU A 1 556 ? 8.422 20.688 -22.633 1.00 81.19 556 LEU A O 1
ATOM 4391 N N . ILE A 1 557 ? 10.299 21.900 -22.719 1.00 79.56 557 ILE A N 1
ATOM 4392 C CA . ILE A 1 557 ? 10.379 21.881 -24.187 1.00 79.56 557 ILE A CA 1
ATOM 4393 C C . ILE A 1 557 ? 11.151 20.628 -24.625 1.00 79.56 557 ILE A C 1
ATOM 4395 O O . ILE A 1 557 ? 12.267 20.391 -24.155 1.00 79.56 557 ILE A O 1
ATOM 4399 N N . LEU A 1 558 ? 10.574 19.814 -25.514 1.00 72.62 558 LEU A N 1
ATOM 4400 C CA . LEU A 1 558 ? 11.227 18.608 -26.035 1.00 72.62 558 LEU A CA 1
ATOM 4401 C C . LEU A 1 558 ? 12.468 18.976 -26.854 1.00 72.62 558 LEU A C 1
ATOM 4403 O O . LEU A 1 558 ? 12.466 19.944 -27.618 1.00 72.62 558 LEU A O 1
ATOM 4407 N N . PHE A 1 559 ? 13.540 18.194 -26.709 1.00 64.69 559 PHE A N 1
ATOM 4408 C CA . PHE A 1 559 ? 14.714 18.370 -27.554 1.00 64.69 559 PHE A CA 1
ATOM 4409 C C . PHE A 1 559 ? 14.404 17.819 -28.949 1.00 64.69 559 PHE A C 1
ATOM 4411 O O . PHE A 1 559 ? 14.187 16.620 -29.117 1.00 64.69 559 PHE A O 1
ATOM 4418 N N . LEU A 1 560 ? 14.371 18.688 -29.961 1.00 53.75 560 LEU A N 1
ATOM 4419 C CA . LEU A 1 560 ? 14.195 18.242 -31.337 1.00 53.75 560 LEU A CA 1
ATOM 4420 C C . LEU A 1 560 ? 15.448 17.483 -31.788 1.00 53.75 560 LEU A C 1
ATOM 4422 O O . LEU A 1 560 ? 16.448 18.092 -32.158 1.00 53.75 560 LEU A O 1
ATOM 4426 N N . LEU A 1 561 ? 15.344 16.158 -31.895 1.00 44.25 561 LEU A N 1
ATOM 4427 C CA . LEU A 1 561 ? 16.213 15.343 -32.755 1.00 44.25 561 LEU A CA 1
ATOM 4428 C C . LEU A 1 561 ? 15.889 15.552 -34.255 1.00 44.25 561 LEU A C 1
ATOM 4430 O O . LEU A 1 561 ? 15.995 14.637 -35.071 1.00 44.25 561 LEU A O 1
ATOM 4434 N N . LEU A 1 562 ? 15.533 16.781 -34.652 1.00 36.41 562 LEU A N 1
ATOM 4435 C CA . LEU A 1 562 ? 15.589 17.208 -36.047 1.00 36.41 562 LEU A CA 1
ATOM 4436 C C . LEU A 1 562 ? 17.025 17.606 -36.377 1.00 36.41 562 LEU A C 1
ATOM 4438 O O . LEU A 1 562 ? 17.396 18.770 -36.278 1.00 36.41 562 LEU A O 1
ATOM 4442 N N . ASN A 1 563 ? 17.811 16.600 -36.758 1.00 32.88 563 ASN A N 1
ATOM 4443 C CA . ASN A 1 563 ? 18.817 16.686 -37.819 1.00 32.88 563 ASN A CA 1
ATOM 4444 C C . ASN A 1 563 ? 19.390 15.286 -38.079 1.00 32.88 563 ASN A C 1
ATOM 4446 O O . ASN A 1 563 ? 20.465 14.966 -37.587 1.00 32.88 563 ASN A O 1
ATOM 4450 N N . HIS A 1 564 ? 18.648 14.456 -38.831 1.00 31.92 564 HIS A N 1
ATOM 4451 C CA . HIS A 1 564 ? 19.245 13.491 -39.780 1.00 31.92 564 HIS A CA 1
ATOM 4452 C C . HIS A 1 564 ? 18.259 12.748 -40.707 1.00 31.92 564 HIS A C 1
ATOM 4454 O O . HIS A 1 564 ? 18.713 12.119 -41.657 1.00 31.92 564 HIS A O 1
ATOM 4460 N N . ILE A 1 565 ? 16.937 12.824 -40.490 1.00 35.75 565 ILE A N 1
ATOM 4461 C CA . ILE A 1 565 ? 15.948 12.095 -41.321 1.00 35.75 565 ILE A CA 1
ATOM 4462 C C . ILE A 1 565 ? 15.369 12.952 -42.473 1.00 35.75 565 ILE A C 1
ATOM 4464 O O . ILE A 1 565 ? 14.878 12.408 -43.455 1.00 35.75 565 ILE A O 1
ATOM 4468 N N . LEU A 1 566 ? 15.515 14.284 -42.434 1.00 31.28 566 LEU A N 1
ATOM 4469 C CA . LEU A 1 566 ? 15.052 15.210 -43.488 1.00 31.28 566 LEU A CA 1
ATOM 4470 C C . LEU A 1 566 ? 16.195 15.774 -44.355 1.00 31.28 566 LEU A C 1
ATOM 4472 O O . LEU A 1 566 ? 16.236 16.964 -44.650 1.00 31.28 566 LEU A O 1
ATOM 4476 N N . SER A 1 567 ? 17.142 14.924 -44.764 1.00 31.47 567 SER A N 1
ATOM 4477 C CA . SER A 1 567 ? 18.197 15.295 -45.727 1.00 31.47 567 SER A CA 1
ATOM 4478 C C . SER A 1 567 ? 18.377 14.292 -46.874 1.00 31.47 567 SER A C 1
ATOM 4480 O O . SER A 1 567 ? 19.454 14.231 -47.458 1.00 31.47 567 SER A O 1
ATOM 4482 N N . ASN A 1 568 ? 17.346 13.497 -47.187 1.00 32.88 568 ASN A N 1
ATOM 4483 C CA . ASN A 1 568 ? 17.310 12.631 -48.378 1.00 32.88 568 ASN A CA 1
ATOM 4484 C C . ASN A 1 568 ? 16.154 12.946 -49.347 1.00 32.88 568 ASN A C 1
ATOM 4486 O O . ASN A 1 568 ? 16.114 12.394 -50.443 1.00 32.88 568 ASN A O 1
ATOM 4490 N N . GLU A 1 569 ? 15.267 13.883 -49.002 1.00 37.28 569 GLU A N 1
ATOM 4491 C CA . GLU A 1 569 ? 14.301 14.479 -49.930 1.00 37.28 569 GLU A CA 1
ATOM 4492 C C . GLU A 1 569 ? 14.668 15.950 -50.150 1.00 37.28 569 GLU A C 1
ATOM 4494 O O . GLU A 1 569 ? 14.214 16.819 -49.418 1.00 37.28 569 GLU A O 1
ATOM 4499 N N . HIS A 1 570 ? 15.576 16.176 -51.109 1.00 36.19 570 HIS A N 1
ATOM 4500 C CA . HIS A 1 570 ? 15.859 17.411 -51.874 1.00 36.19 570 HIS A CA 1
ATOM 4501 C C . HIS A 1 570 ? 17.341 17.491 -52.281 1.00 36.19 570 HIS A C 1
ATOM 4503 O O . HIS A 1 570 ? 18.066 18.422 -51.945 1.00 36.19 570 HIS A O 1
ATOM 4509 N N . ALA A 1 571 ? 17.772 16.523 -53.093 1.00 29.94 571 ALA A N 1
ATOM 4510 C CA . ALA A 1 571 ? 18.965 16.643 -53.927 1.00 29.94 571 ALA A CA 1
ATOM 4511 C C . ALA A 1 571 ? 18.556 16.615 -55.409 1.00 29.94 571 ALA A C 1
ATOM 4513 O O . ALA A 1 571 ? 18.897 15.696 -56.153 1.00 29.94 571 ALA A O 1
ATOM 4514 N N . HIS A 1 572 ? 17.797 17.627 -55.848 1.00 31.77 572 HIS A N 1
ATOM 4515 C CA . HIS A 1 572 ? 17.693 17.911 -57.279 1.00 31.77 572 HIS A CA 1
ATOM 4516 C C . HIS A 1 572 ? 19.060 18.416 -57.752 1.00 31.77 572 HIS A C 1
ATOM 4518 O O . HIS A 1 572 ? 19.422 19.563 -57.506 1.00 31.77 572 HIS A O 1
ATOM 4524 N N . GLN A 1 573 ? 19.832 17.543 -58.401 1.00 29.06 573 GLN A N 1
ATOM 4525 C CA . GLN A 1 573 ? 21.080 17.932 -59.048 1.00 29.06 573 GLN A CA 1
ATOM 4526 C C . GLN A 1 573 ? 20.798 18.888 -60.211 1.00 29.06 573 GLN A C 1
ATOM 4528 O O . GLN A 1 573 ? 20.138 18.526 -61.187 1.00 29.06 573 GLN A O 1
ATOM 4533 N N . GLU A 1 574 ? 21.349 20.095 -60.121 1.00 28.30 574 GLU A N 1
ATOM 4534 C CA . GLU A 1 574 ? 21.460 21.007 -61.254 1.00 28.30 574 GLU A CA 1
ATOM 4535 C C . GLU A 1 574 ? 22.391 20.396 -62.314 1.00 28.30 574 GLU A C 1
ATOM 4537 O O . GLU A 1 574 ? 23.535 20.038 -62.028 1.00 28.30 574 GLU A O 1
ATOM 4542 N N . CYS A 1 575 ? 21.913 20.282 -63.555 1.00 24.47 575 CYS A N 1
ATOM 4543 C CA . CYS A 1 575 ? 22.758 19.933 -64.697 1.00 24.47 575 CYS A CA 1
ATOM 4544 C C . CYS A 1 575 ? 23.306 21.213 -65.352 1.00 24.47 575 CYS A C 1
ATOM 4546 O O . CYS A 1 575 ? 22.513 22.099 -65.684 1.00 24.47 575 CYS A O 1
ATOM 4548 N N . PRO A 1 576 ? 24.625 21.326 -65.599 1.00 29.27 576 PRO A N 1
ATOM 4549 C CA . PRO A 1 576 ? 25.195 22.473 -66.292 1.00 29.27 576 PRO A CA 1
ATOM 4550 C C . PRO A 1 576 ? 24.928 22.418 -67.803 1.00 29.27 576 PRO A C 1
ATOM 4552 O O . PRO A 1 576 ? 24.837 21.355 -68.417 1.00 29.27 576 PRO A O 1
ATOM 4555 N N . SER A 1 577 ? 24.843 23.593 -68.421 1.00 26.86 577 SER A N 1
ATOM 4556 C CA . SER A 1 577 ? 24.582 23.768 -69.850 1.00 26.86 577 SER A CA 1
ATOM 4557 C C . SER A 1 577 ? 25.811 23.516 -70.733 1.00 26.86 577 SER A C 1
ATOM 4559 O O . SER A 1 577 ? 26.845 24.154 -70.532 1.00 26.86 577 SER A O 1
ATOM 4561 N N . MET A 1 578 ? 25.657 22.731 -71.805 1.00 26.70 578 MET A N 1
ATOM 4562 C CA . MET A 1 578 ? 26.449 22.856 -73.040 1.00 26.70 578 MET A CA 1
ATOM 4563 C C . MET A 1 578 ? 25.606 22.507 -74.274 1.00 26.70 578 MET A C 1
ATOM 4565 O O . MET A 1 578 ? 24.588 21.827 -74.173 1.00 26.70 578 MET A O 1
ATOM 4569 N N . ALA A 1 579 ? 26.003 23.035 -75.435 1.00 28.58 579 ALA A N 1
ATOM 4570 C CA . ALA A 1 579 ? 25.166 23.109 -76.630 1.00 28.58 579 ALA A CA 1
ATOM 4571 C C . ALA A 1 579 ? 25.673 22.267 -77.819 1.00 28.58 579 ALA A C 1
ATOM 4573 O O . ALA A 1 579 ? 26.866 22.026 -77.971 1.00 28.58 579 ALA A O 1
ATOM 4574 N N . SER A 1 580 ? 24.738 21.979 -78.734 1.00 28.34 580 SER A N 1
ATOM 4575 C CA . SER A 1 580 ? 24.920 21.592 -80.149 1.00 28.34 580 SER A CA 1
ATOM 4576 C C . SER A 1 580 ? 25.525 20.216 -80.496 1.00 28.34 580 SER A C 1
ATOM 4578 O O . SER A 1 580 ? 26.716 19.973 -80.336 1.00 28.34 580 SER A O 1
ATOM 4580 N N . SER A 1 581 ? 24.738 19.362 -81.168 1.00 26.92 581 SER A N 1
ATOM 4581 C CA . SER A 1 581 ? 24.892 19.090 -82.619 1.00 26.92 581 SER A CA 1
ATOM 4582 C C . SER A 1 581 ? 23.839 18.090 -83.165 1.00 26.92 581 SER A C 1
ATOM 4584 O O . SER A 1 581 ? 23.033 17.551 -82.418 1.00 26.92 581 SER A O 1
ATOM 4586 N N . ALA A 1 582 ? 23.792 17.969 -84.496 1.00 27.72 582 ALA A N 1
ATOM 4587 C CA . ALA A 1 582 ? 22.731 17.476 -85.393 1.00 27.72 582 ALA A CA 1
ATOM 4588 C C . ALA A 1 582 ? 22.126 16.046 -85.237 1.00 27.72 582 ALA A C 1
ATOM 4590 O O . ALA A 1 582 ? 22.723 15.127 -84.689 1.00 27.72 582 ALA A O 1
ATOM 4591 N N . SER A 1 583 ? 20.939 15.899 -85.853 1.00 24.00 583 SER A N 1
ATOM 4592 C CA . SER A 1 583 ? 20.099 14.714 -86.184 1.00 24.00 583 SER A CA 1
ATOM 4593 C C . SER A 1 583 ? 20.765 13.702 -87.175 1.00 24.00 583 SER A C 1
ATOM 4595 O O . SER A 1 583 ? 21.881 14.007 -87.596 1.00 24.00 583 SER A O 1
ATOM 4597 N N . PRO A 1 584 ? 20.128 12.589 -87.679 1.00 39.84 584 PRO A N 1
ATOM 4598 C CA . PRO A 1 584 ? 18.714 12.140 -87.560 1.00 39.84 584 PRO A CA 1
ATOM 4599 C C . PRO A 1 584 ? 18.381 10.608 -87.428 1.00 39.84 584 PRO A C 1
ATOM 4601 O O . PRO A 1 584 ? 19.185 9.729 -87.701 1.00 39.84 584 PRO A O 1
ATOM 4604 N N . CYS A 1 585 ? 17.107 10.342 -87.081 1.00 23.12 585 CYS A N 1
ATOM 4605 C CA . CYS A 1 585 ? 16.169 9.232 -87.420 1.00 23.12 585 CYS A CA 1
ATOM 4606 C C . CYS A 1 585 ? 16.623 7.808 -87.865 1.00 23.12 585 CYS A C 1
ATOM 4608 O O . CYS A 1 585 ? 17.181 7.660 -88.948 1.00 23.12 585 CYS A O 1
ATOM 4610 N N . LEU A 1 586 ? 16.108 6.753 -87.191 1.00 27.28 586 LEU A N 1
ATOM 4611 C CA . LEU A 1 586 ? 15.060 5.780 -87.649 1.00 27.28 586 LEU A CA 1
ATOM 4612 C C . LEU A 1 586 ? 14.839 4.638 -86.586 1.00 27.28 586 LEU A C 1
ATOM 4614 O O . LEU A 1 586 ? 15.602 4.592 -85.622 1.00 27.28 586 LEU A O 1
ATOM 4618 N N . PRO A 1 587 ? 13.769 3.797 -86.648 1.00 36.03 587 PRO A N 1
ATOM 4619 C CA . PRO A 1 587 ? 13.175 3.131 -85.464 1.00 36.03 587 PRO A CA 1
ATOM 4620 C C . PRO A 1 587 ? 13.286 1.585 -85.432 1.00 36.03 587 PRO A C 1
ATOM 4622 O O . PRO A 1 587 ? 13.686 0.991 -86.430 1.00 36.03 587 PRO A O 1
ATOM 4625 N N . ALA A 1 588 ? 12.804 0.927 -84.352 1.00 25.94 588 ALA A N 1
ATOM 4626 C CA . ALA A 1 588 ? 11.615 0.030 -84.379 1.00 25.94 588 ALA A CA 1
ATOM 4627 C C . ALA A 1 588 ? 11.440 -0.918 -83.147 1.00 25.94 588 ALA A C 1
ATOM 4629 O O . ALA A 1 588 ? 12.377 -1.182 -82.404 1.00 25.94 588 ALA A O 1
ATOM 4630 N N . VAL A 1 589 ? 10.222 -1.488 -83.050 1.00 26.98 589 VAL A N 1
ATOM 4631 C CA . VAL A 1 589 ? 9.788 -2.740 -82.365 1.00 26.98 589 VAL A CA 1
ATOM 4632 C C . VAL A 1 589 ? 9.576 -2.756 -80.831 1.00 26.98 589 VAL A C 1
ATOM 4634 O O . VAL A 1 589 ? 10.506 -2.821 -80.036 1.00 26.98 589 VAL A O 1
ATOM 4637 N N . LEU A 1 590 ? 8.294 -2.866 -80.444 1.00 29.06 590 LEU A N 1
ATOM 4638 C CA . LEU A 1 590 ? 7.797 -3.485 -79.198 1.00 29.06 590 LEU A CA 1
ATOM 4639 C C . LEU A 1 590 ? 7.716 -5.016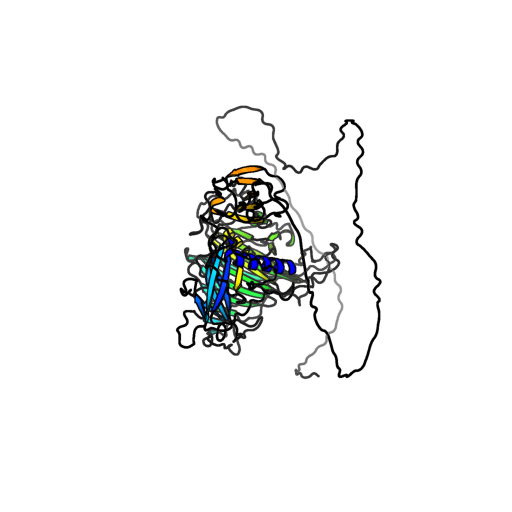 -79.358 1.00 29.06 590 LEU A C 1
ATOM 4641 O O . LEU A 1 590 ? 7.461 -5.489 -80.468 1.00 29.06 590 LEU A O 1
ATOM 4645 N N . PRO A 1 591 ? 7.749 -5.785 -78.256 1.00 30.62 591 PRO A N 1
ATOM 4646 C CA . PRO A 1 591 ? 6.551 -6.593 -78.004 1.00 30.62 591 PRO A CA 1
ATOM 4647 C C . PRO A 1 591 ? 6.090 -6.628 -76.539 1.00 30.62 591 PRO A C 1
ATOM 4649 O O . PRO A 1 591 ? 6.873 -6.711 -75.596 1.00 30.62 591 PRO A O 1
ATOM 4652 N N . THR A 1 592 ? 4.770 -6.639 -76.378 1.00 26.41 592 THR A N 1
ATOM 4653 C CA . THR A 1 592 ? 4.049 -7.054 -75.170 1.00 26.41 592 THR A CA 1
ATOM 4654 C C . THR A 1 592 ? 3.986 -8.581 -75.078 1.00 26.41 592 THR A C 1
ATOM 4656 O O . THR A 1 592 ? 3.896 -9.244 -76.107 1.00 26.41 592 THR A O 1
ATOM 4659 N N . PHE A 1 593 ? 3.923 -9.146 -73.866 1.00 26.00 593 PHE A N 1
ATOM 4660 C CA . PHE A 1 593 ? 3.372 -10.493 -73.661 1.00 26.00 593 PHE A CA 1
ATOM 4661 C C . PHE A 1 593 ? 2.585 -10.607 -72.351 1.00 26.00 593 PHE A C 1
ATOM 4663 O O . PHE A 1 593 ? 2.855 -9.908 -71.376 1.00 26.00 593 PHE A O 1
ATOM 4670 N N . SER A 1 594 ? 1.564 -11.461 -72.381 1.00 25.92 594 SER A N 1
ATOM 4671 C CA . SER A 1 594 ? 0.467 -11.553 -71.414 1.00 25.92 594 SER A CA 1
ATOM 4672 C C . SER A 1 594 ? 0.430 -12.891 -70.663 1.00 25.92 594 SER A C 1
ATOM 4674 O O . SER A 1 594 ? 0.985 -13.895 -71.105 1.00 25.92 594 SER A O 1
ATOM 4676 N N . LEU A 1 595 ? -0.270 -12.896 -69.525 1.00 30.80 595 LEU A N 1
ATOM 4677 C CA . LEU A 1 595 ? -0.560 -14.078 -68.702 1.00 30.80 595 LEU A CA 1
ATOM 4678 C C . LEU A 1 595 ? -1.560 -15.048 -69.377 1.00 30.80 595 LEU A C 1
ATOM 4680 O O . LEU A 1 595 ? -2.469 -14.582 -70.070 1.00 30.80 595 LEU A O 1
ATOM 4684 N N . PRO A 1 596 ? -1.481 -16.368 -69.105 1.00 29.17 596 PRO A N 1
ATOM 4685 C CA . PRO A 1 596 ? -2.509 -17.350 -69.467 1.00 29.17 596 PRO A CA 1
ATOM 4686 C C . PRO A 1 596 ? -3.490 -17.674 -68.304 1.00 29.17 596 PRO A C 1
ATOM 4688 O O . PRO A 1 596 ? -3.081 -17.660 -67.142 1.00 29.17 596 PRO A O 1
ATOM 4691 N N . PRO A 1 597 ? -4.767 -18.016 -68.588 1.00 42.09 597 PRO A N 1
ATOM 4692 C CA . PRO A 1 597 ? -5.752 -18.510 -67.607 1.00 42.09 597 PRO A CA 1
ATOM 4693 C C . PRO A 1 597 ? -6.148 -20.002 -67.814 1.00 42.09 597 PRO A C 1
ATOM 4695 O O . PRO A 1 597 ? -5.605 -20.660 -68.698 1.00 42.09 597 PRO A O 1
ATOM 4698 N N . SER A 1 598 ? -7.185 -20.473 -67.082 1.00 29.02 598 SER A N 1
ATOM 4699 C CA . SER A 1 598 ? -7.925 -21.775 -67.165 1.00 29.02 598 SER A CA 1
ATOM 4700 C C . SER A 1 598 ? -7.392 -22.952 -66.303 1.00 29.02 598 SER A C 1
ATOM 4702 O O . SER A 1 598 ? -6.190 -23.040 -66.094 1.00 29.02 598 SER A O 1
ATOM 4704 N N . ALA A 1 599 ? -8.199 -23.892 -65.763 1.00 27.27 599 ALA A N 1
ATOM 4705 C CA . ALA A 1 599 ? -9.660 -23.959 -65.513 1.00 27.27 599 ALA A CA 1
ATOM 4706 C C . ALA A 1 599 ? -10.045 -25.082 -64.490 1.00 27.27 599 ALA A C 1
ATOM 4708 O O . ALA A 1 599 ? -9.208 -25.892 -64.114 1.00 27.27 599 ALA A O 1
ATOM 4709 N N . ALA A 1 600 ? -11.326 -25.071 -64.074 1.00 26.05 600 ALA A N 1
ATOM 4710 C CA . ALA A 1 600 ? -12.167 -26.001 -63.271 1.00 26.05 600 ALA A CA 1
ATOM 4711 C C . ALA A 1 600 ? -11.799 -27.525 -63.212 1.00 26.05 600 ALA A C 1
ATOM 4713 O O . ALA A 1 600 ? -11.133 -28.023 -64.106 1.00 26.05 600 ALA A O 1
ATOM 4714 N N . THR A 1 601 ? -12.237 -28.354 -62.236 1.00 25.84 601 THR A N 1
ATOM 4715 C CA . THR A 1 601 ? -13.650 -28.659 -61.857 1.00 25.84 601 THR A CA 1
ATOM 4716 C C . THR A 1 601 ? -13.867 -29.458 -60.536 1.00 25.84 601 THR A C 1
ATOM 4718 O O . THR A 1 601 ? -13.155 -30.419 -60.285 1.00 25.84 601 THR A O 1
ATOM 4721 N N . TRP A 1 602 ? -14.952 -29.125 -59.805 1.00 24.27 602 TRP A N 1
ATOM 4722 C CA . TRP A 1 602 ? -15.990 -29.967 -59.128 1.00 24.27 602 TRP A CA 1
ATOM 4723 C C . TRP A 1 602 ? -15.696 -31.272 -58.334 1.00 24.27 602 TRP A C 1
ATOM 4725 O O . TRP A 1 602 ? -15.236 -32.251 -58.904 1.00 24.27 602 TRP A O 1
ATOM 4735 N N . TRP A 1 603 ? -16.221 -31.334 -57.091 1.00 23.61 603 TRP A N 1
ATOM 4736 C CA . TRP A 1 603 ? -17.301 -32.215 -56.532 1.00 23.61 603 TRP A CA 1
ATOM 4737 C C . TRP A 1 603 ? -17.689 -31.598 -55.153 1.00 23.61 603 TRP A C 1
ATOM 4739 O O . TRP A 1 603 ? -16.802 -31.271 -54.375 1.00 23.61 603 TRP A O 1
ATOM 4749 N N . ALA A 1 604 ? -18.908 -31.100 -54.897 1.00 22.83 604 ALA A N 1
ATOM 4750 C CA . ALA A 1 604 ? -20.130 -31.795 -54.440 1.00 22.83 604 ALA A CA 1
ATOM 4751 C C . ALA A 1 604 ? -19.985 -32.632 -53.138 1.00 22.83 604 ALA A C 1
ATOM 4753 O O . ALA A 1 604 ? -19.030 -33.387 -53.028 1.00 22.83 604 ALA A O 1
ATOM 4754 N N . ALA A 1 605 ? -20.919 -32.687 -52.171 1.00 23.08 605 ALA A N 1
ATOM 4755 C CA . ALA A 1 605 ? -21.982 -31.793 -51.651 1.00 23.08 605 ALA A CA 1
ATOM 4756 C C . ALA A 1 605 ? -22.700 -32.543 -50.493 1.00 23.08 605 ALA A C 1
ATOM 4758 O O . ALA A 1 605 ? -22.972 -33.724 -50.674 1.00 23.08 605 ALA A O 1
ATOM 4759 N N . SER A 1 606 ? -23.067 -31.898 -49.368 1.00 22.48 606 SER A N 1
ATOM 4760 C CA . SER A 1 606 ? -24.012 -32.464 -48.369 1.00 22.48 606 SER A CA 1
ATOM 4761 C C . SER A 1 606 ? -24.650 -31.407 -47.452 1.00 22.48 606 SER A C 1
ATOM 4763 O O . SER A 1 606 ? -23.962 -30.711 -46.709 1.00 22.48 606 SER A O 1
ATOM 4765 N N . CYS A 1 607 ? -25.983 -31.355 -47.461 1.00 20.97 607 CYS A N 1
ATOM 4766 C CA . CYS A 1 607 ? -26.877 -30.579 -46.584 1.00 20.97 607 CYS A CA 1
ATOM 4767 C C . CYS A 1 607 ? -28.046 -31.526 -46.184 1.00 20.97 607 CYS A C 1
ATOM 4769 O O . CYS A 1 607 ? -28.169 -32.586 -46.790 1.00 20.97 607 CYS A O 1
ATOM 4771 N N . THR A 1 608 ? -28.975 -31.312 -45.242 1.00 24.52 608 THR A N 1
ATOM 4772 C CA . THR A 1 608 ? -29.514 -30.178 -44.435 1.00 24.52 608 THR A CA 1
ATOM 4773 C C . THR A 1 608 ? -30.348 -30.862 -43.289 1.00 24.52 608 THR A C 1
ATOM 4775 O O . THR A 1 608 ? -30.107 -32.050 -43.073 1.00 24.52 608 THR A O 1
ATOM 4778 N N . PRO A 1 609 ? -31.416 -30.322 -42.641 1.00 37.59 609 PRO A N 1
ATOM 4779 C CA . PRO A 1 609 ? -31.784 -28.957 -42.208 1.00 37.59 609 PRO A CA 1
ATOM 4780 C C . PRO A 1 609 ? -32.310 -28.829 -40.742 1.00 37.59 609 PRO A C 1
ATOM 4782 O O . PRO A 1 609 ? -32.691 -29.809 -40.110 1.00 37.59 609 PRO A O 1
ATOM 4785 N N . GLY A 1 610 ? -32.528 -27.575 -40.305 1.00 23.45 610 GLY A N 1
ATOM 4786 C CA . GLY A 1 610 ? -33.678 -27.158 -39.462 1.00 23.45 610 GLY A CA 1
ATOM 4787 C C . GLY A 1 610 ? -33.324 -26.655 -38.050 1.00 23.45 610 GLY A C 1
ATOM 4788 O O . GLY A 1 610 ? -32.536 -27.297 -37.375 1.00 23.45 610 GLY A O 1
ATOM 4789 N N . LEU A 1 611 ? -33.848 -25.538 -37.514 1.00 23.92 611 LEU A N 1
ATOM 4790 C CA . LEU A 1 611 ? -34.944 -24.633 -37.920 1.00 23.92 611 LEU A CA 1
ATOM 4791 C C . LEU A 1 611 ? -34.608 -23.136 -37.672 1.00 23.92 611 LEU A C 1
ATOM 4793 O O . LEU A 1 611 ? -33.791 -22.796 -36.824 1.00 23.92 611 LEU A O 1
ATOM 4797 N N . GLN A 1 612 ? -35.310 -22.253 -38.390 1.00 23.16 612 GLN A N 1
ATOM 4798 C CA . GLN A 1 612 ? -35.468 -20.794 -38.172 1.00 23.16 612 GLN A CA 1
ATOM 4799 C C . GLN A 1 612 ? -36.942 -20.513 -37.743 1.00 23.16 612 GLN A C 1
ATOM 4801 O O . GLN A 1 612 ? -37.694 -21.492 -37.734 1.00 23.16 612 GLN A O 1
ATOM 4806 N N . PRO A 1 613 ? -37.437 -19.275 -37.443 1.00 36.03 613 PRO A N 1
ATOM 4807 C CA . PRO A 1 613 ? -36.945 -17.909 -37.759 1.00 36.03 613 PRO A CA 1
ATOM 4808 C C . PRO A 1 613 ? -36.959 -16.960 -36.501 1.00 36.03 613 PRO A C 1
ATOM 4810 O O . PRO A 1 613 ? -36.971 -17.478 -35.394 1.00 36.03 613 PRO A O 1
ATOM 4813 N N . ALA A 1 614 ? -36.930 -15.608 -36.500 1.00 24.56 614 ALA A N 1
ATOM 4814 C CA . ALA A 1 614 ? -37.179 -14.583 -37.530 1.00 24.56 614 ALA A CA 1
ATOM 4815 C C . ALA A 1 614 ? -36.718 -13.143 -37.129 1.00 24.56 614 ALA A C 1
ATOM 4817 O O . ALA A 1 614 ? -36.846 -12.788 -35.966 1.00 24.56 614 ALA A O 1
ATOM 4818 N N . ILE A 1 615 ? -36.383 -12.299 -38.133 1.00 23.16 615 ILE A N 1
ATOM 4819 C CA . ILE A 1 615 ? -36.634 -10.823 -38.228 1.00 23.16 615 ILE A CA 1
ATOM 4820 C C . ILE A 1 615 ? -35.874 -9.912 -37.209 1.00 23.16 615 ILE A C 1
ATOM 4822 O O . ILE A 1 615 ? -36.037 -10.029 -36.006 1.00 23.16 615 ILE A O 1
ATOM 4826 N N . TYR A 1 616 ? -35.027 -8.949 -37.619 1.00 22.38 616 TYR A N 1
ATOM 4827 C CA . TYR A 1 616 ? -35.395 -7.726 -38.367 1.00 22.38 616 TYR A CA 1
ATOM 4828 C C . TYR A 1 616 ? -34.430 -7.311 -39.499 1.00 22.38 616 TYR A C 1
ATOM 4830 O O . TYR A 1 616 ? -33.249 -7.646 -39.512 1.00 22.38 616 TYR A O 1
ATOM 4838 N N . ARG A 1 617 ? -34.968 -6.556 -40.471 1.00 22.80 617 ARG A N 1
ATOM 4839 C CA . ARG A 1 617 ? -34.269 -6.053 -41.671 1.00 22.80 617 ARG A CA 1
ATOM 4840 C C . ARG A 1 617 ? -33.398 -4.823 -41.396 1.00 22.80 617 ARG A C 1
ATOM 4842 O O . ARG A 1 617 ? -33.846 -3.885 -40.746 1.00 22.80 617 ARG A O 1
ATOM 4849 N N . ALA A 1 618 ? -32.245 -4.767 -42.061 1.00 21.83 618 ALA A N 1
ATOM 4850 C CA . ALA A 1 618 ? -31.519 -3.526 -42.317 1.00 21.83 618 ALA A CA 1
ATOM 4851 C C . ALA A 1 618 ? -32.195 -2.685 -43.423 1.00 21.83 618 ALA A C 1
ATOM 4853 O O . ALA A 1 618 ? -32.767 -3.231 -44.370 1.00 21.83 618 ALA A O 1
ATOM 4854 N N . VAL A 1 619 ? -32.060 -1.358 -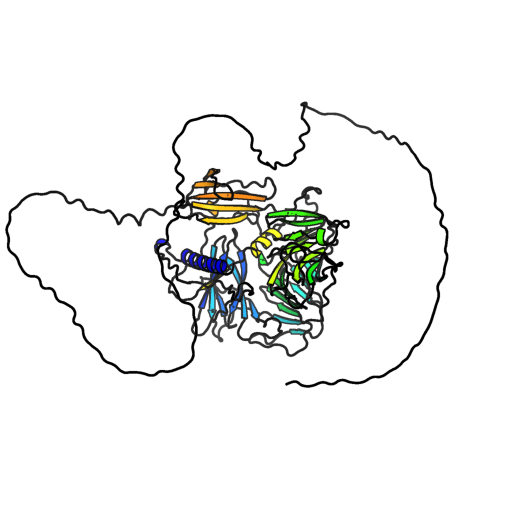43.334 1.00 24.12 619 VAL A N 1
ATOM 4855 C CA . VAL A 1 619 ? -32.325 -0.405 -44.425 1.00 24.12 619 VAL A CA 1
ATOM 4856 C C . VAL A 1 619 ? -31.104 0.501 -44.567 1.00 24.12 619 VAL A C 1
ATOM 4858 O O . VAL A 1 619 ? -30.667 1.120 -43.602 1.00 24.12 619 VAL A O 1
ATOM 4861 N N . THR A 1 620 ? -30.543 0.570 -45.772 1.00 25.80 620 THR A N 1
ATOM 4862 C CA . THR A 1 620 ? -29.339 1.349 -46.098 1.00 25.80 620 THR A CA 1
ATOM 4863 C C . THR A 1 620 ? -29.665 2.761 -46.587 1.00 25.80 620 THR A C 1
ATOM 4865 O O . THR A 1 620 ? -30.424 2.904 -47.545 1.00 25.80 620 THR A O 1
ATOM 4868 N N . ARG A 1 621 ? -29.019 3.775 -45.998 1.00 23.62 621 ARG A N 1
ATOM 4869 C CA . ARG A 1 621 ? -28.760 5.154 -46.490 1.00 23.62 621 ARG A CA 1
ATOM 4870 C C . ARG A 1 621 ? -27.981 5.866 -45.370 1.00 23.62 621 ARG A C 1
ATOM 4872 O O . ARG A 1 621 ? -28.280 5.611 -44.216 1.00 23.62 621 ARG A O 1
ATOM 4879 N N . SER A 1 622 ? -27.036 6.780 -45.542 1.00 24.72 622 SER A N 1
ATOM 4880 C CA . SER A 1 622 ? -26.279 7.370 -46.653 1.00 24.72 622 SER A CA 1
ATOM 4881 C C . SER A 1 622 ? -25.480 8.515 -46.002 1.00 24.72 622 SER A C 1
ATOM 4883 O O . SER A 1 622 ? -26.106 9.257 -45.260 1.00 24.72 622 SER A O 1
ATOM 4885 N N . ALA A 1 623 ? -24.178 8.653 -46.291 1.00 27.39 623 ALA A N 1
ATOM 4886 C CA . ALA A 1 623 ? -23.279 9.802 -46.032 1.00 27.39 623 ALA A CA 1
ATOM 4887 C C . ALA A 1 623 ? -23.399 10.616 -44.704 1.00 27.39 623 ALA A C 1
ATOM 4889 O O . ALA A 1 623 ? -24.444 11.198 -44.422 1.00 27.39 623 ALA A O 1
ATOM 4890 N N . PRO A 1 624 ? -22.304 10.814 -43.936 1.00 28.97 624 PRO A N 1
ATOM 4891 C CA . PRO A 1 624 ? -22.321 11.739 -42.805 1.00 28.97 624 PRO A CA 1
ATOM 4892 C C . PRO A 1 624 ? -22.342 13.198 -43.293 1.00 28.97 624 PRO A C 1
ATOM 4894 O O . PRO A 1 624 ? -21.351 13.707 -43.813 1.00 28.97 624 PRO A O 1
ATOM 4897 N N . THR A 1 625 ? -23.464 13.895 -43.108 1.00 24.75 625 THR A N 1
ATOM 4898 C CA . THR A 1 625 ? -23.520 15.358 -43.241 1.00 24.75 625 THR A CA 1
ATOM 4899 C C . THR A 1 625 ? -22.860 16.028 -42.042 1.00 24.75 625 THR A C 1
ATOM 4901 O O . THR A 1 625 ? -23.368 15.951 -40.923 1.00 24.75 625 THR A O 1
ATOM 4904 N N . THR A 1 626 ? -21.762 16.735 -42.294 1.00 25.58 626 THR A N 1
ATOM 4905 C CA . THR A 1 626 ? -21.114 17.639 -41.340 1.00 25.58 626 THR A CA 1
ATOM 4906 C C . THR A 1 626 ? -22.068 18.770 -40.950 1.00 25.58 626 THR A C 1
ATOM 4908 O O . THR A 1 626 ? -22.488 19.549 -41.806 1.00 25.58 626 THR A O 1
ATOM 4911 N N . LEU A 1 627 ? -22.393 18.893 -39.661 1.00 21.48 627 LEU A N 1
ATOM 4912 C CA . LEU A 1 627 ? -23.139 20.037 -39.128 1.00 21.48 627 LEU A CA 1
ATOM 4913 C C . LEU A 1 627 ? -22.159 21.152 -38.743 1.00 21.48 627 LEU A C 1
ATOM 4915 O O . LEU A 1 627 ? -21.761 21.300 -37.589 1.00 21.48 627 LEU A O 1
ATOM 4919 N N . THR A 1 628 ? -21.740 21.926 -39.743 1.00 23.75 628 THR A N 1
ATOM 4920 C CA . THR A 1 628 ? -20.892 23.107 -39.551 1.00 23.75 628 THR A CA 1
ATOM 4921 C C . THR A 1 628 ? -21.751 24.273 -39.065 1.00 23.75 628 THR A C 1
ATOM 4923 O O . THR A 1 628 ? -22.544 24.825 -39.825 1.00 23.75 628 THR A O 1
ATOM 4926 N N . LEU A 1 629 ? -21.607 24.661 -37.797 1.00 21.42 629 LEU A N 1
ATOM 4927 C CA . LEU A 1 629 ? -22.352 25.779 -37.215 1.00 21.42 629 LEU A CA 1
ATOM 4928 C C . LEU A 1 629 ? -21.586 27.091 -37.456 1.00 21.42 629 LEU A C 1
ATOM 4930 O O . LEU A 1 629 ? -20.801 27.549 -36.629 1.00 21.42 629 LEU A O 1
ATOM 4934 N N . THR A 1 630 ? -21.769 27.668 -38.643 1.00 22.89 630 THR A N 1
ATOM 4935 C CA . THR A 1 630 ? -21.104 28.912 -39.053 1.00 22.89 630 THR A CA 1
ATOM 4936 C C . THR A 1 630 ? -21.836 30.127 -38.479 1.00 22.89 630 THR A C 1
ATOM 4938 O O . THR A 1 630 ? -22.876 30.526 -39.000 1.00 22.89 630 THR A O 1
ATOM 4941 N N . MET A 1 631 ? -21.288 30.758 -37.435 1.00 21.97 631 MET A N 1
ATOM 4942 C CA . MET A 1 631 ? -21.712 32.113 -37.066 1.00 21.97 631 MET A CA 1
ATOM 4943 C C . MET A 1 631 ? -21.121 33.123 -38.051 1.00 21.97 631 MET A C 1
ATOM 4945 O O . MET A 1 631 ? -19.908 33.317 -38.109 1.00 21.97 631 MET A O 1
ATOM 4949 N N . VAL A 1 632 ? -21.995 33.771 -38.817 1.00 23.11 632 VAL A N 1
ATOM 4950 C CA . VAL A 1 632 ? -21.655 34.941 -39.631 1.00 23.11 632 VAL A CA 1
ATOM 4951 C C . VAL A 1 632 ? -21.592 36.159 -38.710 1.00 23.11 632 VAL A C 1
ATOM 4953 O O . VAL A 1 632 ? -22.567 36.464 -38.027 1.00 23.11 632 VAL A O 1
ATOM 4956 N N . VAL A 1 633 ? -20.459 36.861 -38.708 1.00 24.28 633 VAL A N 1
ATOM 4957 C CA . VAL A 1 633 ? -20.301 38.159 -38.039 1.00 24.28 633 VAL A CA 1
ATOM 4958 C C . VAL A 1 633 ? -20.088 39.218 -39.116 1.00 24.28 633 VAL A C 1
ATOM 4960 O O . VAL A 1 633 ? -19.024 39.269 -39.731 1.00 24.28 633 VAL A O 1
ATOM 4963 N N . GLU A 1 634 ? -21.092 40.064 -39.342 1.00 25.00 634 GLU A N 1
ATOM 4964 C CA . GLU A 1 634 ? -20.928 41.303 -40.112 1.00 25.00 634 GLU A CA 1
ATOM 4965 C C . GLU A 1 634 ? -20.484 42.462 -39.191 1.00 25.00 634 GLU A C 1
ATOM 4967 O O . GLU A 1 634 ? -20.846 42.487 -38.010 1.00 25.00 634 GLU A O 1
ATOM 4972 N N . PRO A 1 635 ? -19.679 43.423 -39.684 1.00 35.44 635 PRO A N 1
ATOM 4973 C CA . PRO A 1 635 ? -19.074 44.459 -38.847 1.00 35.44 635 PRO A CA 1
ATOM 4974 C C . PRO A 1 635 ? -19.985 45.688 -38.660 1.00 35.44 635 PRO A C 1
ATOM 4976 O O . PRO A 1 635 ? -20.445 46.279 -39.634 1.00 35.44 635 PRO A O 1
ATOM 4979 N N . GLY A 1 636 ? -20.177 46.146 -37.413 1.00 24.45 636 GLY A N 1
ATOM 4980 C CA . GLY A 1 636 ? -21.076 47.274 -37.118 1.00 24.45 636 GLY A CA 1
ATOM 4981 C C . GLY A 1 636 ? -20.844 48.008 -35.787 1.00 24.45 636 GLY A C 1
ATOM 4982 O O . GLY A 1 636 ? -21.555 47.772 -34.823 1.00 24.45 636 GLY A O 1
ATOM 4983 N N . ALA A 1 637 ? -19.883 48.938 -35.786 1.00 27.30 637 ALA A N 1
ATOM 4984 C CA . ALA A 1 637 ? -19.790 50.172 -34.978 1.00 27.30 637 ALA A CA 1
ATOM 4985 C C . ALA A 1 637 ? -20.209 50.214 -33.476 1.00 27.30 637 ALA A C 1
ATOM 4987 O O . ALA A 1 637 ? -21.383 50.243 -33.125 1.00 27.30 637 ALA A O 1
ATOM 4988 N N . ASN A 1 638 ? -19.205 50.468 -32.623 1.00 31.14 638 ASN A N 1
ATOM 4989 C CA . ASN A 1 638 ? -19.207 51.289 -31.393 1.00 31.14 638 ASN A CA 1
ATOM 4990 C C . ASN A 1 638 ? -20.548 51.713 -30.744 1.00 31.14 638 ASN A C 1
ATOM 4992 O O . ASN A 1 638 ? -21.224 52.611 -31.255 1.00 31.14 638 ASN A O 1
ATOM 4996 N N . LYS A 1 639 ? -20.724 51.347 -29.461 1.00 26.34 639 LYS A N 1
ATOM 4997 C CA . LYS A 1 639 ? -20.842 52.337 -28.364 1.00 26.34 639 LYS A CA 1
ATOM 4998 C C . LYS A 1 639 ? -20.628 51.734 -26.970 1.00 26.34 639 LYS A C 1
ATOM 5000 O O . LYS A 1 639 ? -20.951 50.584 -26.711 1.00 26.34 639 LYS A O 1
ATOM 5005 N N . THR A 1 640 ? -20.071 52.557 -26.088 1.00 35.41 640 THR A N 1
ATOM 5006 C CA . THR A 1 640 ? -19.749 52.286 -24.680 1.00 35.41 640 THR A CA 1
ATOM 5007 C C . THR A 1 640 ? -20.940 52.507 -23.745 1.00 35.41 640 THR A C 1
ATOM 5009 O O . THR A 1 640 ? -21.543 53.578 -23.810 1.00 35.41 640 THR A O 1
ATOM 5012 N N . SER A 1 641 ? -21.159 51.604 -22.786 1.00 25.64 641 SER A N 1
ATOM 5013 C CA . SER A 1 641 ? -21.574 51.946 -21.411 1.00 25.64 641 SER A CA 1
ATOM 5014 C C . SER A 1 641 ? -21.526 50.714 -20.504 1.00 25.64 641 SER A C 1
ATOM 5016 O O . SER A 1 641 ? -21.975 49.640 -20.899 1.00 25.64 641 SER A O 1
ATOM 5018 N N . GLU A 1 642 ? -21.011 50.880 -19.290 1.00 29.81 642 GLU A N 1
ATOM 5019 C CA . GLU A 1 642 ? -21.025 49.865 -18.233 1.00 29.81 642 GLU A CA 1
ATOM 5020 C C . GLU A 1 642 ? -22.460 49.542 -17.787 1.00 29.81 642 GLU A C 1
ATOM 5022 O O . GLU A 1 642 ? -23.283 50.447 -17.698 1.00 29.81 642 GLU A O 1
ATOM 5027 N N . HIS A 1 643 ? -22.735 48.287 -17.411 1.00 25.86 643 HIS A N 1
ATOM 5028 C CA . HIS A 1 643 ? -23.500 47.985 -16.194 1.00 25.86 643 HIS A CA 1
ATOM 5029 C C . HIS A 1 643 ? -23.282 46.530 -15.739 1.00 25.86 643 HIS A C 1
ATOM 5031 O O . HIS A 1 643 ? -23.376 45.583 -16.513 1.00 25.86 643 HIS A O 1
ATOM 5037 N N . ALA A 1 644 ? -22.972 46.411 -14.449 1.00 26.12 644 ALA A N 1
ATOM 5038 C CA . ALA A 1 644 ? -22.670 45.224 -13.653 1.00 26.12 644 ALA A CA 1
ATOM 5039 C C . ALA A 1 644 ? -23.336 43.881 -14.031 1.00 26.12 644 ALA A C 1
ATOM 5041 O O . ALA A 1 644 ? -24.560 43.764 -14.071 1.00 26.12 644 ALA A O 1
ATOM 5042 N N . LEU A 1 645 ? -22.511 42.826 -14.058 1.00 24.16 645 LEU A N 1
ATOM 5043 C CA . LEU A 1 645 ? -22.892 41.488 -13.598 1.00 24.16 645 LEU A CA 1
ATOM 5044 C C . LEU A 1 645 ? -21.850 40.990 -12.586 1.00 24.16 645 LEU A C 1
ATOM 5046 O O . LEU A 1 645 ? -20.653 40.932 -12.867 1.00 24.16 645 LEU A O 1
ATOM 5050 N N . THR A 1 646 ? -22.324 40.708 -11.377 1.00 23.66 646 THR A N 1
ATOM 5051 C CA . THR A 1 646 ? -21.531 40.392 -10.185 1.00 23.66 646 THR A CA 1
ATOM 5052 C C . THR A 1 646 ? -20.992 38.965 -10.227 1.00 23.66 646 THR A C 1
ATOM 5054 O O . THR A 1 646 ? -21.761 38.017 -10.371 1.00 23.66 646 THR A O 1
ATOM 5057 N N . TRP A 1 647 ? -19.688 38.800 -10.003 1.00 24.45 647 TRP A N 1
ATOM 5058 C CA . TRP A 1 647 ? -19.067 37.493 -9.779 1.00 24.45 647 TRP A CA 1
ATOM 5059 C C . TRP A 1 647 ? -18.835 37.259 -8.286 1.00 24.45 647 TRP A C 1
ATOM 5061 O O . TRP A 1 647 ? -18.287 38.116 -7.593 1.00 24.45 647 TRP A O 1
ATOM 5071 N N . TYR A 1 648 ? -19.234 36.084 -7.793 1.00 23.59 648 TYR A N 1
ATOM 5072 C CA . TYR A 1 648 ? -18.893 35.635 -6.443 1.00 23.59 648 TYR A CA 1
ATOM 5073 C C . TYR A 1 648 ? -17.391 35.342 -6.373 1.00 23.59 648 TYR A C 1
ATOM 5075 O O . TYR A 1 648 ? -16.903 34.416 -7.018 1.00 23.59 648 TYR A O 1
ATOM 5083 N N . ARG A 1 649 ? -16.665 36.123 -5.571 1.00 24.03 649 ARG A N 1
ATOM 5084 C CA . ARG A 1 649 ? -15.249 35.909 -5.260 1.00 24.03 649 ARG A CA 1
ATOM 5085 C C . ARG A 1 649 ? -15.145 35.467 -3.803 1.00 24.03 649 ARG A C 1
ATOM 5087 O O . ARG A 1 649 ? -15.460 36.243 -2.906 1.00 24.03 649 ARG A O 1
ATOM 5094 N N . SER A 1 650 ? -14.743 34.223 -3.564 1.00 24.91 650 SER A N 1
ATOM 5095 C CA . SER A 1 650 ? -14.453 33.726 -2.217 1.00 24.91 650 SER A CA 1
ATOM 5096 C C . SER A 1 650 ? -13.008 34.063 -1.847 1.00 24.91 650 SER A C 1
ATOM 5098 O O . SER A 1 650 ? -12.108 33.251 -2.052 1.00 24.91 650 SER A O 1
ATOM 5100 N N . GLU A 1 651 ? -12.784 35.269 -1.331 1.00 26.33 651 GLU A N 1
ATOM 5101 C CA . GLU A 1 651 ? -11.542 35.603 -0.623 1.00 26.33 651 GLU A CA 1
ATOM 5102 C C . GLU A 1 651 ? -11.667 35.245 0.873 1.00 26.33 651 GLU A C 1
ATOM 5104 O O . GLU A 1 651 ? -12.773 35.291 1.425 1.00 26.33 651 GLU A O 1
ATOM 5109 N N . PRO A 1 652 ? -10.567 34.846 1.538 1.00 31.64 652 PRO A N 1
ATOM 5110 C CA . PRO A 1 652 ? -10.590 34.460 2.944 1.00 31.64 652 PRO A CA 1
ATOM 5111 C C . PRO A 1 652 ? -10.834 35.666 3.861 1.00 31.64 652 PRO A C 1
ATOM 5113 O O . PRO A 1 652 ? -10.280 36.746 3.669 1.00 31.64 652 PRO A O 1
ATOM 5116 N N . PHE A 1 653 ? -11.637 35.461 4.906 1.00 24.59 653 PHE A N 1
ATOM 5117 C CA . PHE A 1 653 ? -11.932 36.475 5.920 1.00 24.59 653 PHE A CA 1
ATOM 5118 C C . PHE A 1 653 ? -10.707 36.748 6.814 1.00 24.59 653 PHE A C 1
ATOM 5120 O O . PHE A 1 653 ? -10.513 36.099 7.841 1.00 24.59 653 PHE A O 1
ATOM 5127 N N . THR A 1 654 ? -9.910 37.759 6.472 1.00 26.59 654 THR A N 1
ATOM 5128 C CA . THR A 1 654 ? -8.977 38.407 7.406 1.00 26.59 654 THR A CA 1
ATOM 5129 C C . THR A 1 654 ? -9.638 39.637 8.030 1.00 26.59 654 THR A C 1
ATOM 5131 O O . THR A 1 654 ? -9.950 40.616 7.355 1.00 26.59 654 THR A O 1
ATOM 5134 N N . MET A 1 655 ? -9.848 39.618 9.352 1.00 25.88 655 MET A N 1
ATOM 5135 C CA . MET A 1 655 ? -10.241 40.827 10.084 1.00 25.88 655 MET A CA 1
ATOM 5136 C C . MET A 1 655 ? -9.048 41.781 10.191 1.00 25.88 655 MET A C 1
ATOM 5138 O O . MET A 1 655 ? -8.219 41.658 11.090 1.00 25.88 655 MET A O 1
ATOM 5142 N N . ALA A 1 656 ? -8.987 42.767 9.299 1.00 25.62 656 ALA A N 1
ATOM 5143 C CA . ALA A 1 656 ? -8.081 43.898 9.442 1.00 25.62 656 ALA A CA 1
ATOM 5144 C C . ALA A 1 656 ? -8.655 44.918 10.444 1.00 25.62 656 ALA A C 1
ATOM 5146 O O . ALA A 1 656 ? -9.491 45.753 10.097 1.00 25.62 656 ALA A O 1
ATOM 5147 N N . SER A 1 657 ? -8.185 44.884 11.693 1.00 26.45 657 SER A N 1
ATOM 5148 C CA . SER A 1 657 ? -8.302 46.039 12.588 1.00 26.45 657 SER A CA 1
ATOM 5149 C C . SER A 1 657 ? -7.365 47.148 12.105 1.00 26.45 657 SER A C 1
ATOM 5151 O O . SER A 1 657 ? -6.174 46.908 11.911 1.00 26.45 657 SER A O 1
ATOM 5153 N N . THR A 1 658 ? -7.893 48.358 11.930 1.00 27.72 658 THR A N 1
ATOM 5154 C CA . THR A 1 658 ? -7.172 49.528 11.404 1.00 27.72 658 THR A CA 1
ATOM 5155 C C . THR A 1 658 ? -5.878 49.833 12.162 1.00 27.72 658 THR A C 1
ATOM 5157 O O . THR A 1 658 ? -5.916 50.121 13.360 1.00 27.72 658 THR A O 1
ATOM 5160 N N . SER A 1 659 ? -4.752 49.870 11.451 1.00 26.05 659 SER A N 1
ATOM 5161 C CA . SER A 1 659 ? -3.495 50.410 11.961 1.00 26.05 659 SER A CA 1
ATOM 5162 C C . SER A 1 659 ? -3.490 51.939 11.886 1.00 26.05 659 SER A C 1
ATOM 5164 O O . SER A 1 659 ? -3.608 52.526 10.814 1.00 26.05 659 SER A O 1
ATOM 5166 N N . ASN A 1 660 ? -3.294 52.590 13.032 1.00 27.27 660 ASN A N 1
ATOM 5167 C CA . ASN A 1 660 ? -2.733 53.937 13.093 1.00 27.27 660 ASN A CA 1
ATOM 5168 C C . ASN A 1 660 ? -1.347 53.834 13.739 1.00 27.27 660 ASN A C 1
ATOM 5170 O O . ASN A 1 660 ? -1.149 53.092 14.698 1.00 27.27 660 ASN A O 1
ATOM 5174 N N . SER A 1 661 ? -0.385 54.550 13.169 1.00 27.03 661 SER A N 1
ATOM 5175 C CA . SER A 1 661 ? 1.034 54.515 13.527 1.00 27.03 661 SER A CA 1
ATOM 5176 C C . SER A 1 661 ? 1.334 55.048 14.931 1.00 27.03 661 SER A C 1
ATOM 5178 O O . SER A 1 661 ? 0.803 56.104 15.275 1.00 27.03 661 SER A O 1
ATOM 5180 N N . LEU A 1 662 ? 2.272 54.410 15.652 1.00 25.56 662 LEU A N 1
ATOM 5181 C CA . LEU A 1 662 ? 3.478 55.018 16.264 1.00 25.56 662 LEU A CA 1
ATOM 5182 C C . LEU A 1 662 ? 4.248 54.000 17.143 1.00 25.56 662 LEU A C 1
ATOM 5184 O O . LEU A 1 662 ? 3.652 53.183 17.840 1.00 25.56 662 LEU A O 1
ATOM 5188 N N . GLU A 1 663 ? 5.580 54.070 17.103 1.00 26.66 663 GLU A N 1
ATOM 5189 C CA . GLU A 1 663 ? 6.524 53.415 18.034 1.00 26.66 663 GLU A CA 1
ATOM 5190 C C . GLU A 1 663 ? 6.589 54.161 19.397 1.00 26.66 663 GLU A C 1
ATOM 5192 O O . GLU A 1 663 ? 6.060 55.271 19.495 1.00 26.66 663 GLU A O 1
ATOM 5197 N N . PRO A 1 664 ? 7.383 53.718 20.399 1.00 35.62 664 PRO A N 1
ATOM 5198 C CA . PRO A 1 664 ? 7.593 52.365 20.928 1.00 35.62 664 PRO A CA 1
ATOM 5199 C C . PRO A 1 664 ? 7.291 52.281 22.455 1.00 35.62 664 PRO A C 1
ATOM 5201 O O . PRO A 1 664 ? 6.872 53.241 23.096 1.00 35.62 664 PRO A O 1
ATOM 5204 N N . SER A 1 665 ? 7.536 51.106 23.052 1.00 21.42 665 SER A N 1
ATOM 5205 C CA . SER A 1 665 ? 7.604 50.809 24.506 1.00 21.42 665 SER A CA 1
ATOM 5206 C C . SER A 1 665 ? 8.419 51.845 25.327 1.00 21.42 665 SER A C 1
ATOM 5208 O O . SER A 1 665 ? 9.296 52.465 24.720 1.00 21.42 665 SER A O 1
ATOM 5210 N N . PRO A 1 666 ? 8.297 51.975 26.687 1.00 37.12 666 PRO A N 1
ATOM 5211 C CA . PRO A 1 666 ? 8.152 50.854 27.648 1.00 37.12 666 PRO A CA 1
ATOM 5212 C C . PRO A 1 666 ? 7.399 51.130 28.996 1.00 37.12 666 PRO A C 1
ATOM 5214 O O . PRO A 1 666 ? 6.805 52.181 29.192 1.00 37.12 666 PRO A O 1
ATOM 5217 N N . VAL A 1 667 ? 7.544 50.189 29.958 1.00 23.64 667 VAL A N 1
ATOM 5218 C CA . VAL A 1 667 ? 7.563 50.365 31.446 1.00 23.64 667 VAL A CA 1
ATOM 5219 C C . VAL A 1 667 ? 6.336 49.938 32.308 1.00 23.64 667 VAL A C 1
ATOM 5221 O O . VAL A 1 667 ? 5.282 50.555 32.311 1.00 23.64 667 VAL A O 1
ATOM 5224 N N . LEU A 1 668 ? 6.591 48.918 33.152 1.00 22.69 668 LEU A N 1
ATOM 5225 C CA . LEU A 1 668 ? 6.090 48.601 34.517 1.00 22.69 668 LEU A CA 1
ATOM 5226 C C . LEU A 1 668 ? 4.578 48.593 34.903 1.00 22.69 668 LEU A C 1
ATOM 5228 O O . LEU A 1 668 ? 4.047 49.563 35.429 1.00 22.69 668 LEU A O 1
ATOM 5232 N N . SER A 1 669 ? 4.085 47.358 35.091 1.00 21.88 669 SER A N 1
ATOM 5233 C CA . SER A 1 669 ? 3.713 46.789 36.416 1.00 21.88 669 SER A CA 1
ATOM 5234 C C . SER A 1 669 ? 2.334 47.015 37.087 1.00 21.88 669 SER A C 1
ATOM 5236 O O . SER A 1 669 ? 1.678 48.035 36.954 1.00 21.88 669 SER A O 1
ATOM 5238 N N . LEU A 1 670 ? 2.040 46.040 37.969 1.00 22.47 670 LEU A N 1
ATOM 5239 C CA . LEU A 1 670 ? 1.209 46.077 39.188 1.00 22.47 670 LEU A CA 1
ATOM 5240 C C . LEU A 1 670 ? -0.335 46.011 39.098 1.00 22.47 670 LEU A C 1
ATOM 5242 O O . LEU A 1 670 ? -1.039 46.996 38.936 1.00 22.47 670 LEU A O 1
ATOM 5246 N N . LYS A 1 671 ? -0.827 44.805 39.435 1.00 23.81 671 LYS A N 1
ATOM 5247 C CA . LYS A 1 671 ? -1.880 44.495 40.431 1.00 23.81 671 LYS A CA 1
ATOM 5248 C C . LYS A 1 671 ? -3.023 45.508 40.639 1.00 23.81 671 LYS A C 1
ATOM 5250 O O . LYS A 1 671 ? -2.827 46.539 41.271 1.00 23.81 671 LYS A O 1
ATOM 5255 N N . SER A 1 672 ? -4.257 45.012 40.525 1.00 24.02 672 SER A N 1
ATOM 5256 C CA . SER A 1 672 ? -5.188 45.049 41.672 1.00 24.02 672 SER A CA 1
ATOM 5257 C C . SER A 1 672 ? -6.301 43.991 41.585 1.00 24.02 672 SER A C 1
ATOM 5259 O O . SER A 1 672 ? -6.788 43.652 40.512 1.00 24.02 672 SER A O 1
ATOM 5261 N N . ARG A 1 673 ? -6.679 43.446 42.750 1.00 23.89 673 ARG A N 1
ATOM 5262 C CA . ARG A 1 673 ? -7.948 42.730 42.980 1.00 23.89 673 ARG A CA 1
ATOM 5263 C C . ARG A 1 673 ? -9.035 43.761 43.286 1.00 23.89 673 ARG A C 1
ATOM 5265 O O . ARG A 1 673 ? -8.743 44.670 44.057 1.00 23.89 673 ARG A O 1
ATOM 5272 N N . VAL A 1 674 ? -10.289 43.482 42.922 1.00 23.83 674 VAL A N 1
ATOM 5273 C CA . VAL A 1 674 ? -11.462 43.817 43.759 1.00 23.83 674 VAL A CA 1
ATOM 5274 C C . VAL A 1 674 ? -12.476 42.663 43.702 1.00 23.83 674 VAL A C 1
ATOM 5276 O O . VAL A 1 674 ? -12.740 42.120 42.635 1.00 23.83 674 VAL A O 1
ATOM 5279 N N . GLN A 1 675 ? -13.020 42.276 44.861 1.00 23.08 675 GLN A N 1
ATOM 5280 C CA . GLN A 1 675 ? -14.163 41.361 45.011 1.00 23.08 675 GLN A CA 1
ATOM 5281 C C . GLN A 1 675 ? -15.463 42.157 45.178 1.00 23.08 675 GLN A C 1
ATOM 5283 O O . GLN A 1 675 ? -15.440 43.141 45.910 1.00 23.08 675 GLN A O 1
ATOM 5288 N N . VAL A 1 676 ? -16.589 41.636 44.672 1.00 23.88 676 VAL A N 1
ATOM 5289 C CA . VAL A 1 676 ? -17.948 41.788 45.251 1.00 23.88 676 VAL A CA 1
ATOM 5290 C C . VAL A 1 676 ? -18.737 40.518 44.854 1.00 23.88 676 VAL A C 1
ATOM 5292 O O . VAL A 1 676 ? -19.041 40.341 43.683 1.00 23.88 676 VAL A O 1
ATOM 5295 N N . THR A 1 677 ? -18.783 39.440 45.648 1.00 23.72 677 THR A N 1
ATOM 5296 C CA . THR A 1 677 ? -19.794 39.102 46.686 1.00 23.72 677 THR A CA 1
ATOM 5297 C C . THR A 1 677 ? -21.271 39.217 46.272 1.00 23.72 677 THR A C 1
ATOM 5299 O O . THR A 1 677 ? -21.777 40.318 46.092 1.00 23.72 677 THR A O 1
ATOM 5302 N N . GLY A 1 678 ? -21.985 38.086 46.270 1.00 24.42 678 GLY A N 1
ATOM 5303 C CA . GLY A 1 678 ? -23.449 37.988 46.202 1.00 24.42 678 GLY A CA 1
ATOM 5304 C C . GLY A 1 678 ? -23.873 36.525 46.366 1.00 24.42 678 GLY A C 1
ATOM 5305 O O . GLY A 1 678 ? -23.508 35.693 45.542 1.00 24.42 678 GLY A O 1
ATOM 5306 N N . SER A 1 679 ? -24.555 36.186 47.461 1.00 24.66 679 SER A N 1
ATOM 5307 C CA . SER A 1 679 ? -24.853 34.806 47.884 1.00 24.66 679 SER A CA 1
ATOM 5308 C C . SER A 1 679 ? -26.314 34.637 48.329 1.00 24.66 679 SER A C 1
ATOM 5310 O O . SER A 1 679 ? -27.029 35.630 48.437 1.00 24.66 679 SER A O 1
ATOM 5312 N N . LEU A 1 680 ? -26.676 33.386 48.681 1.00 25.67 680 LEU A N 1
ATOM 5313 C CA . LEU A 1 680 ? -27.924 32.883 49.310 1.00 25.67 680 LEU A CA 1
ATOM 5314 C C . LEU A 1 680 ? -28.911 32.252 48.297 1.00 25.67 680 LEU A C 1
ATOM 5316 O O . LEU A 1 680 ? -29.314 32.893 47.337 1.00 25.67 680 LEU A O 1
ATOM 5320 N N . LEU A 1 681 ? -29.074 30.917 48.315 1.00 26.55 681 LEU A N 1
ATOM 5321 C CA . LEU A 1 681 ? -30.017 30.100 49.125 1.00 26.55 681 LEU A CA 1
ATOM 5322 C C . LEU A 1 681 ? -31.494 30.251 48.677 1.00 26.55 681 LEU A C 1
ATOM 5324 O O . LEU A 1 681 ? -31.964 31.366 48.512 1.00 26.55 681 LEU A O 1
ATOM 5328 N N . GLY A 1 682 ? -32.285 29.181 48.520 1.00 25.50 682 GLY A N 1
ATOM 5329 C CA . GLY A 1 682 ? -31.964 27.754 48.651 1.00 25.50 682 GLY A CA 1
ATOM 5330 C C . GLY A 1 682 ? -33.191 26.827 48.528 1.00 25.50 682 GLY A C 1
ATOM 5331 O O . GLY A 1 682 ? -34.319 27.294 48.456 1.00 25.50 682 GLY A O 1
ATOM 5332 N N . GLU A 1 683 ? -32.901 25.522 48.540 1.00 26.86 683 GLU A N 1
ATOM 5333 C CA . GLU A 1 683 ? -33.722 24.370 48.978 1.00 26.86 683 GLU A CA 1
ATOM 5334 C C . GLU A 1 683 ? -35.074 23.978 48.323 1.00 26.86 683 GLU A C 1
ATOM 5336 O O . GLU A 1 683 ? -35.971 24.759 48.024 1.00 26.86 683 GLU A O 1
ATOM 5341 N N . THR A 1 684 ? -35.199 22.654 48.166 1.00 29.92 684 THR A N 1
ATOM 5342 C CA . THR A 1 684 ? -36.376 21.846 47.791 1.00 29.92 684 THR A CA 1
ATOM 5343 C C . THR A 1 684 ? -37.339 21.613 48.967 1.00 29.92 684 THR A C 1
ATOM 5345 O O . THR A 1 684 ? -36.924 21.750 50.116 1.00 29.92 684 THR A O 1
ATOM 5348 N N . PRO A 1 685 ? -38.554 21.070 48.733 1.00 42.44 685 PRO A N 1
ATOM 5349 C CA . PRO A 1 685 ? -38.762 19.678 49.186 1.00 42.44 685 PRO A CA 1
ATOM 5350 C C . PRO A 1 685 ? -39.660 18.797 48.284 1.00 42.44 685 PRO A C 1
ATOM 5352 O O . PRO A 1 685 ? -40.378 19.271 47.408 1.00 42.44 685 PRO A O 1
ATOM 5355 N N . ALA A 1 686 ? -39.628 17.482 48.535 1.00 30.17 686 ALA A N 1
ATOM 5356 C CA . ALA A 1 686 ? -40.368 16.435 47.814 1.00 30.17 686 ALA A CA 1
ATOM 5357 C C . ALA A 1 686 ? -41.708 16.039 48.479 1.00 30.17 686 ALA A C 1
ATOM 5359 O O . ALA A 1 686 ? -41.869 16.233 49.681 1.00 30.17 686 ALA A O 1
ATOM 5360 N N . TRP A 1 687 ? -42.609 15.368 47.737 1.00 25.19 687 TRP A N 1
ATOM 5361 C CA . TRP A 1 687 ? -43.747 14.594 48.284 1.00 25.19 687 TRP A CA 1
ATOM 5362 C C . TRP A 1 687 ? -44.050 13.306 47.483 1.00 25.19 687 TRP A C 1
ATOM 5364 O O . TRP A 1 687 ? -43.530 13.104 46.389 1.00 25.19 687 TRP A O 1
ATOM 5374 N N . ARG A 1 688 ? -44.825 12.388 48.089 1.00 28.31 688 ARG A N 1
ATOM 5375 C CA . ARG A 1 688 ? -44.905 10.941 47.773 1.00 28.31 688 ARG A CA 1
ATOM 5376 C C . ARG A 1 688 ? -46.206 10.477 47.083 1.00 28.31 688 ARG A C 1
ATOM 5378 O O . ARG A 1 688 ? -47.258 11.050 47.320 1.00 28.31 688 ARG A O 1
ATOM 5385 N N . ASN A 1 689 ? -46.098 9.323 46.407 1.00 28.45 689 ASN A N 1
ATOM 5386 C CA . ASN A 1 689 ? -47.047 8.192 46.268 1.00 28.45 689 ASN A CA 1
ATOM 5387 C C . ASN A 1 689 ? -48.567 8.421 46.102 1.00 28.45 689 ASN A C 1
ATOM 5389 O O . ASN A 1 689 ? -49.228 8.887 47.022 1.00 28.45 689 ASN A O 1
ATOM 5393 N N . PHE A 1 690 ? -49.148 7.748 45.097 1.00 25.45 690 PHE A N 1
ATOM 5394 C CA . PHE A 1 690 ? -50.328 6.887 45.305 1.00 25.45 690 PHE A CA 1
ATOM 5395 C C . PHE A 1 690 ? -50.314 5.668 44.362 1.00 25.45 690 PHE A C 1
ATOM 5397 O O . PHE A 1 690 ? -49.554 5.626 43.397 1.00 25.45 690 PHE A O 1
ATOM 5404 N N . SER A 1 691 ? -51.106 4.645 44.686 1.00 27.25 691 SER A N 1
ATOM 5405 C CA . SER A 1 691 ? -51.090 3.306 44.081 1.00 27.25 691 SER A CA 1
ATOM 5406 C C . SER A 1 691 ? -52.410 2.938 43.391 1.00 27.25 691 SER A C 1
ATOM 5408 O O . SER A 1 691 ? -53.464 3.460 43.745 1.00 27.25 691 SER A O 1
ATOM 5410 N N . SER A 1 692 ? -52.380 1.971 42.464 1.00 26.38 692 SER A N 1
ATOM 5411 C CA . SER A 1 692 ? -53.354 0.857 42.402 1.00 26.38 692 SER A CA 1
ATOM 5412 C C . SER A 1 692 ? -53.062 -0.116 41.247 1.00 26.38 692 SER A C 1
ATOM 5414 O O . SER A 1 692 ? -52.530 0.251 40.206 1.00 26.38 692 SER A O 1
ATOM 5416 N N . THR A 1 693 ? -53.412 -1.388 41.457 1.00 29.36 693 THR A N 1
ATOM 5417 C CA . THR A 1 693 ? -53.544 -2.425 40.413 1.00 29.36 693 THR A CA 1
ATOM 5418 C C . THR A 1 693 ? -55.033 -2.727 40.202 1.00 29.36 693 THR A C 1
ATOM 5420 O O . THR A 1 693 ? -55.863 -2.285 41.000 1.00 29.36 693 THR A O 1
ATOM 5423 N N . PRO A 1 694 ? -55.392 -3.546 39.198 1.00 38.66 694 PRO A N 1
ATOM 5424 C CA . PRO A 1 694 ? -55.953 -4.835 39.618 1.00 38.66 694 PRO A CA 1
ATOM 5425 C C . PRO A 1 694 ? -55.468 -6.065 38.826 1.00 38.66 694 PRO A C 1
ATOM 5427 O O . PRO A 1 694 ? -55.098 -6.010 37.659 1.00 38.66 694 PRO A O 1
ATOM 5430 N N . ARG A 1 695 ? -55.523 -7.217 39.509 1.00 28.98 695 ARG A N 1
ATOM 5431 C CA . ARG A 1 695 ? -55.261 -8.578 38.999 1.00 28.98 695 ARG A CA 1
ATOM 5432 C C . ARG A 1 695 ? -56.427 -9.145 38.172 1.00 28.98 695 ARG A C 1
ATOM 5434 O O . ARG A 1 695 ? -57.577 -8.908 38.534 1.00 28.98 695 ARG A O 1
ATOM 5441 N N . LYS A 1 696 ? -56.119 -10.111 37.290 1.00 26.39 696 LYS A N 1
ATOM 5442 C CA . LYS A 1 696 ? -56.619 -11.521 37.291 1.00 26.39 696 LYS A CA 1
ATOM 5443 C C . LYS A 1 696 ? -55.795 -12.335 36.259 1.00 26.39 696 LYS A C 1
ATOM 5445 O O . LYS A 1 696 ? -55.538 -11.825 35.184 1.00 26.39 696 LYS A O 1
ATOM 5450 N N . MET A 1 697 ? -55.101 -13.420 36.648 1.00 24.92 697 MET A N 1
ATOM 5451 C CA . MET A 1 697 ? -55.557 -14.838 36.706 1.00 24.92 697 MET A CA 1
ATOM 5452 C C . MET A 1 697 ? -55.868 -15.455 35.322 1.00 24.92 697 MET A C 1
ATOM 5454 O O . MET A 1 697 ? -56.581 -14.820 34.564 1.00 24.92 697 MET A O 1
ATOM 5458 N N . ARG A 1 698 ? -55.489 -16.703 34.974 1.00 26.45 698 ARG A N 1
ATOM 5459 C CA . ARG A 1 698 ? -54.607 -17.748 35.578 1.00 26.45 698 ARG A CA 1
ATOM 5460 C C . ARG A 1 698 ? -54.432 -18.910 34.550 1.00 26.45 698 ARG A C 1
ATOM 5462 O O . ARG A 1 698 ? -55.105 -18.879 33.530 1.00 26.45 698 ARG A O 1
ATOM 5469 N N . ALA A 1 699 ? -53.665 -19.955 34.911 1.00 26.25 699 ALA A N 1
ATOM 5470 C CA . ALA A 1 699 ? -53.407 -21.230 34.186 1.00 26.25 699 ALA A CA 1
ATOM 5471 C C . ALA A 1 699 ? -52.399 -21.123 33.014 1.00 26.25 699 ALA A C 1
ATOM 5473 O O . ALA A 1 699 ? -52.593 -20.300 32.133 1.00 26.25 699 ALA A O 1
ATOM 5474 N N . ALA A 1 700 ? -51.253 -21.819 32.943 1.00 27.02 700 ALA A N 1
ATOM 5475 C CA . ALA A 1 700 ? -50.673 -23.001 33.616 1.00 27.02 700 ALA A CA 1
ATOM 5476 C C . ALA A 1 700 ? -51.075 -24.393 33.076 1.00 27.02 700 ALA A C 1
ATOM 5478 O O . ALA A 1 700 ? -52.130 -24.902 33.430 1.00 27.02 700 ALA A O 1
ATOM 5479 N N . CYS A 1 701 ? -50.153 -24.986 32.300 1.00 24.56 701 CYS A N 1
ATOM 5480 C CA . CYS A 1 701 ? -49.743 -26.403 32.187 1.00 24.56 701 CYS A CA 1
ATOM 5481 C C . CYS A 1 701 ? -48.438 -26.384 31.337 1.00 24.56 701 CYS A C 1
ATOM 5483 O O . CYS A 1 701 ? -48.397 -25.643 30.362 1.00 24.56 701 CYS A O 1
ATOM 5485 N N . SER A 1 702 ? -47.267 -26.937 31.698 1.00 26.42 702 SER A N 1
ATOM 5486 C CA . SER A 1 702 ? -46.897 -28.333 32.028 1.00 26.42 702 SER A CA 1
ATOM 5487 C C . SER A 1 702 ? -47.275 -29.314 30.900 1.00 26.42 702 SER A C 1
ATOM 5489 O O . SER A 1 702 ? -48.447 -29.361 30.553 1.00 26.42 702 SER A O 1
ATOM 5491 N N . SER A 1 703 ? -46.394 -30.142 30.325 1.00 27.98 703 SER A N 1
ATOM 5492 C CA . SER A 1 703 ? -45.074 -30.614 30.784 1.00 27.98 703 SER A CA 1
ATOM 5493 C C . SER A 1 703 ? -44.272 -31.309 29.656 1.00 27.98 703 SER A C 1
ATOM 5495 O O . SER A 1 703 ? -44.863 -31.740 28.677 1.00 27.98 703 SER A O 1
ATOM 5497 N N . THR A 1 704 ? -42.953 -31.477 29.859 1.00 27.30 704 THR A N 1
ATOM 5498 C CA . THR A 1 704 ? -42.103 -32.640 29.458 1.00 27.30 704 THR A CA 1
ATOM 5499 C C . THR A 1 704 ? -42.272 -33.323 28.082 1.00 27.30 704 THR A C 1
ATOM 5501 O O . THR A 1 704 ? -43.293 -33.967 27.853 1.00 27.30 704 THR A O 1
ATOM 5504 N N . ALA A 1 705 ? -41.185 -33.430 27.299 1.00 28.14 705 ALA A N 1
ATOM 5505 C CA . ALA A 1 705 ? -40.430 -34.694 27.102 1.00 28.14 705 ALA A CA 1
ATOM 5506 C C . ALA A 1 705 ? -39.439 -34.641 25.913 1.00 28.14 705 ALA A C 1
ATOM 5508 O O . ALA A 1 705 ? -39.738 -34.087 24.858 1.00 28.14 705 ALA A O 1
ATOM 5509 N N . ASP A 1 706 ? -38.282 -35.283 26.086 1.00 28.66 706 ASP A N 1
ATOM 5510 C CA . ASP A 1 706 ? -37.278 -35.581 25.055 1.00 28.66 706 ASP A CA 1
ATOM 5511 C C . ASP A 1 706 ? -37.805 -36.430 23.883 1.00 28.66 706 ASP A C 1
ATOM 5513 O O . ASP A 1 706 ? -38.555 -37.379 24.113 1.00 28.66 706 ASP A O 1
ATOM 5517 N N . CYS A 1 707 ? -37.263 -36.231 22.667 1.00 25.02 707 CYS A N 1
ATOM 5518 C CA . CYS A 1 707 ? -36.368 -37.227 22.031 1.00 25.02 707 CYS A CA 1
ATOM 5519 C C . CYS A 1 707 ? -35.927 -36.901 20.579 1.00 25.02 707 CYS A C 1
ATOM 5521 O O . CYS A 1 707 ? -36.752 -36.730 19.693 1.00 25.02 707 CYS A O 1
ATOM 5523 N N . ARG A 1 708 ? -34.608 -37.042 20.342 1.00 26.69 708 ARG A N 1
ATOM 5524 C CA . ARG A 1 708 ? -33.947 -37.706 19.182 1.00 26.69 708 ARG A CA 1
ATOM 5525 C C . ARG A 1 708 ? -34.070 -37.144 17.735 1.00 26.69 708 ARG A C 1
ATOM 5527 O O . ARG A 1 708 ? -35.104 -37.221 17.086 1.00 26.69 708 ARG A O 1
ATOM 5534 N N . ARG A 1 709 ? -32.896 -36.783 17.177 1.00 29.73 709 ARG A N 1
ATOM 5535 C CA . ARG A 1 709 ? -32.467 -36.963 15.752 1.00 29.73 709 ARG A CA 1
ATOM 5536 C C . ARG A 1 709 ? -32.462 -38.475 15.365 1.00 29.73 709 ARG A C 1
ATOM 5538 O O . ARG A 1 709 ? -32.528 -39.257 16.316 1.00 29.73 709 ARG A O 1
ATOM 5545 N N . PRO A 1 710 ? -32.291 -38.948 14.093 1.00 45.91 710 PRO A N 1
ATOM 5546 C CA . PRO A 1 710 ? -31.714 -38.300 12.880 1.00 45.91 710 PRO A CA 1
ATOM 5547 C C . PRO A 1 710 ? -32.533 -38.497 11.553 1.00 45.91 710 PRO A C 1
ATOM 5549 O O . PRO A 1 710 ? -33.390 -39.364 11.492 1.00 45.91 710 PRO A O 1
ATOM 5552 N N . ALA A 1 711 ? -32.497 -37.594 10.555 1.00 30.73 711 ALA A N 1
ATOM 5553 C CA . ALA A 1 711 ? -31.591 -37.442 9.381 1.00 30.73 711 ALA A CA 1
ATOM 5554 C C . ALA A 1 711 ? -31.862 -38.327 8.120 1.00 30.73 711 ALA A C 1
ATOM 5556 O O . ALA A 1 711 ? -32.385 -39.427 8.238 1.00 30.73 711 ALA A O 1
ATOM 5557 N N . TRP A 1 712 ? -31.372 -37.833 6.961 1.00 31.14 712 TRP A N 1
ATOM 5558 C CA . TRP A 1 712 ? -31.177 -38.444 5.615 1.00 31.14 712 TRP A CA 1
ATOM 5559 C C . TRP A 1 712 ? -32.210 -38.226 4.467 1.00 31.14 712 TRP A C 1
ATOM 5561 O O . TRP A 1 712 ? -33.357 -38.648 4.535 1.00 31.14 712 TRP A O 1
ATOM 5571 N N . ASN A 1 713 ? -31.651 -37.689 3.364 1.00 30.89 713 ASN A N 1
ATOM 5572 C CA . ASN A 1 713 ? -31.897 -37.911 1.918 1.00 30.89 713 ASN A CA 1
ATOM 5573 C C . ASN A 1 713 ? -32.979 -37.181 1.079 1.00 30.89 713 ASN A C 1
ATOM 5575 O O . ASN A 1 713 ? -34.159 -37.514 1.091 1.00 30.89 713 ASN A O 1
ATOM 5579 N N . LEU A 1 714 ? -32.453 -36.254 0.253 1.00 27.11 714 LEU A N 1
ATOM 5580 C CA . LEU A 1 714 ? -32.524 -36.115 -1.227 1.00 27.11 714 LEU A CA 1
ATOM 5581 C C . LEU A 1 714 ? -33.227 -37.237 -2.038 1.00 27.11 714 LEU A C 1
ATOM 5583 O O . LEU A 1 714 ? -33.236 -38.399 -1.619 1.00 27.11 714 LEU A O 1
ATOM 5587 N N . PRO A 1 715 ? -33.779 -36.907 -3.225 1.00 44.72 715 PRO A N 1
ATOM 5588 C CA . PRO A 1 715 ? -32.949 -36.757 -4.443 1.00 44.72 715 PRO A CA 1
ATOM 5589 C C . PRO A 1 715 ? -32.535 -35.326 -4.805 1.00 44.72 715 PRO A C 1
ATOM 5591 O O . PRO A 1 715 ? -33.367 -34.411 -4.624 1.00 44.72 715 PRO A O 1
#

InterPro domains:
  IPR011013 Galactose mutarotase-like domain superfamily [SSF74650] (35-537)
  IPR011682 Glycosyl hydrolase family 38, C-terminal [PF07748] (181-384)
  IPR013780 Glycosyl hydrolase, all-beta [G3DSA:2.60.40.1180] (35-443)
  IPR050843 Glycosyl Hydrolase Family 38 [PTHR11607] (1-537)

Organism: Diploptera punctata (NCBI:txid6984)